Protein AF-A0AAW8CUI6-F1 (afdb_monomer_lite)

Structure (mmCIF, N/CA/C/O backbone):
data_AF-A0AAW8CUI6-F1
#
_entry.id   AF-A0AAW8CUI6-F1
#
loop_
_atom_site.group_PDB
_atom_site.id
_atom_site.type_symbol
_atom_site.label_atom_id
_atom_site.label_alt_id
_atom_site.label_comp_id
_atom_site.label_asym_id
_atom_site.label_entity_id
_atom_site.label_seq_id
_atom_site.pdbx_PDB_ins_code
_atom_site.Cartn_x
_atom_site.Cartn_y
_atom_site.Cartn_z
_atom_site.occupancy
_atom_site.B_iso_or_equiv
_atom_site.auth_seq_id
_atom_site.auth_comp_id
_atom_site.auth_asym_id
_atom_site.auth_atom_id
_atom_site.pdbx_PDB_model_num
ATOM 1 N N . MET A 1 1 ? -45.258 -8.645 13.102 1.00 80.88 1 MET A N 1
ATOM 2 C CA . MET A 1 1 ? -43.796 -8.647 12.902 1.00 80.88 1 MET A CA 1
ATOM 3 C C . MET A 1 1 ? -43.442 -9.843 12.025 1.00 80.88 1 MET A C 1
ATOM 5 O O . MET A 1 1 ? -44.150 -10.832 12.140 1.00 80.88 1 MET A O 1
ATOM 9 N N . ASP A 1 2 ? -42.443 -9.769 11.138 1.00 88.56 2 ASP A N 1
ATOM 10 C CA . ASP A 1 2 ? -41.955 -10.963 10.415 1.00 88.56 2 ASP A CA 1
ATOM 11 C C . ASP A 1 2 ? -40.969 -11.721 11.323 1.00 88.56 2 ASP A C 1
ATOM 13 O O . ASP A 1 2 ? -39.901 -11.166 11.599 1.00 88.56 2 ASP A O 1
ATOM 17 N N . PRO A 1 3 ? -41.282 -12.952 11.779 1.00 87.56 3 PRO A N 1
ATOM 18 C CA . PRO A 1 3 ? -40.412 -13.708 12.680 1.00 87.56 3 PRO A CA 1
ATOM 19 C C . PRO A 1 3 ? -39.005 -13.958 12.122 1.00 87.56 3 PRO A C 1
ATOM 21 O O . PRO A 1 3 ? -38.064 -14.131 12.889 1.00 87.56 3 PRO A O 1
ATOM 24 N N . LYS A 1 4 ? -38.823 -13.929 10.793 1.00 88.00 4 LYS A N 1
ATOM 25 C CA . LYS A 1 4 ? -37.512 -14.140 10.156 1.00 88.00 4 LYS A CA 1
ATOM 26 C C . LYS A 1 4 ? -36.544 -12.974 10.339 1.00 88.00 4 LYS A C 1
ATOM 28 O O . LYS A 1 4 ? -35.348 -13.158 10.136 1.00 88.00 4 LYS A O 1
ATOM 33 N N . LYS A 1 5 ? -37.019 -11.794 10.748 1.00 94.38 5 LYS A N 1
ATOM 34 C CA . LYS A 1 5 ? -36.144 -10.648 11.046 1.00 94.38 5 LYS A CA 1
ATOM 35 C C . LYS A 1 5 ? -35.299 -10.848 12.302 1.00 94.38 5 LYS A C 1
ATOM 37 O O . LYS A 1 5 ? -34.355 -10.094 12.514 1.00 94.38 5 LYS A O 1
ATOM 42 N N . ILE A 1 6 ? -35.609 -11.861 13.116 1.00 97.69 6 ILE A N 1
ATOM 43 C CA . ILE A 1 6 ? -34.904 -12.130 14.370 1.00 97.69 6 ILE A CA 1
ATOM 44 C C . ILE A 1 6 ? -33.397 -12.339 14.179 1.00 97.69 6 ILE A C 1
ATOM 46 O O . ILE A 1 6 ? -32.633 -11.953 15.050 1.00 97.69 6 ILE A O 1
ATOM 50 N N . PHE A 1 7 ? -32.952 -12.886 13.040 1.00 97.06 7 PHE A N 1
ATOM 51 C CA . PHE A 1 7 ? -31.530 -13.157 12.792 1.00 97.06 7 PHE A CA 1
ATOM 52 C C . PHE A 1 7 ? -30.702 -11.880 12.601 1.00 97.06 7 PHE A C 1
ATOM 54 O O . PHE A 1 7 ? -29.647 -11.732 13.214 1.00 97.06 7 PHE A O 1
ATOM 61 N N . GLU A 1 8 ? -31.177 -10.961 11.754 1.00 96.19 8 GLU A N 1
ATOM 62 C CA . GLU A 1 8 ? -30.517 -9.670 11.505 1.00 96.19 8 GLU A CA 1
ATOM 63 C C . GLU A 1 8 ? -30.574 -8.803 12.767 1.00 96.19 8 GLU A C 1
ATOM 65 O O . GLU A 1 8 ? -29.541 -8.327 13.230 1.00 96.19 8 GLU A O 1
ATOM 70 N N . ALA A 1 9 ? -31.749 -8.734 13.403 1.00 96.81 9 ALA A N 1
ATOM 71 C CA . ALA A 1 9 ? -31.950 -8.011 14.656 1.00 96.81 9 ALA A CA 1
ATOM 72 C C . ALA A 1 9 ? -31.047 -8.518 15.790 1.00 96.81 9 ALA A C 1
ATOM 74 O O . ALA A 1 9 ? -30.476 -7.722 16.531 1.00 96.81 9 ALA A O 1
ATOM 75 N N . ALA A 1 10 ? -30.885 -9.840 15.910 1.00 97.44 10 ALA A N 1
ATOM 76 C CA . ALA A 1 10 ? -30.009 -10.435 16.910 1.00 97.44 10 ALA A CA 1
ATOM 77 C C . ALA A 1 10 ? -28.541 -10.049 16.682 1.00 97.44 10 ALA A C 1
ATOM 79 O O . ALA A 1 10 ? -27.847 -9.699 17.633 1.00 97.44 10 ALA A O 1
ATOM 80 N N . ARG A 1 11 ? -28.077 -10.066 15.424 1.00 96.12 11 ARG A N 1
ATOM 81 C CA . ARG A 1 11 ? -26.697 -9.700 15.066 1.00 96.12 11 ARG A CA 1
ATOM 82 C C . ARG A 1 11 ? -26.394 -8.220 15.296 1.00 96.12 11 ARG A C 1
ATOM 84 O O . ARG A 1 11 ? -25.268 -7.882 15.636 1.00 96.12 11 ARG A O 1
ATOM 91 N N . GLU A 1 12 ? -27.385 -7.357 15.105 1.00 95.25 12 GLU A N 1
ATOM 92 C CA . GLU A 1 12 ? -27.277 -5.900 15.267 1.00 95.25 12 GLU A CA 1
ATOM 93 C C . GLU A 1 12 ? -27.563 -5.424 16.702 1.00 95.25 12 GLU A C 1
ATOM 95 O O . GLU A 1 12 ? -27.542 -4.225 16.966 1.00 95.25 12 GLU A O 1
ATOM 100 N N . ALA A 1 13 ? -27.813 -6.352 17.634 1.00 96.38 13 ALA A N 1
ATOM 101 C CA . ALA A 1 13 ? -28.208 -6.067 19.013 1.00 96.38 13 ALA A CA 1
ATOM 102 C C . ALA A 1 13 ? -29.495 -5.213 19.141 1.00 96.38 13 ALA A C 1
ATOM 104 O O . ALA A 1 13 ? -29.673 -4.468 20.109 1.00 96.38 13 ALA A O 1
ATOM 105 N N . ASP A 1 14 ? -30.432 -5.344 18.193 1.00 97.50 14 ASP A N 1
ATOM 106 C CA . ASP A 1 14 ? -31.734 -4.669 18.232 1.00 97.50 14 ASP A CA 1
ATOM 107 C C . ASP A 1 14 ? -32.709 -5.404 19.168 1.00 97.50 14 ASP A C 1
ATOM 109 O O . ASP A 1 14 ? -33.517 -6.253 18.773 1.00 97.50 14 ASP A O 1
ATOM 113 N N . VAL A 1 15 ? -32.636 -5.036 20.448 1.00 97.94 15 VAL A N 1
ATOM 114 C CA . VAL A 1 15 ? -33.439 -5.597 21.546 1.00 97.94 15 VAL A CA 1
ATOM 115 C C . VAL A 1 15 ? -34.947 -5.532 21.271 1.00 97.94 15 VAL A C 1
ATOM 117 O O . VAL A 1 15 ? -35.678 -6.469 21.603 1.00 97.94 15 VAL A O 1
ATOM 120 N N . GLN A 1 16 ? -35.440 -4.437 20.681 1.00 97.50 16 GLN A N 1
ATOM 121 C CA . GLN A 1 16 ? -36.880 -4.227 20.486 1.00 97.50 16 GLN A CA 1
ATOM 122 C C . GLN A 1 16 ? -37.416 -5.124 19.374 1.00 97.50 16 GLN A C 1
ATOM 124 O O . GLN A 1 16 ? -38.452 -5.774 19.531 1.00 97.50 16 GLN A O 1
ATOM 129 N N . THR A 1 17 ? -36.678 -5.210 18.272 1.00 97.69 17 THR A N 1
ATOM 130 C CA . THR A 1 17 ? -37.030 -6.059 17.134 1.00 97.69 17 THR A CA 1
ATOM 131 C C . THR A 1 17 ? -36.944 -7.540 17.504 1.00 97.69 17 THR A C 1
ATOM 133 O O . THR A 1 17 ? -37.838 -8.305 17.139 1.00 97.69 17 THR A O 1
ATOM 136 N N . VAL A 1 18 ? -35.943 -7.949 18.294 1.00 98.19 18 VAL A N 1
ATOM 137 C CA . VAL A 1 18 ? -35.847 -9.319 18.830 1.00 98.19 18 VAL A CA 1
ATOM 138 C C . VAL A 1 18 ? -37.056 -9.654 19.706 1.00 98.19 18 VAL A C 1
ATOM 140 O O . VAL A 1 18 ? -37.703 -10.677 19.477 1.00 98.19 18 VAL A O 1
ATOM 143 N N . ARG A 1 19 ? -37.427 -8.775 20.648 1.00 98.00 19 ARG A N 1
ATOM 144 C CA . ARG A 1 19 ? -38.606 -8.970 21.509 1.00 98.00 19 ARG A CA 1
ATOM 145 C C . ARG A 1 19 ? -39.892 -9.112 20.691 1.00 98.00 19 ARG A C 1
ATOM 147 O O . ARG A 1 19 ? -40.639 -10.066 20.892 1.00 98.00 19 ARG A O 1
ATOM 154 N N . ALA A 1 20 ? -40.106 -8.226 19.719 1.00 97.56 20 ALA A N 1
ATOM 155 C CA . ALA A 1 20 ? -41.277 -8.270 18.846 1.00 97.56 20 ALA A CA 1
ATOM 156 C C . ALA A 1 20 ? -41.339 -9.547 17.985 1.00 97.56 20 ALA A C 1
ATOM 158 O O . ALA A 1 20 ? -42.427 -10.029 17.667 1.00 97.56 20 ALA A O 1
ATOM 159 N N . CYS A 1 21 ? -40.190 -10.104 17.586 1.00 97.81 21 CYS A N 1
ATOM 160 C CA . CYS A 1 21 ? -40.127 -11.386 16.882 1.00 97.81 21 CYS A CA 1
ATOM 161 C C . CYS A 1 21 ? -40.470 -12.568 17.801 1.00 97.81 21 CYS A C 1
ATOM 163 O O . CYS A 1 21 ? -41.222 -13.447 17.381 1.00 97.81 21 CYS A O 1
ATOM 165 N N . ILE A 1 22 ? -39.968 -12.579 19.042 1.00 97.50 22 ILE A N 1
ATOM 166 C CA . ILE A 1 22 ? -40.293 -13.609 20.045 1.00 97.50 22 ILE A CA 1
ATOM 167 C C . ILE A 1 22 ? -41.800 -13.593 20.351 1.00 97.50 22 ILE A C 1
ATOM 169 O O . ILE A 1 22 ? -42.450 -14.633 20.282 1.00 97.50 22 ILE A O 1
ATOM 173 N N . GLU A 1 23 ? -42.386 -12.415 20.586 1.00 96.56 23 GLU A N 1
ATOM 174 C CA . GLU A 1 23 ? -43.833 -12.246 20.813 1.00 96.56 23 GLU A CA 1
ATOM 175 C C . GLU A 1 23 ? -44.683 -12.677 19.608 1.00 96.56 23 GLU A C 1
ATOM 177 O O . GLU A 1 23 ? -45.806 -13.155 19.767 1.00 96.56 23 GLU A O 1
ATOM 182 N N . ALA A 1 24 ? -44.143 -12.548 18.394 1.00 96.19 24 ALA A N 1
ATOM 183 C CA . ALA A 1 24 ? -44.781 -13.019 17.168 1.00 96.19 24 ALA A CA 1
ATOM 184 C C . ALA A 1 24 ? -44.629 -14.536 16.928 1.00 96.19 24 ALA A C 1
ATOM 186 O O . ALA A 1 24 ? -45.068 -15.023 15.885 1.00 96.19 24 ALA A O 1
ATOM 187 N N . GLY A 1 25 ? -44.025 -15.280 17.862 1.00 95.50 25 GLY A N 1
ATOM 188 C CA . GLY A 1 25 ? -43.866 -16.731 17.778 1.00 95.50 25 GLY A CA 1
ATOM 189 C C . GLY A 1 25 ? -42.710 -17.176 16.884 1.00 95.50 25 GLY A C 1
ATOM 190 O O . GLY A 1 25 ? -42.833 -18.185 16.189 1.00 95.50 25 GLY A O 1
ATOM 191 N N . ALA A 1 26 ? -41.604 -16.425 16.853 1.00 96.81 26 ALA A N 1
ATOM 192 C CA . ALA A 1 26 ? -40.379 -16.891 16.209 1.00 96.81 26 ALA A CA 1
ATOM 193 C C . ALA A 1 26 ? -39.927 -18.240 16.791 1.00 96.81 26 ALA A C 1
ATOM 195 O O . ALA A 1 26 ? -39.891 -18.428 18.004 1.00 96.81 26 ALA A O 1
ATOM 196 N N . ASP A 1 27 ? -39.566 -19.173 15.912 1.00 97.00 27 ASP A N 1
ATOM 197 C CA . ASP A 1 27 ? -38.997 -20.459 16.301 1.00 97.00 27 ASP A CA 1
ATOM 198 C C . ASP A 1 27 ? -37.524 -20.265 16.685 1.00 97.00 27 ASP A C 1
ATOM 200 O O . ASP A 1 27 ? -36.696 -19.925 15.838 1.00 97.00 27 ASP A O 1
ATOM 204 N N . MET A 1 28 ? -37.196 -20.465 17.964 1.00 97.12 28 MET A N 1
ATOM 205 C CA . MET A 1 28 ? -35.836 -20.284 18.480 1.00 97.12 28 MET A CA 1
ATOM 206 C C . MET A 1 28 ? -34.835 -21.315 17.938 1.00 97.12 28 MET A C 1
ATOM 208 O O . MET A 1 28 ? -33.629 -21.077 17.991 1.00 97.12 28 MET A O 1
ATOM 212 N N . ALA A 1 29 ? -35.313 -22.438 17.391 1.00 96.50 29 ALA A N 1
ATOM 213 C CA . ALA A 1 29 ? -34.478 -23.434 16.727 1.00 96.50 29 ALA A CA 1
ATOM 214 C C . ALA A 1 29 ? -34.322 -23.178 15.217 1.00 96.50 29 ALA A C 1
ATOM 216 O O . ALA A 1 29 ? -33.547 -23.872 14.555 1.00 96.50 29 ALA A O 1
ATOM 217 N N . ALA A 1 30 ? -35.034 -22.195 14.652 1.00 96.38 30 ALA A N 1
ATOM 218 C CA . ALA A 1 30 ? -34.904 -21.863 13.242 1.00 96.38 30 ALA A CA 1
ATOM 219 C C . ALA A 1 30 ? -33.511 -21.310 12.927 1.00 96.38 30 ALA A C 1
ATOM 221 O O . ALA A 1 30 ? -32.874 -20.638 13.741 1.00 96.38 30 ALA A O 1
ATOM 222 N N . VAL A 1 31 ? -33.073 -21.543 11.690 1.00 96.00 31 VAL A N 1
ATOM 223 C CA . VAL A 1 31 ? -31.791 -21.060 11.181 1.00 96.00 31 VAL A CA 1
ATOM 224 C C . VAL A 1 31 ? -31.962 -20.178 9.954 1.00 96.00 31 VAL A C 1
ATOM 226 O O . VAL A 1 31 ? -32.888 -20.353 9.155 1.00 96.00 31 VAL A O 1
ATOM 229 N N . ASN A 1 32 ? -31.062 -19.209 9.797 1.00 93.00 32 ASN A N 1
ATOM 230 C CA . ASN A 1 32 ? -31.005 -18.359 8.614 1.00 93.00 32 ASN A CA 1
ATOM 231 C C . ASN A 1 32 ? -30.440 -19.119 7.392 1.00 93.00 32 ASN A C 1
ATOM 233 O O . ASN A 1 32 ? -30.126 -20.308 7.446 1.00 93.00 32 ASN A O 1
ATOM 237 N N . LYS A 1 33 ? -30.277 -18.423 6.258 1.00 92.19 33 LYS A N 1
ATOM 238 C CA . LYS A 1 33 ? -29.742 -19.020 5.016 1.00 92.19 33 LYS A CA 1
ATOM 239 C C . LYS A 1 33 ? -28.302 -19.530 5.145 1.00 92.19 33 LYS A C 1
ATOM 241 O O . LYS A 1 33 ? -27.865 -20.301 4.298 1.00 92.19 33 LYS A O 1
ATOM 246 N N . GLN A 1 34 ? -27.574 -19.071 6.157 1.00 86.88 34 GLN A N 1
ATOM 247 C CA . GLN A 1 34 ? -26.205 -19.466 6.469 1.00 86.88 34 GLN A CA 1
ATOM 248 C C . GLN A 1 34 ? -26.152 -20.599 7.505 1.00 86.88 34 GLN A C 1
ATOM 250 O O . GLN A 1 34 ? -25.065 -21.046 7.848 1.00 86.88 34 GLN A O 1
ATOM 255 N N . GLY A 1 35 ? -27.304 -21.080 7.984 1.00 93.19 35 GLY A N 1
ATOM 256 C CA . GLY A 1 35 ? -27.380 -22.175 8.946 1.00 93.19 35 GLY A CA 1
ATOM 257 C C . GLY A 1 35 ? -27.175 -21.761 10.404 1.00 93.19 35 GLY A C 1
ATOM 258 O O . GLY A 1 35 ? -26.973 -22.647 11.228 1.00 93.19 35 GLY A O 1
ATOM 259 N N . PHE A 1 36 ? -27.252 -20.466 10.733 1.00 95.00 36 PHE A N 1
ATOM 260 C CA . PHE A 1 36 ? -27.111 -19.962 12.104 1.00 95.00 36 PHE A CA 1
ATOM 261 C C . PHE A 1 36 ? -28.458 -19.702 12.776 1.00 95.00 36 PHE A C 1
ATOM 263 O O . PHE A 1 36 ? -29.368 -19.137 12.162 1.00 95.00 36 PHE A O 1
ATOM 270 N N . THR A 1 37 ? -28.549 -20.054 14.056 1.00 97.06 37 THR A N 1
ATOM 271 C CA . THR A 1 37 ? -29.647 -19.661 14.951 1.00 97.06 37 THR A CA 1
ATOM 272 C C . THR A 1 37 ? -29.567 -18.175 15.305 1.00 97.06 37 THR A C 1
ATOM 274 O O . THR A 1 37 ? -28.524 -17.534 15.151 1.00 97.06 37 THR A O 1
ATOM 277 N N . ALA A 1 38 ? -30.656 -17.614 15.838 1.00 97.56 38 ALA A N 1
ATOM 278 C CA . ALA A 1 38 ? -30.647 -16.242 16.347 1.00 97.56 38 ALA A CA 1
ATOM 279 C C . ALA A 1 38 ? -29.593 -16.041 17.455 1.00 97.56 38 ALA A C 1
ATOM 281 O O . ALA A 1 38 ? -28.914 -15.016 17.474 1.00 97.56 38 ALA A O 1
ATOM 282 N N . LEU A 1 39 ? -29.400 -17.040 18.329 1.00 98.25 39 LEU A N 1
ATOM 283 C CA . LEU A 1 39 ? -28.409 -16.994 19.409 1.00 98.25 39 LEU A CA 1
ATOM 284 C C . LEU A 1 39 ? -26.970 -16.941 18.871 1.00 98.25 39 LEU A C 1
ATOM 286 O O . LEU A 1 39 ? -26.170 -16.128 19.330 1.00 98.25 39 LEU A O 1
ATOM 290 N N . GLN A 1 40 ? -26.654 -17.740 17.846 1.00 97.12 40 GLN A N 1
ATOM 291 C CA . GLN A 1 40 ? -25.357 -17.678 17.160 1.00 97.12 40 GLN A CA 1
ATOM 292 C C . GLN A 1 40 ? -25.157 -16.338 16.432 1.00 97.12 40 GLN A C 1
ATOM 294 O O . GLN A 1 40 ? -24.052 -15.800 16.434 1.00 97.12 40 GLN A O 1
ATOM 299 N N . CYS A 1 41 ? -26.210 -15.757 15.843 1.00 96.56 41 CYS A N 1
ATOM 300 C CA . CYS A 1 41 ? -26.140 -14.421 15.244 1.00 96.56 41 CYS A CA 1
ATOM 301 C C . CYS A 1 41 ? -25.804 -13.331 16.273 1.00 96.56 41 CYS A C 1
ATOM 303 O O . CYS A 1 41 ? -24.941 -12.501 15.991 1.00 96.56 41 CYS A O 1
ATOM 305 N N . ALA A 1 42 ? -26.424 -13.359 17.457 1.00 97.19 42 ALA A N 1
ATOM 306 C CA . ALA A 1 42 ? -26.099 -12.437 18.548 1.00 97.19 42 ALA A CA 1
ATOM 307 C C . ALA A 1 42 ? -24.657 -12.613 19.050 1.00 97.19 42 ALA A C 1
ATOM 309 O O . ALA A 1 42 ? -23.950 -11.624 19.238 1.00 97.19 42 ALA A O 1
ATOM 310 N N . ALA A 1 43 ? -24.197 -13.861 19.192 1.00 95.75 43 ALA A N 1
ATOM 311 C CA . ALA A 1 43 ? -22.827 -14.171 19.598 1.00 95.75 43 ALA A CA 1
ATOM 312 C C . ALA A 1 43 ? -21.770 -13.683 18.586 1.00 95.75 43 ALA A C 1
ATOM 314 O O . ALA A 1 43 ? -20.720 -13.206 18.990 1.00 95.75 43 ALA A O 1
ATOM 315 N N . MET A 1 44 ? -22.044 -13.739 17.275 1.00 92.75 44 MET A N 1
ATOM 316 C CA . MET A 1 44 ? -21.138 -13.201 16.242 1.00 92.75 44 MET A CA 1
ATOM 317 C C . MET A 1 44 ? -21.115 -11.670 16.172 1.00 92.75 44 MET A C 1
ATOM 319 O O . MET A 1 44 ? -20.141 -11.092 15.698 1.00 92.75 44 MET A O 1
ATOM 323 N N . GLY A 1 45 ? -22.209 -11.010 16.558 1.00 83.69 45 GLY A N 1
ATOM 324 C CA . GLY A 1 45 ? -22.342 -9.552 16.485 1.00 83.69 45 GLY A CA 1
ATOM 325 C C . GLY A 1 45 ? -21.595 -8.795 17.585 1.00 83.69 45 GLY A C 1
ATOM 326 O O . GLY A 1 45 ? -21.483 -7.576 17.508 1.00 83.69 45 GLY A O 1
ATOM 327 N N . SER A 1 46 ? -21.062 -9.490 18.594 1.00 82.25 46 SER A N 1
ATOM 328 C CA . SER A 1 46 ? -20.549 -8.890 19.832 1.00 82.25 46 SER A CA 1
ATOM 329 C C . SER A 1 46 ? -19.387 -7.905 19.652 1.00 82.25 46 SER A C 1
ATOM 331 O O . SER A 1 46 ? -19.228 -7.020 20.485 1.00 82.25 46 SER A O 1
ATOM 333 N N . ASN A 1 47 ? -18.585 -8.009 18.584 1.00 80.75 47 ASN A N 1
ATOM 334 C CA . ASN A 1 47 ? -17.522 -7.034 18.269 1.00 80.75 47 ASN A CA 1
ATOM 335 C C . ASN A 1 47 ? -17.997 -5.829 17.440 1.00 80.75 47 ASN A C 1
ATOM 337 O O . ASN A 1 47 ? -17.207 -4.922 17.177 1.00 80.75 47 ASN A O 1
ATOM 341 N N . GLN A 1 48 ? -19.246 -5.830 16.976 1.00 78.31 48 GLN A N 1
ATOM 342 C CA . GLN A 1 48 ? -19.816 -4.808 16.091 1.00 78.31 48 GLN A CA 1
ATOM 343 C C . GLN A 1 48 ? -20.874 -3.947 16.786 1.00 78.31 48 GLN A C 1
ATOM 345 O O . GLN A 1 48 ? -21.361 -2.987 16.193 1.00 78.31 48 GLN A O 1
ATOM 350 N N . THR A 1 49 ? -21.223 -4.272 18.030 1.00 85.56 49 THR A N 1
ATOM 351 C CA . THR A 1 49 ? -22.300 -3.635 18.791 1.00 85.56 49 THR A CA 1
ATOM 352 C C . THR A 1 49 ? -21.818 -3.201 20.171 1.00 85.56 49 THR A C 1
ATOM 354 O O . THR A 1 49 ? -20.792 -3.667 20.662 1.00 85.56 49 THR A O 1
ATOM 357 N N . GLU A 1 50 ? -22.584 -2.341 20.839 1.00 89.50 50 GLU A N 1
ATOM 358 C CA . GLU A 1 50 ? -22.370 -2.061 22.261 1.00 89.50 50 GLU A CA 1
ATOM 359 C C . GLU A 1 50 ? -22.608 -3.319 23.119 1.00 89.50 50 GLU A C 1
ATOM 361 O O . GLU A 1 50 ? -23.437 -4.170 22.781 1.00 89.50 50 GLU A O 1
ATOM 366 N N . VAL A 1 51 ? -21.891 -3.425 24.245 1.00 88.75 51 VAL A N 1
ATOM 367 C CA . VAL A 1 51 ? -21.902 -4.614 25.117 1.00 88.75 51 VAL A CA 1
ATOM 368 C C . VAL A 1 51 ? -23.289 -4.859 25.720 1.00 88.75 51 VAL A C 1
ATOM 370 O O . VAL A 1 51 ? -23.846 -5.941 25.564 1.00 88.75 51 VAL A O 1
ATOM 373 N N . GLU A 1 52 ? -23.895 -3.856 26.360 1.00 94.25 52 GLU A N 1
ATOM 374 C CA . GLU A 1 52 ? -25.173 -4.034 27.069 1.00 94.25 52 GLU A CA 1
ATOM 375 C C . GLU A 1 52 ? -26.351 -4.424 26.156 1.00 94.25 52 GLU A C 1
ATOM 377 O O . GLU A 1 52 ? -27.060 -5.380 26.484 1.00 94.25 52 GLU A O 1
ATOM 382 N N . PRO A 1 53 ? -26.573 -3.784 24.989 1.00 95.06 53 PRO A N 1
ATOM 383 C CA . PRO A 1 53 ? -27.599 -4.231 24.046 1.00 95.06 53 PRO A CA 1
ATOM 384 C C . PRO A 1 53 ? -27.382 -5.667 23.554 1.00 95.06 53 PRO A C 1
ATOM 386 O O . PRO A 1 53 ? -28.344 -6.431 23.450 1.00 95.06 53 PRO A O 1
ATOM 389 N N . ASN A 1 54 ? -26.130 -6.062 23.296 1.00 96.56 54 ASN A N 1
ATOM 390 C CA . ASN A 1 54 ? -25.806 -7.426 22.883 1.00 96.56 54 ASN A CA 1
ATOM 391 C C . ASN A 1 54 ? -26.150 -8.440 23.982 1.00 96.56 54 ASN A C 1
ATOM 393 O O . ASN A 1 54 ? -26.857 -9.416 23.725 1.00 96.56 54 ASN A O 1
ATOM 397 N N . LEU A 1 55 ? -25.737 -8.166 25.224 1.00 97.06 55 LEU A N 1
ATOM 398 C CA . LEU A 1 55 ? -26.074 -9.001 26.376 1.00 97.06 55 LEU A CA 1
ATOM 399 C C . LEU A 1 55 ? -27.587 -9.068 26.613 1.00 97.06 55 LEU A C 1
ATOM 401 O O . LEU A 1 55 ? -28.104 -10.127 26.965 1.00 97.06 55 LEU A O 1
ATOM 405 N N . ALA A 1 56 ? -28.318 -7.970 26.406 1.00 97.94 56 ALA A N 1
ATOM 406 C CA . ALA A 1 56 ? -29.775 -7.952 26.509 1.00 97.94 56 ALA A CA 1
ATOM 407 C C . ALA A 1 56 ? -30.441 -8.848 25.452 1.00 97.94 56 ALA A C 1
ATOM 409 O O . ALA A 1 56 ? -31.374 -9.583 25.775 1.00 97.94 56 ALA A O 1
ATOM 410 N N . VAL A 1 57 ? -29.949 -8.837 24.209 1.00 98.50 57 VAL A N 1
ATOM 411 C CA . VAL A 1 57 ? -30.412 -9.758 23.160 1.00 98.50 57 VAL A CA 1
ATOM 412 C C . VAL A 1 57 ? -30.087 -11.210 23.510 1.00 98.50 57 VAL A C 1
ATOM 414 O O . VAL A 1 57 ? -30.973 -12.058 23.414 1.00 98.50 57 VAL A O 1
ATOM 417 N N . LEU A 1 58 ? -28.860 -11.507 23.951 1.00 98.12 58 LEU A N 1
ATOM 418 C CA . LEU A 1 58 ? -28.475 -12.857 24.374 1.00 98.12 58 LEU A CA 1
ATOM 419 C C . LEU A 1 58 ? -29.395 -13.364 25.491 1.00 98.12 58 LEU A C 1
ATOM 421 O O . LEU A 1 58 ? -29.938 -14.458 25.373 1.00 98.12 58 LEU A O 1
ATOM 425 N N . ARG A 1 59 ? -29.653 -12.546 26.522 1.00 98.50 59 ARG A N 1
ATOM 426 C CA . ARG A 1 59 ? -30.600 -12.874 27.602 1.00 98.50 59 ARG A CA 1
ATOM 427 C C . ARG A 1 59 ? -31.991 -13.197 27.064 1.00 98.50 59 ARG A C 1
ATOM 429 O O . ARG A 1 59 ? -32.524 -14.246 27.399 1.00 98.50 59 ARG A O 1
ATOM 436 N N . LEU A 1 60 ? -32.546 -12.360 26.185 1.00 98.31 60 LEU A N 1
ATOM 437 C CA . LEU A 1 60 ? -33.873 -12.597 25.602 1.00 98.31 60 LEU A CA 1
ATOM 438 C C . LEU A 1 60 ? -33.952 -13.911 24.823 1.00 98.31 60 LEU A C 1
ATOM 440 O O . LEU A 1 60 ? -34.933 -14.642 24.937 1.00 98.31 60 LEU A O 1
ATOM 444 N N . LEU A 1 61 ? -32.930 -14.213 24.025 1.00 98.38 61 LEU A N 1
ATOM 445 C CA . LEU A 1 61 ? -32.888 -15.431 23.219 1.00 98.38 61 LEU A CA 1
ATOM 446 C C . LEU A 1 61 ? -32.732 -16.684 24.090 1.00 98.38 61 LEU A C 1
ATOM 448 O O . LEU A 1 61 ? -33.344 -17.712 23.793 1.00 98.38 61 LEU A O 1
ATOM 452 N N . LEU A 1 62 ? -31.954 -16.595 25.170 1.00 98.19 62 LEU A N 1
ATOM 453 C CA . LEU A 1 62 ? -31.798 -17.658 26.163 1.00 98.19 62 LEU A CA 1
ATOM 454 C C . LEU A 1 62 ? -33.095 -17.888 26.950 1.00 98.19 62 LEU A C 1
ATOM 456 O O . LEU A 1 62 ? -33.550 -19.024 27.052 1.00 98.19 62 LEU A O 1
ATOM 460 N N . GLU A 1 63 ? -33.734 -16.819 27.434 1.00 97.50 63 GLU A N 1
ATOM 461 C CA . GLU A 1 63 ? -35.031 -16.865 28.127 1.00 97.50 63 GLU A CA 1
ATOM 462 C C . GLU A 1 63 ? -36.140 -17.454 27.243 1.00 97.50 63 GLU A C 1
ATOM 464 O O . GLU A 1 63 ? -37.011 -18.172 27.733 1.00 97.50 63 GLU A O 1
ATOM 469 N N . ALA A 1 64 ? -36.089 -17.198 25.933 1.00 97.12 64 ALA A N 1
ATOM 470 C CA . ALA A 1 64 ? -37.012 -17.769 24.956 1.00 97.12 64 ALA A CA 1
ATOM 471 C C . ALA A 1 64 ? -36.724 -19.245 24.607 1.00 97.12 64 ALA A C 1
ATOM 473 O O . ALA A 1 64 ? -37.505 -19.858 23.879 1.00 97.12 64 ALA A O 1
ATOM 474 N N . GLY A 1 65 ? -35.637 -19.834 25.121 1.00 96.25 65 GLY A N 1
ATOM 475 C CA . GLY A 1 65 ? -35.298 -21.245 24.922 1.00 96.25 65 GLY A CA 1
ATOM 476 C C . GLY A 1 65 ? -34.491 -21.537 23.655 1.00 96.25 65 GLY A C 1
ATOM 477 O O . GLY A 1 65 ? -34.653 -22.604 23.062 1.00 96.25 65 GLY A O 1
ATOM 478 N N . SER A 1 66 ? -33.633 -20.610 23.216 1.00 97.12 66 SER A N 1
ATOM 479 C CA . SER A 1 66 ? -32.711 -20.873 22.101 1.00 97.12 66 SER A CA 1
ATOM 480 C C . SER A 1 66 ? -31.760 -22.039 22.393 1.00 97.12 66 SER A C 1
ATOM 482 O O . SER A 1 66 ? -31.244 -22.144 23.508 1.00 97.12 66 SER A O 1
ATOM 484 N N . PRO A 1 67 ? -31.485 -22.913 21.405 1.00 96.38 67 PRO A N 1
ATOM 485 C CA . PRO A 1 67 ? -30.630 -24.072 21.614 1.00 96.38 67 PRO A CA 1
ATOM 486 C C . PRO A 1 67 ? -29.166 -23.646 21.784 1.00 96.38 67 PRO A C 1
ATOM 488 O O . PRO A 1 67 ? -28.538 -23.147 20.851 1.00 96.38 67 PRO A O 1
ATOM 491 N N . LEU A 1 68 ? -28.614 -23.891 22.975 1.00 96.19 68 LEU A N 1
ATOM 492 C CA . LEU A 1 68 ? -27.217 -23.593 23.322 1.00 96.19 68 LEU A CA 1
ATOM 493 C C . LEU A 1 68 ? -26.215 -24.396 22.480 1.00 96.19 68 LEU A C 1
ATOM 495 O O . LEU A 1 68 ? -25.220 -23.857 21.996 1.00 96.19 68 LEU A O 1
ATOM 499 N N . GLU A 1 69 ? -26.530 -25.676 22.271 1.00 96.75 69 GLU A N 1
ATOM 500 C CA . GLU A 1 69 ? -25.625 -26.672 21.685 1.00 96.75 69 GLU A CA 1
ATOM 501 C C . GLU A 1 69 ? -25.877 -26.925 20.198 1.00 96.75 69 GLU A C 1
ATOM 503 O O . GLU A 1 69 ? -25.401 -27.913 19.638 1.00 96.75 69 GLU A O 1
ATOM 508 N N . TYR A 1 70 ? -26.651 -26.060 19.536 1.00 95.88 70 TYR A N 1
ATOM 509 C CA . TYR A 1 70 ? -26.805 -26.179 18.094 1.00 95.88 70 TYR A CA 1
ATOM 510 C C . TYR A 1 70 ? -25.454 -25.925 17.421 1.00 95.88 70 TYR A C 1
ATOM 512 O O . TYR A 1 70 ? -24.862 -24.851 17.548 1.00 95.88 70 TYR A O 1
ATOM 520 N N . THR A 1 71 ? -24.986 -26.922 16.679 1.00 88.25 71 THR A N 1
ATOM 521 C CA . THR A 1 71 ? -23.795 -26.841 15.846 1.00 88.25 71 THR A CA 1
ATOM 522 C C . THR A 1 71 ? -24.243 -26.867 14.391 1.00 88.25 71 THR A C 1
ATOM 524 O O . THR A 1 71 ? -24.895 -27.802 13.927 1.00 88.25 71 THR A O 1
ATOM 527 N N . GLY A 1 72 ? -23.961 -25.776 13.676 1.00 78.12 72 GLY A N 1
ATOM 528 C CA . GLY A 1 72 ? -24.218 -25.697 12.243 1.00 78.12 72 GLY A CA 1
ATOM 529 C C . GLY A 1 72 ? -23.219 -26.547 11.455 1.00 78.12 72 GLY A C 1
ATOM 530 O O . GLY A 1 72 ? -22.520 -27.405 11.992 1.00 78.12 72 GLY A O 1
ATOM 531 N N . THR A 1 73 ? -23.085 -26.266 10.162 1.00 77.56 73 THR A N 1
ATOM 532 C CA . THR A 1 73 ? -22.134 -26.978 9.290 1.00 77.56 73 THR A CA 1
ATOM 533 C C . THR A 1 73 ? -20.665 -26.756 9.657 1.00 77.56 73 THR A C 1
ATOM 535 O O . THR A 1 73 ? -19.816 -27.527 9.229 1.00 77.56 73 THR A O 1
ATOM 538 N N . ASP A 1 74 ? -20.353 -25.714 10.427 1.00 79.38 74 ASP A N 1
ATOM 539 C CA . ASP A 1 74 ? -18.995 -25.374 10.861 1.00 79.38 74 ASP A CA 1
ATOM 540 C C . ASP A 1 74 ? -18.623 -25.951 12.238 1.00 79.38 74 ASP A C 1
ATOM 542 O O . ASP A 1 74 ? -17.479 -25.803 12.674 1.00 79.38 74 ASP A O 1
ATOM 546 N N . GLY A 1 75 ? -19.554 -26.640 12.908 1.00 86.88 75 GLY A N 1
ATOM 547 C CA . GLY A 1 75 ? -19.347 -27.238 14.227 1.00 86.88 75 GLY A CA 1
ATOM 548 C C . GLY A 1 75 ? -19.335 -26.242 15.393 1.00 86.88 75 GLY A C 1
ATOM 549 O O . GLY A 1 75 ? -19.095 -26.657 16.521 1.00 86.88 75 GLY A O 1
ATOM 550 N N . ARG A 1 76 ? -19.585 -24.944 15.166 1.00 93.75 76 ARG A N 1
ATOM 551 C CA . ARG A 1 76 ? -19.454 -23.908 16.207 1.00 93.75 76 ARG A CA 1
ATOM 552 C C . ARG A 1 76 ? -20.770 -23.679 16.957 1.00 93.75 76 ARG A C 1
ATOM 554 O O . ARG A 1 76 ? -21.805 -23.430 16.340 1.00 93.75 76 ARG A O 1
ATOM 561 N N . THR A 1 77 ? -20.730 -23.716 18.290 1.00 96.69 77 THR A N 1
ATOM 562 C CA . THR A 1 77 ? -21.857 -23.335 19.166 1.00 96.69 77 THR A CA 1
ATOM 563 C C . THR A 1 77 ? -21.929 -21.815 19.350 1.00 96.69 77 THR A C 1
ATOM 565 O O . THR A 1 77 ? -21.030 -21.080 18.936 1.00 96.69 77 THR A O 1
ATOM 568 N N . ALA A 1 78 ? -22.981 -21.314 20.006 1.00 96.94 78 ALA A N 1
ATOM 569 C CA . ALA A 1 78 ? -23.054 -19.896 20.367 1.00 96.94 78 ALA A CA 1
ATOM 570 C C . ALA A 1 78 ? -21.897 -19.468 21.291 1.00 96.94 78 ALA A C 1
ATOM 572 O O . ALA A 1 78 ? -21.337 -18.392 21.098 1.00 96.94 78 ALA A O 1
ATOM 573 N N . LEU A 1 79 ? -21.493 -20.325 22.240 1.00 97.62 79 LEU A N 1
ATOM 574 C CA . LEU A 1 79 ? -20.347 -20.063 23.122 1.00 97.62 79 LEU A CA 1
ATOM 575 C C . LEU A 1 79 ? -19.044 -19.980 22.329 1.00 97.62 79 LEU A C 1
ATOM 577 O O . LEU A 1 79 ? -18.244 -19.081 22.579 1.00 97.62 79 LEU A O 1
ATOM 581 N N . TYR A 1 80 ? -18.860 -20.857 21.337 1.00 96.62 80 TYR A N 1
ATOM 582 C CA . TYR A 1 80 ? -17.692 -20.805 20.461 1.00 96.62 80 TYR A CA 1
ATOM 583 C C . TYR A 1 80 ? -17.588 -19.457 19.740 1.00 96.62 80 TYR A C 1
ATOM 585 O O . TYR A 1 80 ? -16.544 -18.811 19.771 1.00 96.62 80 TYR A O 1
ATOM 593 N N . LEU A 1 81 ? -18.687 -19.010 19.128 1.00 95.44 81 LEU A N 1
ATOM 594 C CA . LEU A 1 81 ? -18.728 -17.744 18.393 1.00 95.44 81 LEU A CA 1
ATOM 595 C C . LEU A 1 81 ? -18.544 -16.541 19.328 1.00 95.44 81 LEU A C 1
ATOM 597 O O . LEU A 1 81 ? -17.831 -15.606 18.980 1.00 95.44 81 LEU A O 1
ATOM 601 N N . ALA A 1 82 ? -19.119 -16.575 20.533 1.00 95.31 82 ALA A N 1
ATOM 602 C CA . ALA A 1 82 ? -18.896 -15.528 21.525 1.00 95.31 82 ALA A CA 1
ATOM 603 C C . ALA A 1 82 ? -17.421 -15.463 21.944 1.00 95.31 82 ALA A C 1
ATOM 605 O O . ALA A 1 82 ? -16.869 -14.376 22.048 1.00 95.31 82 ALA A O 1
ATOM 606 N N . ALA A 1 83 ? -16.747 -16.601 22.129 1.00 93.94 83 ALA A N 1
ATOM 607 C CA . ALA A 1 83 ? -15.321 -16.603 22.440 1.00 93.94 83 ALA A CA 1
ATOM 608 C C . ALA A 1 83 ? -14.474 -16.016 21.294 1.00 93.94 83 ALA A C 1
ATOM 610 O O . ALA A 1 83 ? -13.518 -15.283 21.546 1.00 93.94 83 ALA A O 1
ATOM 611 N N . GLU A 1 84 ? -14.849 -16.303 20.044 1.00 92.31 84 GLU A N 1
ATOM 612 C CA . GLU A 1 84 ? -14.167 -15.843 18.825 1.00 92.31 84 GLU A CA 1
ATOM 613 C C . GLU A 1 84 ? -14.351 -14.337 18.553 1.00 92.31 84 GLU A C 1
ATOM 615 O O . GLU A 1 84 ? -13.486 -13.717 17.935 1.00 92.31 84 GLU A O 1
ATOM 620 N N . PHE A 1 85 ? -15.454 -13.730 19.008 1.00 85.94 85 PHE A N 1
ATOM 621 C CA . PHE A 1 85 ? -15.817 -12.359 18.626 1.00 85.94 85 PHE A CA 1
ATOM 622 C C . PHE A 1 85 ? -16.141 -11.408 19.789 1.00 85.94 85 PHE A C 1
ATOM 624 O O . PHE A 1 85 ? -16.355 -10.224 19.537 1.00 85.94 85 PHE A O 1
ATOM 631 N N . ALA A 1 86 ? -16.233 -11.839 21.048 1.00 80.31 86 ALA A N 1
ATOM 632 C CA . ALA A 1 86 ? -16.628 -10.941 22.138 1.00 80.31 86 ALA A CA 1
ATOM 633 C C . ALA A 1 86 ? -15.463 -10.057 22.613 1.00 80.31 86 ALA A C 1
ATOM 635 O O . ALA A 1 86 ? -14.399 -10.577 22.948 1.00 80.31 86 ALA A O 1
ATOM 636 N N . PRO A 1 87 ? -15.651 -8.724 22.702 1.00 80.31 87 PRO A N 1
ATOM 637 C CA . PRO A 1 87 ? -14.617 -7.799 23.169 1.00 80.31 87 PRO A CA 1
ATOM 638 C C . PRO A 1 87 ? -14.374 -7.877 24.685 1.00 80.31 87 PRO A C 1
ATOM 640 O O . PRO A 1 87 ? -13.423 -7.276 25.178 1.00 80.31 87 PRO A O 1
ATOM 643 N N . THR A 1 88 ? -15.232 -8.587 25.423 1.00 88.94 88 THR A N 1
ATOM 644 C CA . THR A 1 88 ? -15.146 -8.821 26.870 1.00 88.94 88 THR A CA 1
ATOM 645 C C . THR A 1 88 ? -15.555 -10.262 27.193 1.00 88.94 88 THR A C 1
ATOM 647 O O . THR A 1 88 ? -16.087 -10.983 26.345 1.00 88.94 88 THR A O 1
ATOM 650 N N . THR A 1 89 ? -15.349 -10.694 28.438 1.00 93.62 89 THR A N 1
ATOM 651 C CA . THR A 1 89 ? -15.778 -12.017 28.919 1.00 93.62 89 THR A CA 1
ATOM 652 C C . THR A 1 89 ? -17.289 -12.132 29.139 1.00 93.62 89 THR A C 1
ATOM 654 O O . THR A 1 89 ? -17.777 -13.242 29.333 1.00 93.62 89 THR A O 1
ATOM 657 N N . ASP A 1 90 ? -18.048 -11.033 29.083 1.00 95.12 90 ASP A N 1
ATOM 658 C CA . ASP A 1 90 ? -19.439 -10.989 29.554 1.00 95.12 90 ASP A CA 1
ATOM 659 C C . ASP A 1 90 ? -20.379 -11.899 28.755 1.00 95.12 90 ASP A C 1
ATOM 661 O O . ASP A 1 90 ? -21.187 -12.622 29.335 1.00 95.12 90 ASP A O 1
ATOM 665 N N . ALA A 1 91 ? -20.265 -11.909 27.422 1.00 95.75 91 ALA A N 1
ATOM 666 C CA . ALA A 1 91 ? -21.106 -12.750 26.566 1.00 95.75 91 ALA A CA 1
ATOM 667 C C . ALA A 1 91 ? -20.797 -14.244 26.759 1.00 95.75 91 ALA A C 1
ATOM 669 O O . ALA A 1 91 ? -21.704 -15.076 26.793 1.00 95.75 91 ALA A O 1
ATOM 670 N N . VAL A 1 92 ? -19.515 -14.576 26.934 1.00 97.06 92 VAL A N 1
ATOM 671 C CA . VAL A 1 92 ? -19.055 -15.941 27.218 1.00 97.06 92 VAL A CA 1
ATOM 672 C C . VAL A 1 92 ? -19.559 -16.384 28.590 1.00 97.06 92 VAL A C 1
ATOM 674 O O . VAL A 1 92 ? -20.130 -17.464 28.707 1.00 97.06 92 VAL A O 1
ATOM 677 N N . GLN A 1 93 ? -19.415 -15.533 29.610 1.00 97.06 93 GLN A N 1
ATOM 678 C CA . GLN A 1 93 ? -19.897 -15.804 30.962 1.00 97.06 93 GLN A CA 1
ATOM 679 C C . GLN A 1 93 ? -21.416 -15.988 30.987 1.00 97.06 93 GLN A C 1
ATOM 681 O O . GLN A 1 93 ? -21.897 -16.938 31.589 1.00 97.06 93 GLN A O 1
ATOM 686 N N . LEU A 1 94 ? -22.169 -15.155 30.266 1.00 97.75 94 LEU A N 1
ATOM 687 C CA . LEU A 1 94 ? -23.621 -15.280 30.169 1.00 97.75 94 LEU A CA 1
ATOM 688 C C . LEU A 1 94 ? -24.058 -16.626 29.567 1.00 97.75 94 LEU A C 1
ATOM 690 O O . LEU A 1 94 ? -25.015 -17.234 30.041 1.00 97.75 94 LEU A O 1
ATOM 694 N N . LEU A 1 95 ? -23.366 -17.099 28.527 1.00 98.00 95 LEU A N 1
ATOM 695 C CA . LEU A 1 95 ? -23.656 -18.395 27.908 1.00 98.00 95 LEU A CA 1
ATOM 696 C C . LEU A 1 95 ? -23.274 -19.562 28.830 1.00 98.00 95 LEU A C 1
ATOM 698 O O . LEU A 1 95 ? -24.021 -20.535 28.918 1.00 98.00 95 LEU A O 1
ATOM 702 N N . LEU A 1 96 ? -22.158 -19.449 29.556 1.00 97.50 96 LEU A N 1
ATOM 703 C CA . LEU A 1 96 ? -21.761 -20.413 30.587 1.00 97.50 96 LEU A CA 1
ATOM 704 C C . LEU A 1 96 ? -22.783 -20.483 31.727 1.00 97.50 96 LEU A C 1
ATOM 706 O O . LEU A 1 96 ? -23.174 -21.576 32.130 1.00 97.50 96 LEU A O 1
ATOM 710 N N . ASP A 1 97 ? -23.258 -19.333 32.203 1.00 96.88 97 ASP A N 1
ATOM 711 C CA . ASP A 1 97 ? -24.270 -19.233 33.259 1.00 96.88 97 ASP A CA 1
ATOM 712 C C . ASP A 1 97 ? -25.612 -19.838 32.814 1.00 96.88 97 ASP A C 1
ATOM 714 O O . ASP A 1 97 ? -26.353 -20.388 33.630 1.00 96.88 97 ASP A O 1
ATOM 718 N N . ALA A 1 98 ? -25.907 -19.790 31.511 1.00 96.56 98 ALA A N 1
ATOM 719 C CA . ALA A 1 98 ? -27.057 -20.460 30.908 1.00 96.56 98 ALA A CA 1
ATOM 720 C C . ALA A 1 98 ? -26.864 -21.978 30.713 1.00 96.56 98 ALA A C 1
ATOM 722 O O . ALA A 1 98 ? -27.814 -22.667 30.341 1.00 96.56 98 ALA A O 1
ATOM 723 N N . GLY A 1 99 ? -25.669 -22.513 30.984 1.00 96.06 99 GLY A N 1
ATOM 724 C CA . GLY A 1 99 ? -25.358 -23.940 30.906 1.00 96.06 99 GLY A CA 1
ATOM 725 C C . GLY A 1 99 ? -24.762 -24.404 29.576 1.00 96.06 99 GLY A C 1
ATOM 726 O O . GLY A 1 99 ? -24.818 -25.599 29.292 1.00 96.06 99 GLY A O 1
ATOM 727 N N . ALA A 1 100 ? -24.209 -23.497 28.762 1.00 97.19 100 ALA A N 1
ATOM 728 C CA . ALA A 1 100 ? -23.511 -23.871 27.533 1.00 97.19 100 ALA A CA 1
ATOM 729 C C . ALA A 1 100 ? -22.297 -24.766 27.824 1.00 97.19 100 ALA A C 1
ATOM 731 O O . ALA A 1 100 ? -21.535 -24.519 28.765 1.00 97.19 100 ALA A O 1
ATOM 732 N N . ASN A 1 101 ? -22.065 -25.768 26.977 1.00 95.12 101 ASN A N 1
ATOM 733 C CA . ASN A 1 101 ? -20.865 -26.585 27.062 1.00 95.12 101 ASN A CA 1
ATOM 734 C C . ASN A 1 101 ? -19.624 -25.763 26.670 1.00 95.12 101 ASN A C 1
ATOM 736 O O . ASN A 1 101 ? -19.508 -25.260 25.552 1.00 95.12 101 ASN A O 1
ATOM 740 N N . ALA A 1 102 ? -18.677 -25.654 27.602 1.00 93.69 102 ALA A N 1
ATOM 741 C CA . ALA A 1 102 ? -17.406 -24.968 27.396 1.00 93.69 102 ALA A CA 1
ATOM 742 C C . ALA A 1 102 ? -16.357 -25.849 26.698 1.00 93.69 102 ALA A C 1
ATOM 744 O O . ALA A 1 102 ? -15.409 -25.319 26.125 1.00 93.69 102 ALA A O 1
ATOM 745 N N . ASP A 1 103 ? -16.502 -27.178 26.755 1.00 93.12 103 ASP A N 1
ATOM 746 C CA . ASP A 1 103 ? -15.601 -28.122 26.090 1.00 93.12 103 ASP A CA 1
ATOM 747 C C . ASP A 1 103 ? -16.142 -28.466 24.699 1.00 93.12 103 ASP A C 1
ATOM 749 O O . ASP A 1 103 ? -16.739 -29.522 24.464 1.00 93.12 103 ASP A O 1
ATOM 753 N N . VAL A 1 104 ? -15.987 -27.506 23.789 1.00 91.88 104 VAL A N 1
ATOM 754 C CA . VAL A 1 104 ? -16.457 -27.595 22.406 1.00 91.88 104 VAL A CA 1
ATOM 755 C C . VAL A 1 104 ? -15.317 -27.335 21.429 1.00 91.88 104 VAL A C 1
ATOM 757 O O . VAL A 1 104 ? -14.408 -26.541 21.687 1.00 91.88 104 VAL A O 1
ATOM 760 N N . SER A 1 105 ? -15.392 -28.005 20.282 1.00 89.12 105 SER A N 1
ATOM 761 C CA . SER A 1 105 ? -14.476 -27.828 19.159 1.00 89.12 105 SER A CA 1
ATOM 762 C C . SER A 1 105 ? -15.259 -27.526 17.888 1.00 89.12 105 SER A C 1
ATOM 764 O O . SER A 1 105 ? -16.377 -28.010 17.724 1.00 89.12 105 SER A O 1
ATOM 766 N N . ASP A 1 106 ? -14.655 -26.760 16.981 1.00 86.69 106 ASP A N 1
ATOM 767 C CA . ASP A 1 106 ? -15.199 -26.579 15.635 1.00 86.69 106 ASP A CA 1
ATOM 768 C C . ASP A 1 106 ? -15.098 -27.877 14.804 1.00 86.69 106 ASP A C 1
ATOM 770 O O . ASP A 1 106 ? -14.524 -28.888 15.222 1.00 86.69 106 ASP A O 1
ATOM 774 N N . SER A 1 107 ? -15.625 -27.842 13.581 1.00 86.06 107 SER A N 1
ATOM 775 C CA . SER A 1 107 ? -15.531 -28.948 12.613 1.00 86.06 107 SER A CA 1
ATOM 776 C C . SER A 1 107 ? -14.095 -29.350 12.230 1.00 86.06 107 SER A C 1
ATOM 778 O O . SER A 1 107 ? -13.896 -30.441 11.695 1.00 86.06 107 SER A O 1
ATOM 780 N N . HIS A 1 108 ? -13.089 -28.522 12.534 1.00 77.75 108 HIS A N 1
ATOM 781 C CA . HIS A 1 108 ? -11.668 -28.819 12.322 1.00 77.75 108 HIS A CA 1
ATOM 782 C C . HIS A 1 108 ? -10.995 -29.435 13.561 1.00 77.75 108 HIS A C 1
ATOM 784 O O . HIS A 1 108 ? -9.806 -29.754 13.515 1.00 77.75 108 HIS A O 1
ATOM 790 N N . GLY A 1 109 ? -11.727 -29.608 14.665 1.00 82.06 109 GLY A N 1
ATOM 791 C CA . GLY A 1 109 ? -11.205 -30.119 15.930 1.00 82.06 109 GLY A CA 1
ATOM 792 C C . GLY A 1 109 ? -10.530 -29.061 16.808 1.00 82.06 109 GLY A C 1
ATOM 793 O O . GLY A 1 109 ? -10.015 -29.408 17.873 1.00 82.06 109 GLY A O 1
ATOM 794 N N . ASN A 1 110 ? -10.554 -27.781 16.421 1.00 83.56 110 ASN A N 1
ATOM 795 C CA . ASN A 1 110 ? -9.981 -26.700 17.217 1.00 83.56 110 ASN A CA 1
ATOM 796 C C . ASN A 1 110 ? -10.869 -26.433 18.426 1.00 83.56 110 ASN A C 1
ATOM 798 O O . ASN A 1 110 ? -11.999 -25.963 18.277 1.00 83.56 110 ASN A O 1
ATOM 802 N N . HIS A 1 111 ? -10.339 -26.699 19.618 1.00 89.19 111 HIS A N 1
ATOM 803 C CA . HIS A 1 111 ? -11.011 -26.375 20.870 1.00 89.19 111 HIS A CA 1
ATOM 804 C C . HIS A 1 111 ? -11.271 -24.866 20.979 1.00 89.19 111 HIS A C 1
ATOM 806 O O . HIS A 1 111 ? -10.475 -24.063 20.495 1.00 89.19 111 HIS A O 1
ATOM 812 N N . VAL A 1 112 ? -12.351 -24.470 21.650 1.00 88.06 112 VAL A N 1
ATOM 813 C CA . VAL A 1 112 ? -12.770 -23.063 21.774 1.00 88.06 112 VAL A CA 1
ATOM 814 C C . VAL A 1 112 ? -11.696 -22.122 22.340 1.00 88.06 112 VAL A C 1
ATOM 816 O O . VAL A 1 112 ? -11.644 -20.954 21.970 1.00 88.06 112 VAL A O 1
ATOM 819 N N . THR A 1 113 ? -10.773 -22.628 23.163 1.00 87.25 113 THR A N 1
ATOM 820 C CA . THR A 1 113 ? -9.636 -21.842 23.686 1.00 87.25 113 THR A CA 1
ATOM 821 C C . THR A 1 113 ? -8.618 -21.437 22.618 1.00 87.25 113 THR A C 1
ATOM 823 O O . THR A 1 113 ? -7.834 -20.529 22.860 1.00 87.25 113 THR A O 1
ATOM 826 N N . VAL A 1 114 ? -8.599 -22.099 21.457 1.00 82.19 114 VAL A N 1
ATOM 827 C CA . VAL A 1 114 ? -7.623 -21.848 20.383 1.00 82.19 114 VAL A CA 1
ATOM 828 C C . VAL A 1 114 ? -7.956 -20.578 19.601 1.00 82.19 114 VAL A C 1
ATOM 830 O O . VAL A 1 114 ? -7.049 -19.852 19.209 1.00 82.19 114 VAL A O 1
ATOM 833 N N . ASN A 1 115 ? -9.246 -20.313 19.382 1.00 82.00 115 ASN A N 1
ATOM 834 C CA . ASN A 1 115 ? -9.725 -19.217 18.534 1.00 82.00 115 ASN A CA 1
ATOM 835 C C . ASN A 1 115 ? -10.351 -18.065 19.335 1.00 82.00 115 ASN A C 1
ATOM 837 O O . ASN A 1 115 ? -10.928 -17.156 18.744 1.00 82.00 115 ASN A O 1
ATOM 841 N N . ALA A 1 116 ? -10.257 -18.096 20.666 1.00 86.69 116 ALA A N 1
ATOM 842 C CA . ALA A 1 116 ? -10.778 -17.025 21.500 1.00 86.69 116 ALA A CA 1
ATOM 843 C C . ALA A 1 116 ? -10.004 -15.715 21.268 1.00 86.69 116 ALA A C 1
ATOM 845 O O . ALA A 1 116 ? -8.774 -15.708 21.222 1.00 86.69 116 ALA A O 1
ATOM 846 N N . MET A 1 117 ? -10.729 -14.604 21.123 1.00 81.12 117 MET A N 1
ATOM 847 C CA . MET A 1 117 ? -10.149 -13.316 20.725 1.00 81.12 117 MET A CA 1
ATOM 848 C C . MET A 1 117 ? -9.301 -12.663 21.825 1.00 81.12 117 MET A C 1
ATOM 850 O O . MET A 1 117 ? -8.310 -12.001 21.519 1.00 81.12 117 MET A O 1
ATOM 854 N N . MET A 1 118 ? -9.708 -12.826 23.086 1.00 82.94 118 MET A N 1
ATOM 855 C CA . MET A 1 118 ? -9.137 -12.138 24.248 1.00 82.94 118 MET A CA 1
ATOM 856 C C . MET A 1 118 ? -8.468 -13.129 25.202 1.00 82.94 118 MET A C 1
ATOM 858 O O . MET A 1 118 ? -9.002 -14.212 25.449 1.00 82.94 118 MET A O 1
ATOM 862 N N . GLU A 1 119 ? -7.331 -12.744 25.783 1.00 80.94 119 GLU A N 1
ATOM 863 C CA . GLU A 1 119 ? -6.581 -13.579 26.733 1.00 80.94 119 GLU A CA 1
ATOM 864 C C . GLU A 1 119 ? -7.435 -13.931 27.959 1.00 80.94 119 GLU A C 1
ATOM 866 O O . GLU A 1 119 ? -7.493 -15.086 28.371 1.00 80.94 119 GLU A O 1
ATOM 871 N N . GLU A 1 120 ? -8.229 -12.985 28.455 1.00 87.12 120 GLU A N 1
ATOM 872 C CA . GLU A 1 120 ? -9.137 -13.178 29.586 1.00 87.12 120 GLU A CA 1
ATOM 873 C C . GLU A 1 120 ? -10.238 -14.213 29.288 1.00 87.12 120 GLU A C 1
ATOM 875 O O . GLU A 1 120 ? -10.706 -14.917 30.187 1.00 87.12 120 GLU A O 1
ATOM 880 N N . VAL A 1 121 ? -10.649 -14.340 28.020 1.00 89.69 121 VAL A N 1
ATOM 881 C CA . VAL A 1 121 ? -11.598 -15.370 27.572 1.00 89.69 121 VAL A CA 1
ATOM 882 C C . VAL A 1 121 ? -10.914 -16.736 27.508 1.00 89.69 121 VAL A C 1
ATOM 884 O O . VAL A 1 121 ? -11.501 -17.729 27.942 1.00 89.69 121 VAL A O 1
ATOM 887 N N . VAL A 1 122 ? -9.667 -16.798 27.026 1.00 87.81 122 VAL A N 1
ATOM 888 C CA . VAL A 1 122 ? -8.858 -18.029 27.038 1.00 87.81 122 VAL A CA 1
ATOM 889 C C . VAL A 1 122 ? -8.676 -18.525 28.473 1.00 87.81 122 VAL A C 1
ATOM 891 O O . VAL A 1 122 ? -8.913 -19.700 28.746 1.00 87.81 122 VAL A O 1
ATOM 894 N N . GLU A 1 123 ? -8.321 -17.635 29.401 1.00 89.44 123 GLU A N 1
ATOM 895 C CA . GLU A 1 123 ? -8.167 -17.949 30.823 1.00 89.44 123 GLU A CA 1
ATOM 896 C C . GLU A 1 123 ? -9.477 -18.419 31.464 1.00 89.44 123 GLU A C 1
ATOM 898 O O . GLU A 1 123 ? -9.485 -19.401 32.213 1.00 89.44 123 GLU A O 1
ATOM 903 N N . LEU A 1 124 ? -10.598 -17.749 31.166 1.00 92.19 124 LEU A N 1
ATOM 904 C CA . LEU A 1 124 ? -11.924 -18.152 31.632 1.00 92.19 124 LEU A CA 1
ATOM 905 C C . LEU A 1 124 ? -12.259 -19.575 31.167 1.00 92.19 124 LEU A C 1
ATOM 907 O O . LEU A 1 124 ? -12.616 -20.422 31.986 1.00 92.19 124 LEU A O 1
ATOM 911 N N . LEU A 1 125 ? -12.110 -19.858 29.874 1.00 91.19 125 LEU A N 1
ATOM 912 C CA . LEU A 1 125 ? -12.441 -21.157 29.290 1.00 91.19 125 LEU A CA 1
ATOM 913 C C . LEU A 1 125 ? -11.480 -22.260 29.744 1.00 91.19 125 LEU A C 1
ATOM 915 O O . LEU A 1 125 ? -11.925 -23.368 30.035 1.00 91.19 125 LEU A O 1
ATOM 919 N N . ALA A 1 126 ? -10.185 -21.971 29.876 1.00 87.38 126 ALA A N 1
ATOM 920 C CA . ALA A 1 126 ? -9.205 -22.905 30.430 1.00 87.38 126 ALA A CA 1
ATOM 921 C C . ALA A 1 126 ? -9.539 -23.261 31.886 1.00 87.38 126 ALA A C 1
ATOM 923 O O . ALA A 1 126 ? -9.531 -24.433 32.265 1.00 87.38 126 ALA A O 1
ATOM 924 N N . ARG A 1 127 ? -9.923 -22.263 32.695 1.00 90.94 127 ARG A N 1
ATOM 925 C CA . ARG A 1 127 ? -10.353 -22.469 34.085 1.00 90.94 127 ARG A CA 1
ATOM 926 C C . ARG A 1 127 ? -11.622 -23.316 34.174 1.00 90.94 127 ARG A C 1
ATOM 928 O O . ARG A 1 127 ? -11.709 -24.167 35.052 1.00 90.94 127 ARG A O 1
ATOM 935 N N . VAL A 1 128 ? -12.596 -23.081 33.294 1.00 90.62 128 VAL A N 1
ATOM 936 C CA . VAL A 1 128 ? -13.881 -23.803 33.295 1.00 90.62 128 VAL A CA 1
ATOM 937 C C . VAL A 1 128 ? -13.736 -25.234 32.769 1.00 90.62 128 VAL A C 1
ATOM 939 O O . VAL A 1 128 ? -14.335 -26.150 33.323 1.00 90.62 128 VAL A O 1
ATOM 942 N N . THR A 1 129 ? -12.930 -25.448 31.729 1.00 88.12 129 THR A N 1
ATOM 943 C CA . THR A 1 129 ? -12.764 -26.769 31.094 1.00 88.12 129 THR A CA 1
ATOM 944 C C . THR A 1 129 ? -11.687 -27.630 31.755 1.00 88.12 129 THR A C 1
ATOM 946 O O . THR A 1 129 ? -11.650 -28.840 31.545 1.00 88.12 129 THR A O 1
ATOM 949 N N . GLY A 1 130 ? -10.770 -27.026 32.520 1.00 82.38 130 GLY A N 1
ATOM 950 C CA . GLY A 1 130 ? -9.562 -27.692 33.007 1.00 82.38 130 GLY A CA 1
ATOM 951 C C . GLY A 1 130 ? -8.556 -28.019 31.898 1.00 82.38 130 GLY A C 1
ATOM 952 O O . GLY A 1 130 ? -7.542 -28.666 32.172 1.00 82.38 130 GLY A O 1
ATOM 953 N N . LYS A 1 131 ? -8.806 -27.590 30.650 1.00 75.94 131 LYS A N 1
ATOM 954 C CA . LYS A 1 131 ? -7.839 -27.728 29.561 1.00 75.94 131 LYS A CA 1
ATOM 955 C C . LYS A 1 131 ? -6.767 -26.649 29.698 1.00 75.94 131 LYS A C 1
ATOM 957 O O . LYS A 1 131 ? -7.104 -25.493 29.955 1.00 75.94 131 LYS A O 1
ATOM 962 N N . PRO A 1 132 ? -5.481 -27.005 29.540 1.00 68.19 132 PRO A N 1
ATOM 963 C CA . PRO A 1 132 ? -4.404 -26.034 29.649 1.00 68.19 132 PRO A CA 1
ATOM 964 C C . PRO A 1 132 ? -4.582 -24.933 28.601 1.00 68.19 132 PRO A C 1
ATOM 966 O O . PRO A 1 132 ? -5.021 -25.201 27.477 1.00 68.19 132 PRO A O 1
ATOM 969 N N . ILE A 1 133 ? -4.231 -23.701 28.983 1.00 65.69 133 ILE A N 1
ATOM 970 C CA . ILE A 1 133 ? -4.085 -22.587 28.041 1.00 65.69 133 ILE A CA 1
ATOM 971 C C . ILE A 1 133 ? -3.173 -23.090 26.915 1.00 65.69 133 ILE A C 1
ATOM 973 O O . ILE A 1 133 ? -2.118 -23.650 27.233 1.00 65.69 133 ILE A O 1
ATOM 977 N N . PRO A 1 134 ? -3.570 -22.967 25.633 1.00 58.69 134 PRO A N 1
ATOM 978 C CA . PRO A 1 134 ? -2.706 -23.355 24.530 1.00 58.69 134 PRO A CA 1
ATOM 979 C C . PRO A 1 134 ? -1.354 -22.673 24.723 1.00 58.69 134 PRO A C 1
ATOM 981 O O . PRO A 1 134 ? -1.295 -21.445 24.778 1.00 58.69 134 PRO A O 1
ATOM 984 N N . GLU A 1 135 ? -0.284 -23.455 24.896 1.00 50.31 135 GLU A N 1
ATOM 985 C CA . GLU A 1 135 ? 1.047 -22.868 25.004 1.00 50.31 135 GLU A CA 1
ATOM 986 C C . GLU A 1 135 ? 1.269 -22.025 23.745 1.00 50.31 135 GLU A C 1
ATOM 988 O O . GLU A 1 135 ? 1.031 -22.529 22.635 1.00 50.31 135 GLU A O 1
ATOM 993 N N . PRO A 1 136 ? 1.678 -20.746 23.876 1.00 47.22 136 PRO A N 1
ATOM 994 C CA . PRO A 1 136 ? 2.061 -19.984 22.706 1.00 47.22 136 PRO A CA 1
ATOM 995 C C . PRO A 1 136 ? 3.119 -20.815 21.980 1.00 47.22 136 PRO A C 1
ATOM 997 O O . PRO A 1 136 ? 4.011 -21.362 22.644 1.00 47.22 136 PRO A O 1
ATOM 1000 N N . PRO A 1 137 ? 3.015 -20.975 20.647 1.00 46.19 137 PRO A N 1
ATOM 1001 C CA . PRO A 1 137 ? 4.006 -21.740 19.915 1.00 46.19 137 PRO A CA 1
ATOM 1002 C C . PRO A 1 137 ? 5.384 -21.206 20.317 1.00 46.19 137 PRO A C 1
ATOM 1004 O O . PRO A 1 137 ? 5.531 -19.981 20.440 1.00 46.19 137 PRO A O 1
ATOM 1007 N N . PRO A 1 138 ? 6.365 -22.091 20.588 1.00 42.25 138 PRO A N 1
ATOM 1008 C CA . PRO A 1 138 ? 7.692 -21.653 20.990 1.00 42.25 138 PRO A CA 1
ATOM 1009 C C . PRO A 1 138 ? 8.138 -20.562 20.018 1.00 42.25 138 PRO A C 1
ATOM 1011 O O . PRO A 1 138 ? 7.876 -20.720 18.818 1.00 42.25 138 PRO A O 1
ATOM 1014 N N . PRO A 1 139 ? 8.738 -19.454 20.507 1.00 42.31 139 PRO A N 1
ATOM 1015 C CA . PRO A 1 139 ? 9.164 -18.375 19.632 1.00 42.31 139 PRO A CA 1
ATOM 1016 C C . PRO A 1 139 ? 9.954 -19.016 18.503 1.00 42.31 139 PRO A C 1
ATOM 1018 O O . PRO A 1 139 ? 10.919 -19.741 18.769 1.00 42.31 139 PRO A O 1
ATOM 1021 N N . GLU A 1 140 ? 9.459 -18.853 17.270 1.00 46.69 140 GLU A N 1
ATOM 1022 C CA . GLU A 1 140 ? 10.101 -19.467 16.116 1.00 46.69 140 GLU A CA 1
ATOM 1023 C C . GLU A 1 140 ? 11.585 -19.103 16.202 1.00 46.69 140 GLU A C 1
ATOM 1025 O O . GLU A 1 140 ? 11.894 -17.925 16.428 1.00 46.69 140 GLU A O 1
ATOM 1030 N N . PRO A 1 141 ? 12.502 -20.087 16.116 1.00 46.94 141 PRO A N 1
ATOM 1031 C CA . PRO A 1 141 ? 13.922 -19.790 16.181 1.00 46.94 141 PRO A CA 1
ATOM 1032 C C . PRO A 1 141 ? 14.208 -18.674 15.187 1.00 46.94 141 PRO A C 1
ATOM 1034 O O . PRO A 1 141 ? 13.680 -18.721 14.069 1.00 46.94 141 PRO A O 1
ATOM 1037 N N . ASP A 1 142 ? 14.996 -17.681 15.621 1.00 46.25 142 ASP A N 1
ATOM 1038 C CA . ASP A 1 142 ? 15.274 -16.481 14.835 1.00 46.25 142 ASP A CA 1
ATOM 1039 C C . ASP A 1 142 ? 15.465 -16.873 13.376 1.00 46.25 142 ASP A C 1
ATOM 1041 O O . ASP A 1 142 ? 16.309 -17.735 13.082 1.00 46.25 142 ASP A O 1
ATOM 1045 N N . PRO A 1 143 ? 14.671 -16.300 12.461 1.00 53.03 143 PRO A N 1
ATOM 1046 C CA . PRO A 1 143 ? 14.703 -16.717 11.090 1.00 53.03 143 PRO A CA 1
ATOM 1047 C C . PRO A 1 143 ? 16.119 -16.784 10.541 1.00 53.03 143 PRO A C 1
ATOM 1049 O O . PRO A 1 143 ? 16.814 -15.769 10.425 1.00 53.03 143 PRO A O 1
ATOM 1052 N N . VAL A 1 144 ? 16.557 -17.992 10.184 1.00 60.06 144 VAL A N 1
ATOM 1053 C CA . VAL A 1 144 ? 17.867 -18.165 9.567 1.00 60.06 144 VAL A CA 1
ATOM 1054 C C . VAL A 1 144 ? 17.760 -17.603 8.162 1.00 60.06 144 VAL A C 1
ATOM 1056 O O . VAL A 1 144 ? 17.293 -18.257 7.224 1.00 60.06 144 VAL A O 1
ATOM 1059 N N . LYS A 1 145 ? 18.153 -16.339 8.038 1.00 67.19 145 LYS A N 1
ATOM 1060 C CA . LYS A 1 145 ? 18.134 -15.613 6.782 1.00 67.19 145 LYS A CA 1
ATOM 1061 C C . LYS A 1 145 ? 19.059 -16.312 5.794 1.00 67.19 145 LYS A C 1
ATOM 1063 O O . LYS A 1 145 ? 20.269 -16.391 6.004 1.00 67.19 145 LYS A O 1
ATOM 1068 N N . MET A 1 146 ? 18.490 -16.772 4.686 1.00 81.62 146 MET A N 1
ATOM 1069 C CA . MET A 1 146 ? 19.266 -17.324 3.582 1.00 81.62 146 MET A CA 1
ATOM 1070 C C . MET A 1 146 ? 20.228 -16.275 3.019 1.00 81.62 146 MET A C 1
ATOM 1072 O O . MET A 1 146 ? 19.895 -15.096 2.856 1.00 81.62 146 MET A O 1
ATOM 1076 N N . THR A 1 147 ? 21.432 -16.715 2.667 1.00 83.88 147 THR A N 1
ATOM 1077 C CA . THR A 1 147 ? 22.359 -15.904 1.877 1.00 83.88 147 THR A CA 1
ATOM 1078 C C . THR A 1 147 ? 21.755 -15.586 0.505 1.00 83.88 147 THR A C 1
ATOM 1080 O O . THR A 1 147 ? 20.886 -16.297 -0.003 1.00 83.88 147 THR A O 1
ATOM 1083 N N . THR A 1 148 ? 22.253 -14.542 -0.160 1.00 82.69 148 THR A N 1
ATOM 1084 C CA . THR A 1 148 ? 21.812 -14.180 -1.520 1.00 82.69 148 THR A CA 1
ATOM 1085 C C . THR A 1 148 ? 21.958 -15.338 -2.518 1.00 82.69 148 THR A C 1
ATOM 1087 O O . THR A 1 148 ? 21.145 -15.464 -3.433 1.00 82.69 148 THR A O 1
ATOM 1090 N N . ALA A 1 149 ? 22.980 -16.185 -2.346 1.00 80.38 149 ALA A N 1
ATOM 1091 C CA . ALA A 1 149 ? 23.212 -17.356 -3.189 1.00 80.38 149 ALA A CA 1
ATOM 1092 C C . ALA A 1 149 ? 22.142 -18.434 -2.964 1.00 80.38 149 ALA A C 1
ATOM 1094 O O . ALA A 1 149 ? 21.507 -18.864 -3.925 1.00 80.38 149 ALA A O 1
ATOM 1095 N N . GLN A 1 150 ? 21.875 -18.785 -1.701 1.00 86.75 150 GLN A N 1
ATOM 1096 C CA . GLN A 1 150 ? 20.809 -19.722 -1.334 1.00 86.75 150 GLN A CA 1
ATOM 1097 C C . GLN A 1 150 ? 19.442 -19.226 -1.824 1.00 86.75 150 GLN A C 1
ATOM 1099 O O . GLN A 1 150 ? 18.660 -19.996 -2.376 1.00 86.75 150 GLN A O 1
ATOM 1104 N N . TRP A 1 151 ? 19.169 -17.922 -1.702 1.00 88.69 151 TRP A N 1
ATOM 1105 C CA . TRP A 1 151 ? 17.923 -17.331 -2.189 1.00 88.69 151 TRP A CA 1
ATOM 1106 C C . TRP A 1 151 ? 17.766 -17.446 -3.711 1.00 88.69 151 TRP A C 1
ATOM 1108 O O . TRP A 1 151 ? 16.682 -17.760 -4.197 1.00 88.69 151 TRP A O 1
ATOM 1118 N N . ARG A 1 152 ? 18.840 -17.222 -4.485 1.00 87.06 152 ARG A N 1
ATOM 1119 C CA . ARG A 1 152 ? 18.813 -17.436 -5.944 1.00 87.06 152 ARG A CA 1
ATOM 1120 C C . ARG A 1 152 ? 18.542 -18.894 -6.300 1.00 87.06 152 ARG A C 1
ATOM 1122 O O . ARG A 1 152 ? 17.732 -19.137 -7.188 1.00 87.06 152 ARG A O 1
ATOM 1129 N N . ALA A 1 153 ? 19.195 -19.833 -5.617 1.00 86.88 153 ALA A N 1
ATOM 1130 C CA . ALA A 1 153 ? 19.012 -21.261 -5.860 1.00 86.88 153 ALA A CA 1
ATOM 1131 C C . ALA A 1 153 ? 17.573 -21.710 -5.551 1.00 86.88 153 ALA A C 1
ATOM 1133 O O . ALA A 1 153 ? 16.946 -22.394 -6.358 1.00 86.88 153 ALA A O 1
ATOM 1134 N N . ALA A 1 154 ? 17.004 -21.267 -4.425 1.00 89.88 154 ALA A N 1
ATOM 1135 C CA . ALA A 1 154 ? 15.603 -21.525 -4.106 1.00 89.88 154 ALA A CA 1
ATOM 1136 C C . ALA A 1 154 ? 14.650 -20.874 -5.115 1.00 89.88 154 ALA A C 1
ATOM 1138 O O . ALA A 1 154 ? 13.725 -21.531 -5.583 1.00 89.88 154 ALA A O 1
ATOM 1139 N N . LYS A 1 155 ? 14.899 -19.623 -5.525 1.00 92.19 155 LYS A N 1
ATOM 1140 C CA . LYS A 1 155 ? 14.058 -18.941 -6.517 1.00 92.19 155 LYS A CA 1
ATOM 1141 C C . LYS A 1 155 ? 14.028 -19.667 -7.865 1.00 92.19 155 LYS A C 1
ATOM 1143 O O . LYS A 1 155 ? 12.949 -19.798 -8.429 1.00 92.19 155 LYS A O 1
ATOM 1148 N N . ALA A 1 156 ? 15.166 -20.181 -8.335 1.00 89.81 156 ALA A N 1
ATOM 1149 C CA . ALA A 1 156 ? 15.229 -20.967 -9.569 1.00 89.81 156 ALA A CA 1
ATOM 1150 C C . ALA A 1 156 ? 14.378 -22.249 -9.485 1.00 89.81 156 ALA A C 1
ATOM 1152 O O . ALA A 1 156 ? 13.604 -22.536 -10.394 1.00 89.81 156 ALA A O 1
ATOM 1153 N N . ARG A 1 157 ? 14.438 -22.972 -8.359 1.00 93.88 157 ARG A N 1
ATOM 1154 C CA . ARG A 1 157 ? 13.593 -24.157 -8.122 1.00 93.88 157 ARG A CA 1
ATOM 1155 C C . ARG A 1 157 ? 12.103 -23.805 -8.030 1.00 93.88 157 ARG A C 1
ATOM 1157 O O . ARG A 1 157 ? 11.273 -24.520 -8.581 1.00 93.88 157 ARG A O 1
ATOM 1164 N N . ILE A 1 158 ? 11.749 -22.685 -7.389 1.00 95.25 158 ILE A N 1
ATOM 1165 C CA . ILE A 1 158 ? 10.365 -22.173 -7.374 1.00 95.25 158 ILE A CA 1
ATOM 1166 C C . ILE A 1 158 ? 9.881 -21.904 -8.807 1.00 95.25 158 ILE A C 1
ATOM 1168 O O . ILE A 1 158 ? 8.765 -22.288 -9.151 1.00 95.25 158 ILE A O 1
ATOM 1172 N N . ASP A 1 159 ? 10.713 -21.289 -9.655 1.00 93.38 159 ASP A N 1
ATOM 1173 C CA . ASP A 1 159 ? 10.374 -21.024 -11.059 1.00 93.38 159 ASP A CA 1
ATOM 1174 C C . ASP A 1 159 ? 10.052 -22.314 -11.830 1.00 93.38 159 ASP A C 1
ATOM 1176 O O . ASP A 1 159 ? 9.059 -22.376 -12.561 1.00 93.38 159 ASP A O 1
ATOM 1180 N N . GLU A 1 160 ? 10.835 -23.374 -11.627 1.00 93.94 160 GLU A N 1
ATOM 1181 C CA . GLU A 1 160 ? 10.575 -24.692 -12.214 1.00 93.94 160 GLU A CA 1
ATOM 1182 C C . GLU A 1 160 ? 9.250 -25.296 -11.730 1.00 93.94 160 GLU A C 1
ATOM 1184 O O . GLU A 1 160 ? 8.465 -25.798 -12.542 1.00 93.94 160 GLU A O 1
ATOM 1189 N N . VAL A 1 161 ? 8.958 -25.193 -10.429 1.00 97.00 161 VAL A N 1
ATOM 1190 C CA . VAL A 1 161 ? 7.708 -25.697 -9.842 1.00 97.00 161 VAL A CA 1
ATOM 1191 C C . VAL A 1 161 ? 6.491 -24.966 -10.403 1.00 97.00 161 VAL A C 1
ATOM 1193 O O . VAL A 1 161 ? 5.538 -25.615 -10.831 1.00 97.00 161 VAL A O 1
ATOM 1196 N N . PHE A 1 162 ? 6.514 -23.634 -10.467 1.00 97.50 162 PHE A N 1
ATOM 1197 C CA . PHE A 1 162 ? 5.401 -22.842 -11.004 1.00 97.50 162 PHE A CA 1
ATOM 1198 C C . PHE A 1 162 ? 5.152 -23.124 -12.495 1.00 97.50 162 PHE A C 1
ATOM 1200 O O . PHE A 1 162 ? 4.001 -23.225 -12.935 1.00 97.50 162 PHE A O 1
ATOM 1207 N N . ASN A 1 163 ? 6.215 -23.347 -13.270 1.00 94.06 163 ASN A N 1
ATOM 1208 C CA . ASN A 1 163 ? 6.099 -23.798 -14.656 1.00 94.06 163 ASN A CA 1
ATOM 1209 C C . ASN A 1 163 ? 5.481 -25.202 -14.753 1.00 94.06 163 ASN A C 1
ATOM 1211 O O . ASN A 1 163 ? 4.632 -25.449 -15.613 1.00 94.06 163 ASN A O 1
ATOM 1215 N N . ALA A 1 164 ? 5.872 -26.124 -13.868 1.00 94.69 164 ALA A N 1
ATOM 1216 C CA . ALA A 1 164 ? 5.310 -27.471 -13.815 1.00 94.69 164 ALA A CA 1
ATOM 1217 C C . ALA A 1 164 ? 3.831 -27.471 -13.396 1.00 94.69 164 ALA A C 1
ATOM 1219 O O . ALA A 1 164 ? 3.040 -28.192 -13.998 1.00 94.69 164 ALA A O 1
ATOM 1220 N N . LEU A 1 165 ? 3.440 -26.637 -12.428 1.00 96.81 165 LEU A N 1
ATOM 1221 C CA . LEU A 1 165 ? 2.043 -26.439 -12.021 1.00 96.81 165 LEU A CA 1
ATOM 1222 C C . LEU A 1 165 ? 1.205 -25.841 -13.155 1.00 96.81 165 LEU A C 1
ATOM 1224 O O . LEU A 1 165 ? 0.074 -26.265 -13.370 1.00 96.81 165 LEU A O 1
ATOM 1228 N N . THR A 1 166 ? 1.782 -24.925 -13.936 1.00 95.12 166 THR A N 1
ATOM 1229 C CA . THR A 1 166 ? 1.112 -24.371 -15.120 1.00 95.12 166 THR A CA 1
ATOM 1230 C C . THR A 1 166 ? 0.835 -25.440 -16.175 1.00 95.12 166 THR A C 1
ATOM 1232 O O . THR A 1 166 ? -0.290 -25.556 -16.656 1.00 95.12 166 THR A O 1
ATOM 1235 N N . LYS A 1 167 ? 1.829 -26.281 -16.491 1.00 94.06 167 LYS A N 1
ATOM 1236 C CA . LYS A 1 167 ? 1.641 -27.462 -17.361 1.00 94.06 167 LYS A CA 1
ATOM 1237 C C . LYS A 1 167 ? 0.673 -28.487 -16.753 1.00 94.06 167 LYS A C 1
ATOM 1239 O O . LYS A 1 167 ? 0.015 -29.213 -17.485 1.00 94.06 167 LYS A O 1
ATOM 1244 N N . ALA A 1 168 ? 0.603 -28.500 -15.422 1.00 94.12 168 ALA A N 1
ATOM 1245 C CA . ALA A 1 168 ? -0.360 -29.156 -14.540 1.00 94.12 168 ALA A CA 1
ATOM 1246 C C . ALA A 1 168 ? -1.849 -28.873 -14.817 1.00 94.12 168 ALA A C 1
ATOM 1248 O O . ALA A 1 168 ? -2.709 -29.565 -14.278 1.00 94.12 168 ALA A O 1
ATOM 1249 N N . GLY A 1 169 ? -2.152 -27.807 -15.565 1.00 93.31 169 GLY A N 1
ATOM 1250 C CA . GLY A 1 169 ? -3.508 -27.270 -15.669 1.00 93.31 169 GLY A CA 1
ATOM 1251 C C . GLY A 1 169 ? -3.869 -26.308 -14.531 1.00 93.31 169 GLY A C 1
ATOM 1252 O O . GLY A 1 169 ? -5.048 -26.115 -14.257 1.00 93.31 169 GLY A O 1
ATOM 1253 N N . LEU A 1 170 ? -2.896 -25.693 -13.847 1.00 96.81 170 LEU A N 1
ATOM 1254 C CA . LEU A 1 170 ? -3.157 -24.584 -12.918 1.00 96.81 170 LEU A CA 1
ATOM 1255 C C . LEU A 1 170 ? -2.784 -23.233 -13.536 1.00 96.81 170 LEU A C 1
ATOM 1257 O O . LEU A 1 170 ? -1.878 -23.116 -14.361 1.00 96.81 170 LEU A O 1
ATOM 1261 N N . VAL A 1 171 ? -3.431 -22.167 -13.080 1.00 96.44 171 VAL A N 1
ATOM 1262 C CA . VAL A 1 171 ? -2.850 -20.823 -13.186 1.00 96.44 171 VAL A CA 1
ATOM 1263 C C . VAL A 1 171 ? -1.873 -20.651 -12.028 1.00 96.44 171 VAL A C 1
ATOM 1265 O O . VAL A 1 171 ? -2.284 -20.574 -10.875 1.00 96.44 171 VAL A O 1
ATOM 1268 N N . ALA A 1 172 ? -0.572 -20.642 -12.317 1.00 96.88 172 ALA A N 1
ATOM 1269 C CA . ALA A 1 172 ? 0.464 -20.494 -11.301 1.00 96.88 172 ALA A CA 1
ATOM 1270 C C . ALA A 1 172 ? 1.152 -19.128 -11.446 1.00 96.88 172 ALA A C 1
ATOM 1272 O O . ALA A 1 172 ? 1.951 -18.938 -12.364 1.00 96.88 172 ALA A O 1
ATOM 1273 N N . LEU A 1 173 ? 0.850 -18.175 -10.557 1.00 94.12 173 LEU A N 1
ATOM 1274 C CA . LEU A 1 173 ? 1.396 -16.814 -10.617 1.00 94.12 173 LEU A CA 1
ATOM 1275 C C . LEU A 1 173 ? 2.378 -16.534 -9.479 1.00 94.12 173 LEU A C 1
ATOM 1277 O O . LEU A 1 173 ? 2.096 -16.743 -8.303 1.00 94.12 173 LEU A O 1
ATOM 1281 N N . GLN A 1 174 ? 3.538 -16.003 -9.835 1.00 94.69 174 GLN A N 1
ATOM 1282 C CA . GLN A 1 174 ? 4.542 -15.545 -8.882 1.00 94.69 174 GLN A CA 1
ATOM 1283 C C . GLN A 1 174 ? 4.436 -14.032 -8.710 1.00 94.69 174 GLN A C 1
ATOM 1285 O O . GLN A 1 174 ? 4.208 -13.326 -9.690 1.00 94.69 174 GLN A O 1
ATOM 1290 N N . ASP A 1 175 ? 4.633 -13.531 -7.488 1.00 90.19 175 ASP A N 1
ATOM 1291 C CA . ASP A 1 175 ? 4.531 -12.096 -7.180 1.00 90.19 175 ASP A CA 1
ATOM 1292 C C . ASP A 1 175 ? 3.174 -11.476 -7.585 1.00 90.19 175 ASP A C 1
ATOM 1294 O O . ASP A 1 175 ? 3.117 -10.315 -8.007 1.00 90.19 175 ASP A O 1
ATOM 1298 N N . ALA A 1 176 ? 2.095 -12.257 -7.447 1.00 87.25 176 ALA A N 1
ATOM 1299 C CA . ALA A 1 176 ? 0.732 -11.866 -7.802 1.00 87.25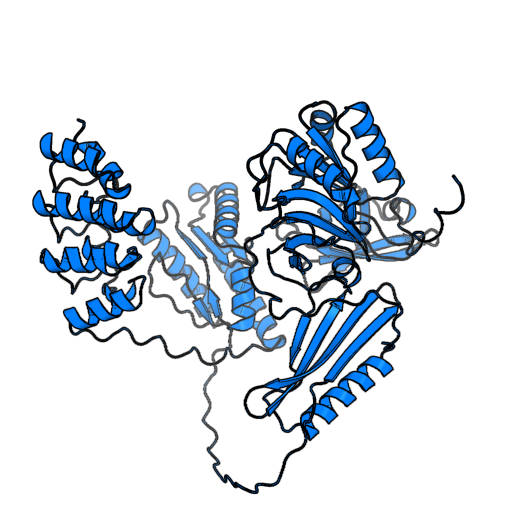 176 ALA A CA 1
ATOM 1300 C C . ALA A 1 176 ? 0.210 -10.836 -6.795 1.00 87.25 176 ALA A C 1
ATOM 1302 O O . ALA A 1 176 ? 0.029 -11.142 -5.613 1.00 87.25 176 ALA A O 1
ATOM 1303 N N . GLY A 1 177 ? 0.030 -9.597 -7.248 1.00 79.44 177 GLY A N 1
ATOM 1304 C CA . GLY A 1 177 ? -0.384 -8.495 -6.392 1.00 79.44 177 GLY A CA 1
ATOM 1305 C C . GLY A 1 177 ? 0.520 -8.190 -5.182 1.00 79.44 177 GLY A C 1
ATOM 1306 O O . GLY A 1 177 ? 1.645 -8.681 -5.026 1.00 79.44 177 GLY A O 1
ATOM 1307 N N . GLN A 1 178 ? 0.039 -7.301 -4.307 1.00 72.94 178 GLN A N 1
ATOM 1308 C CA . GLN A 1 178 ? 0.698 -7.000 -3.029 1.00 72.94 178 GLN A CA 1
ATOM 1309 C C . GLN A 1 178 ? 0.104 -7.825 -1.892 1.00 72.94 178 GLN A C 1
ATOM 1311 O O . GLN A 1 178 ? 0.850 -8.310 -1.043 1.00 72.94 178 GLN A O 1
ATOM 1316 N N . THR A 1 179 ? -1.218 -7.966 -1.886 1.00 74.12 179 THR A N 1
ATOM 1317 C CA . THR A 1 179 ? -2.007 -8.678 -0.877 1.00 74.12 179 THR A CA 1
ATOM 1318 C C . THR A 1 179 ? -2.624 -9.949 -1.457 1.00 74.12 179 THR A C 1
ATOM 1320 O O . THR A 1 179 ? -2.637 -10.142 -2.671 1.00 74.12 179 THR A O 1
ATOM 1323 N N . GLN A 1 180 ? -3.158 -10.825 -0.599 1.00 69.38 180 GLN A N 1
ATOM 1324 C CA . GLN A 1 180 ? -3.836 -12.041 -1.067 1.00 69.38 180 GLN A CA 1
ATOM 1325 C C . GLN A 1 180 ? -5.038 -11.709 -1.955 1.00 69.38 180 GLN A C 1
ATOM 1327 O O . GLN A 1 180 ? -5.210 -12.352 -2.981 1.00 69.38 180 GLN A O 1
ATOM 1332 N N . SER A 1 181 ? -5.817 -10.683 -1.596 1.00 73.00 181 SER A N 1
ATOM 1333 C CA . SER A 1 181 ? -6.972 -10.231 -2.383 1.00 73.00 181 SER A CA 1
ATOM 1334 C C . SER A 1 181 ? -6.574 -9.857 -3.815 1.00 73.00 181 SER A C 1
ATOM 1336 O O . SER A 1 181 ? -7.192 -10.323 -4.771 1.00 73.00 181 SER A O 1
ATOM 1338 N N . ASP A 1 182 ? -5.474 -9.108 -3.966 1.00 72.00 182 ASP A N 1
ATOM 1339 C CA . ASP A 1 182 ? -4.929 -8.758 -5.282 1.00 72.00 182 ASP A CA 1
ATOM 1340 C C . ASP A 1 182 ? -4.543 -10.021 -6.067 1.00 72.00 182 ASP A C 1
ATOM 1342 O O . ASP A 1 182 ? -4.944 -10.191 -7.213 1.00 72.00 182 ASP A O 1
ATOM 1346 N N . GLY A 1 183 ? -3.809 -10.943 -5.435 1.00 79.19 183 GLY A N 1
ATOM 1347 C CA . GLY A 1 183 ? -3.367 -12.171 -6.093 1.00 79.19 183 GLY A CA 1
ATOM 1348 C C . GLY A 1 183 ? -4.514 -13.119 -6.469 1.00 79.19 183 GLY A C 1
ATOM 1349 O O . GLY A 1 183 ? -4.443 -13.767 -7.512 1.00 79.19 183 GLY A O 1
ATOM 1350 N N . PHE A 1 184 ? -5.594 -13.160 -5.678 1.00 83.62 184 PHE A N 1
ATOM 1351 C CA . PHE A 1 184 ? -6.826 -13.876 -6.024 1.00 83.62 184 PHE A CA 1
ATOM 1352 C C . PHE A 1 184 ? -7.502 -13.247 -7.246 1.00 83.62 184 PHE A C 1
ATOM 1354 O O . PHE A 1 184 ? -7.911 -13.980 -8.144 1.00 83.62 184 PHE A O 1
ATOM 1361 N N . SER A 1 185 ? -7.583 -11.913 -7.309 1.00 80.62 185 SER A N 1
ATOM 1362 C CA . SER A 1 185 ? -8.120 -11.200 -8.475 1.00 80.62 185 SER A CA 1
ATOM 1363 C C . SER A 1 185 ? -7.296 -11.487 -9.732 1.00 80.62 185 SER A C 1
ATOM 1365 O O . SER A 1 185 ? -7.865 -11.898 -10.743 1.00 80.62 185 SER A O 1
ATOM 1367 N N . ASP A 1 186 ? -5.969 -11.350 -9.644 1.00 79.00 186 ASP A N 1
ATOM 1368 C CA . ASP A 1 186 ? -5.036 -11.604 -10.749 1.00 79.00 186 ASP A CA 1
ATOM 1369 C C . ASP A 1 186 ? -5.169 -13.053 -11.259 1.00 79.00 186 ASP A C 1
ATOM 1371 O O . ASP A 1 186 ? -5.287 -13.306 -12.459 1.00 79.00 186 ASP A O 1
ATOM 1375 N N . CYS A 1 187 ? -5.201 -14.035 -10.351 1.00 88.00 187 CYS A N 1
ATOM 1376 C CA . CYS A 1 187 ? -5.348 -15.440 -10.731 1.00 88.00 187 CYS A CA 1
ATOM 1377 C C . CYS A 1 187 ? -6.730 -15.756 -11.313 1.00 88.00 187 CYS A C 1
ATOM 1379 O O . CYS A 1 187 ? -6.819 -16.535 -12.261 1.00 88.00 187 CYS A O 1
ATOM 1381 N N . ALA A 1 188 ? -7.801 -15.171 -10.770 1.00 84.00 188 ALA A N 1
ATOM 1382 C CA . ALA A 1 188 ? -9.165 -15.379 -11.254 1.00 84.00 188 ALA A CA 1
ATOM 1383 C C . ALA A 1 188 ? -9.399 -14.746 -12.635 1.00 84.00 188 ALA A C 1
ATOM 1385 O O . ALA A 1 188 ? -10.188 -15.259 -13.432 1.00 84.00 188 ALA A O 1
ATOM 1386 N N . GLU A 1 189 ? -8.729 -13.635 -12.939 1.00 86.12 189 GLU A N 1
ATOM 1387 C CA . GLU A 1 189 ? -8.692 -13.052 -14.281 1.00 86.12 189 GLU A CA 1
ATOM 1388 C C . GLU A 1 189 ? -8.014 -14.007 -15.265 1.00 86.12 189 GLU A C 1
ATOM 1390 O O . GLU A 1 189 ? -8.674 -14.477 -16.192 1.00 86.12 189 GLU A O 1
ATOM 1395 N N . VAL A 1 190 ? -6.774 -14.424 -14.991 1.00 87.62 190 VAL A N 1
ATOM 1396 C CA . VAL A 1 190 ? -6.031 -15.347 -15.869 1.00 87.62 190 VAL A CA 1
ATOM 1397 C C . VAL A 1 190 ? -6.738 -16.703 -16.006 1.00 87.62 190 VAL A C 1
ATOM 1399 O O . VAL A 1 190 ? -6.721 -17.315 -17.074 1.00 87.62 190 VAL A O 1
ATOM 1402 N N . PHE A 1 191 ? -7.395 -17.188 -14.949 1.00 89.44 191 PHE A N 1
ATOM 1403 C CA . PHE A 1 191 ? -8.210 -18.403 -14.998 1.00 89.44 191 PHE A CA 1
ATOM 1404 C C . PHE A 1 191 ? -9.356 -18.272 -16.010 1.00 89.44 191 PHE A C 1
ATOM 1406 O O . PHE A 1 191 ? -9.562 -19.176 -16.821 1.00 89.44 191 PHE A O 1
ATOM 1413 N N . ARG A 1 192 ? -10.072 -17.139 -16.005 1.00 88.12 192 ARG A N 1
ATOM 1414 C CA . ARG A 1 192 ? -11.159 -16.864 -16.958 1.00 88.12 192 ARG A CA 1
ATOM 1415 C C . ARG A 1 192 ? -10.640 -16.661 -18.377 1.00 88.12 192 ARG A C 1
ATOM 1417 O O . ARG A 1 192 ? -11.214 -17.222 -19.305 1.00 88.12 192 ARG A O 1
ATOM 1424 N N . GLU A 1 193 ? -9.545 -15.924 -18.544 1.00 88.38 193 GLU A N 1
ATOM 1425 C CA . GLU A 1 193 ? -8.913 -15.692 -19.851 1.00 88.38 193 GLU A CA 1
ATOM 1426 C C . GLU A 1 193 ? -8.469 -16.990 -20.525 1.00 88.38 193 GLU A C 1
ATOM 1428 O O . GLU A 1 193 ? -8.584 -17.138 -21.740 1.00 88.38 193 GLU A O 1
ATOM 1433 N N . ARG A 1 194 ? -8.006 -17.968 -19.739 1.00 87.88 194 ARG A N 1
ATOM 1434 C CA . ARG A 1 194 ? -7.627 -19.289 -20.250 1.00 87.88 194 ARG A CA 1
ATOM 1435 C C . ARG A 1 194 ? -8.813 -20.199 -20.562 1.00 87.88 194 ARG A C 1
ATOM 1437 O O . ARG A 1 194 ? -8.580 -21.332 -20.953 1.00 87.88 194 ARG A O 1
ATOM 1444 N N . GLY A 1 195 ? -10.054 -19.738 -20.401 1.00 82.62 195 GLY A N 1
ATOM 1445 C CA . GLY A 1 195 ? -11.262 -20.529 -20.652 1.00 82.62 195 GLY A CA 1
ATOM 1446 C C . GLY A 1 195 ? -11.702 -21.407 -19.476 1.00 82.62 195 GLY A C 1
ATOM 1447 O O . GLY A 1 195 ? -12.614 -22.219 -19.631 1.00 82.62 195 GLY A O 1
ATOM 1448 N N . GLY A 1 196 ? -11.084 -21.240 -18.300 1.00 86.56 196 GLY A N 1
ATOM 1449 C CA . GLY A 1 196 ? -11.432 -21.954 -17.074 1.00 86.56 196 GLY A CA 1
ATOM 1450 C C . GLY A 1 196 ? -11.412 -23.478 -17.221 1.00 86.56 196 GLY A C 1
ATOM 1451 O O . GLY A 1 196 ? -10.580 -24.053 -17.924 1.00 86.56 196 GLY A O 1
ATOM 1452 N N . GLU A 1 197 ? -12.354 -24.142 -16.555 1.00 85.62 197 GLU A N 1
ATOM 1453 C CA . GLU A 1 197 ? -12.448 -25.606 -16.523 1.00 85.62 197 GLU A CA 1
ATOM 1454 C C . GLU A 1 197 ? -12.619 -26.228 -17.915 1.00 85.62 197 GLU A C 1
ATOM 1456 O O . GLU A 1 197 ? -12.003 -27.250 -18.213 1.00 85.62 197 GLU A O 1
ATOM 1461 N N . ALA A 1 198 ? -13.390 -25.582 -18.795 1.00 82.94 198 ALA A N 1
ATOM 1462 C CA . ALA A 1 198 ? -13.644 -26.070 -20.150 1.00 82.94 198 ALA A CA 1
ATOM 1463 C C . ALA A 1 198 ? -12.362 -26.182 -20.998 1.00 82.94 198 ALA A C 1
ATOM 1465 O O . ALA A 1 198 ? -12.321 -26.949 -21.957 1.00 82.94 198 ALA A O 1
ATOM 1466 N N . ALA A 1 199 ? -11.311 -25.449 -20.627 1.00 85.81 199 ALA A N 1
ATOM 1467 C CA . ALA A 1 199 ? -9.999 -25.486 -21.261 1.00 85.81 199 ALA A CA 1
ATOM 1468 C C . ALA A 1 199 ? -8.972 -26.352 -20.503 1.00 85.81 199 ALA A C 1
ATOM 1470 O O . ALA A 1 199 ? -7.781 -26.307 -20.810 1.00 85.81 199 ALA A O 1
ATOM 1471 N N . GLY A 1 200 ? -9.410 -27.127 -19.505 1.00 87.12 200 GLY A N 1
ATOM 1472 C CA . GLY A 1 200 ? -8.535 -27.962 -18.679 1.00 87.12 200 GLY A CA 1
ATOM 1473 C C . GLY A 1 200 ? -7.780 -27.193 -17.590 1.00 87.12 200 GLY A C 1
ATOM 1474 O O . GLY A 1 200 ? -6.757 -27.671 -17.105 1.00 87.12 200 GLY A O 1
ATOM 1475 N N . VAL A 1 201 ? -8.247 -25.996 -17.205 1.00 91.94 201 VAL A N 1
ATOM 1476 C CA . VAL A 1 201 ? -7.693 -25.265 -16.057 1.00 91.94 201 VAL A CA 1
ATOM 1477 C C . VAL A 1 201 ? -8.472 -25.632 -14.798 1.00 91.94 201 VAL A C 1
ATOM 1479 O O . VAL A 1 201 ? -9.664 -25.366 -14.684 1.00 91.94 201 VAL A O 1
ATOM 1482 N N . HIS A 1 202 ? -7.794 -26.231 -13.825 1.00 91.56 202 HIS A N 1
ATOM 1483 C CA . HIS A 1 202 ? -8.427 -26.887 -12.680 1.00 91.56 202 HIS A CA 1
ATOM 1484 C C . HIS A 1 202 ? -8.296 -26.128 -11.353 1.00 91.56 202 HIS A C 1
ATOM 1486 O O . HIS A 1 202 ? -8.701 -26.647 -10.310 1.00 91.56 202 HIS A O 1
ATOM 1492 N N . GLY A 1 203 ? -7.722 -24.925 -11.384 1.00 94.44 203 GLY A N 1
ATOM 1493 C CA . GLY A 1 203 ? -7.514 -24.072 -10.220 1.00 94.44 203 GLY A CA 1
ATOM 1494 C C . GLY A 1 203 ? -6.338 -23.119 -10.405 1.00 94.44 203 GLY A C 1
ATOM 1495 O O . GLY A 1 203 ? -5.815 -22.954 -11.514 1.00 94.44 203 GLY A O 1
ATOM 1496 N N . PHE A 1 204 ? -5.895 -22.507 -9.313 1.00 96.06 204 PHE A N 1
ATOM 1497 C CA . PHE A 1 204 ? -4.743 -21.613 -9.320 1.00 96.06 204 PHE A CA 1
ATOM 1498 C C . PHE A 1 204 ? -3.925 -21.664 -8.031 1.00 96.06 204 PHE A C 1
ATOM 1500 O O . PHE A 1 204 ? -4.419 -22.082 -6.990 1.00 96.06 204 PHE A O 1
ATOM 1507 N N . CYS A 1 205 ? -2.663 -21.247 -8.124 1.00 96.81 205 CYS A N 1
ATOM 1508 C CA . CYS A 1 205 ? -1.687 -21.182 -7.039 1.00 96.81 205 CYS A CA 1
ATOM 1509 C C . CYS A 1 205 ? -0.848 -19.910 -7.185 1.00 96.81 205 CYS A C 1
ATOM 1511 O O . CYS A 1 205 ? -0.360 -19.613 -8.276 1.00 96.81 205 CYS A O 1
ATOM 1513 N N . PHE A 1 206 ? -0.616 -19.178 -6.101 1.00 97.56 206 PHE A N 1
ATOM 1514 C CA . PHE A 1 206 ? 0.212 -17.979 -6.140 1.00 97.56 206 PHE A CA 1
ATOM 1515 C C . PHE A 1 206 ? 0.863 -17.635 -4.804 1.00 97.56 206 PHE A C 1
ATOM 1517 O O . PHE A 1 206 ? 0.461 -18.099 -3.739 1.00 97.56 206 PHE A O 1
ATOM 1524 N N . TYR A 1 207 ? 1.863 -16.760 -4.858 1.00 96.38 207 TYR A N 1
ATOM 1525 C CA . TYR A 1 207 ? 2.330 -16.012 -3.694 1.00 96.38 207 TYR A CA 1
ATOM 1526 C C . TYR A 1 207 ? 2.387 -14.519 -4.021 1.00 96.38 207 TYR A C 1
ATOM 1528 O O . TYR A 1 207 ? 2.602 -14.125 -5.169 1.00 96.38 207 TYR A O 1
ATOM 1536 N N . THR A 1 208 ? 2.217 -13.687 -2.998 1.00 90.50 208 THR A N 1
ATOM 1537 C CA . THR A 1 208 ? 2.180 -12.224 -3.128 1.00 90.50 208 THR A CA 1
ATOM 1538 C C . THR A 1 208 ? 3.540 -11.602 -2.818 1.00 90.50 208 THR A C 1
ATOM 1540 O O . THR A 1 208 ? 4.426 -12.243 -2.243 1.00 90.50 208 THR A O 1
ATOM 1543 N N . ARG A 1 209 ? 3.715 -10.305 -3.101 1.00 81.00 209 ARG A N 1
ATOM 1544 C CA . ARG A 1 209 ? 4.940 -9.595 -2.682 1.00 81.00 209 ARG A CA 1
ATOM 1545 C C . ARG A 1 209 ? 5.082 -9.484 -1.161 1.00 81.00 209 ARG A C 1
ATOM 1547 O O . ARG A 1 209 ? 6.212 -9.399 -0.668 1.00 81.00 209 ARG A O 1
ATOM 1554 N N . GLN A 1 210 ? 3.980 -9.507 -0.407 1.00 80.44 210 GLN A N 1
ATOM 1555 C CA . GLN A 1 210 ? 4.020 -9.609 1.055 1.00 80.44 210 GLN A CA 1
ATOM 1556 C C . GLN A 1 210 ? 4.539 -10.975 1.506 1.00 80.44 210 GLN A C 1
ATOM 1558 O O . GLN A 1 210 ? 5.411 -11.023 2.374 1.00 80.44 210 GLN A O 1
ATOM 1563 N N . ASP A 1 211 ? 4.076 -12.061 0.883 1.00 87.38 211 ASP A N 1
ATOM 1564 C CA . ASP A 1 211 ? 4.566 -13.412 1.176 1.00 87.38 211 ASP A CA 1
ATOM 1565 C C . ASP A 1 211 ? 6.050 -13.543 0.827 1.00 87.38 211 ASP A C 1
ATOM 1567 O O . ASP A 1 211 ? 6.829 -14.009 1.652 1.00 87.38 211 ASP A O 1
ATOM 1571 N N . LEU A 1 212 ? 6.481 -13.015 -0.323 1.00 88.69 212 LEU A N 1
ATOM 1572 C CA . LEU A 1 212 ? 7.896 -12.998 -0.698 1.00 88.69 212 LEU A CA 1
ATOM 1573 C C . LEU A 1 212 ? 8.743 -12.163 0.276 1.00 88.69 212 LEU A C 1
ATOM 1575 O O . LEU A 1 212 ? 9.869 -12.527 0.615 1.00 88.69 212 LEU A O 1
ATOM 1579 N N . SER A 1 213 ? 8.223 -11.024 0.736 1.00 82.62 213 SER A N 1
ATOM 1580 C CA . SER A 1 213 ? 8.909 -10.178 1.720 1.00 82.62 213 SER A CA 1
ATOM 1581 C C . SER A 1 213 ? 9.029 -10.868 3.076 1.00 82.62 213 SER A C 1
ATOM 1583 O O . SER A 1 213 ? 10.053 -10.707 3.742 1.00 82.62 213 SER A O 1
ATOM 1585 N N . ARG A 1 214 ? 8.004 -11.629 3.478 1.00 80.62 214 ARG A N 1
ATOM 1586 C CA . ARG A 1 214 ? 8.019 -12.486 4.667 1.00 80.62 214 ARG A CA 1
ATOM 1587 C C . ARG A 1 214 ? 9.059 -13.587 4.502 1.00 80.62 214 ARG A C 1
ATOM 1589 O O . ARG A 1 214 ? 9.962 -13.642 5.322 1.00 80.62 214 ARG A O 1
ATOM 1596 N N . ALA A 1 215 ? 9.032 -14.314 3.387 1.00 87.38 215 ALA A N 1
ATOM 1597 C CA . ALA A 1 215 ? 9.976 -15.378 3.059 1.00 87.38 215 ALA A CA 1
ATOM 1598 C C . ALA A 1 215 ? 11.439 -14.902 3.030 1.00 87.38 215 ALA A C 1
ATOM 1600 O O . ALA A 1 215 ? 12.331 -15.621 3.455 1.00 87.38 215 ALA A O 1
ATOM 1601 N N . LYS A 1 216 ? 11.724 -13.658 2.623 1.00 84.00 216 LYS A N 1
ATOM 1602 C CA . LYS A 1 216 ? 13.086 -13.080 2.713 1.00 84.00 216 LYS A CA 1
ATOM 1603 C C . LYS A 1 216 ? 13.584 -12.867 4.145 1.00 84.00 216 LYS A C 1
ATOM 1605 O O . LYS A 1 216 ? 14.783 -12.660 4.343 1.00 84.00 216 LYS A O 1
ATOM 1610 N N . ARG A 1 217 ? 12.668 -12.820 5.113 1.00 79.44 217 ARG A N 1
ATOM 1611 C CA . ARG A 1 217 ? 12.978 -12.755 6.542 1.00 79.44 217 ARG A CA 1
ATOM 1612 C C . ARG A 1 217 ? 12.952 -14.149 7.149 1.00 79.44 217 ARG A C 1
ATOM 1614 O O . ARG A 1 217 ? 13.943 -14.492 7.761 1.00 79.44 217 ARG A O 1
ATOM 1621 N N . SER A 1 218 ? 11.883 -14.920 6.923 1.00 81.94 218 SER A N 1
ATOM 1622 C CA . SER A 1 218 ? 11.587 -16.224 7.542 1.00 81.94 218 SER A CA 1
ATOM 1623 C C . SER A 1 218 ? 12.235 -17.436 6.868 1.00 81.94 218 SER A C 1
ATOM 1625 O O . SER A 1 218 ? 12.323 -18.494 7.475 1.00 81.94 218 SER A O 1
ATOM 1627 N N . SER A 1 219 ? 12.637 -17.315 5.601 1.00 88.81 219 SER A N 1
ATOM 1628 C CA . SER A 1 219 ? 12.935 -18.440 4.699 1.00 88.81 219 SER A CA 1
ATOM 1629 C C . SER A 1 219 ? 11.737 -19.373 4.434 1.00 88.81 219 SER A C 1
ATOM 1631 O O . SER A 1 219 ? 11.910 -20.417 3.818 1.00 88.81 219 SER A O 1
ATOM 1633 N N . GLN A 1 220 ? 10.523 -18.965 4.827 1.00 89.62 220 GLN A N 1
ATOM 1634 C CA . GLN A 1 220 ? 9.266 -19.702 4.643 1.00 89.62 220 GLN A CA 1
ATOM 1635 C C . GLN A 1 220 ? 8.353 -18.980 3.647 1.00 89.62 220 GLN A C 1
ATOM 1637 O O . GLN A 1 220 ? 8.048 -17.797 3.831 1.00 89.62 220 GLN A O 1
ATOM 1642 N N . LEU A 1 221 ? 7.896 -19.677 2.606 1.00 94.06 221 LEU A N 1
ATOM 1643 C CA . LEU A 1 221 ? 7.011 -19.141 1.571 1.00 94.06 221 LEU A CA 1
ATOM 1644 C C . LEU A 1 221 ? 5.622 -19.775 1.647 1.00 94.06 221 LEU A C 1
ATOM 1646 O O . LEU A 1 221 ? 5.447 -20.942 1.311 1.00 94.06 221 LEU A O 1
ATOM 1650 N N . SER A 1 222 ? 4.616 -18.984 2.010 1.00 93.12 222 SER A N 1
ATOM 1651 C CA . SER A 1 222 ? 3.216 -19.421 1.979 1.00 93.12 222 SER A CA 1
ATOM 1652 C C . SER A 1 222 ? 2.617 -19.278 0.575 1.00 93.12 222 SER A C 1
ATOM 1654 O O . SER A 1 222 ? 2.813 -18.262 -0.098 1.00 93.12 222 SER A O 1
ATOM 1656 N N . LEU A 1 223 ? 1.815 -20.256 0.153 1.00 94.94 223 LEU A N 1
ATOM 1657 C CA . LEU A 1 223 ? 1.159 -20.309 -1.157 1.00 94.94 223 LEU A CA 1
ATOM 1658 C C . LEU A 1 223 ? -0.357 -20.218 -0.996 1.00 94.94 223 LEU A C 1
ATOM 1660 O O . LEU A 1 223 ? -0.964 -20.980 -0.255 1.00 94.94 223 LEU A O 1
ATOM 1664 N N . ALA A 1 224 ? -0.981 -19.234 -1.632 1.00 94.06 224 ALA A N 1
ATOM 1665 C CA . ALA A 1 224 ? -2.433 -19.170 -1.744 1.00 94.06 224 ALA A CA 1
ATOM 1666 C C . ALA A 1 224 ? -2.868 -20.007 -2.948 1.00 94.06 224 ALA A C 1
ATOM 1668 O O . ALA A 1 224 ? -2.141 -20.090 -3.939 1.00 94.06 224 ALA A O 1
ATOM 1669 N N . PHE A 1 225 ? -4.033 -20.639 -2.869 1.00 96.12 225 PHE A N 1
ATOM 1670 C CA . PHE A 1 225 ? -4.531 -21.486 -3.943 1.00 96.12 225 PHE A CA 1
ATOM 1671 C C . PHE A 1 225 ? -6.054 -21.564 -3.926 1.00 96.12 225 PHE A C 1
ATOM 1673 O O . PHE A 1 225 ? -6.695 -21.186 -2.947 1.00 96.12 225 PHE A O 1
ATOM 1680 N N . TRP A 1 226 ? -6.617 -22.037 -5.033 1.00 95.25 226 TRP A N 1
ATOM 1681 C CA . TRP A 1 226 ? -8.042 -22.303 -5.180 1.00 95.25 226 TRP A CA 1
ATOM 1682 C C . TRP A 1 226 ? -8.281 -23.431 -6.181 1.00 95.25 226 TRP A C 1
ATOM 1684 O O . TRP A 1 226 ? -7.573 -23.521 -7.187 1.00 95.25 226 TRP A O 1
ATOM 1694 N N . GLY A 1 227 ? -9.286 -24.267 -5.924 1.00 92.19 227 GLY A N 1
ATOM 1695 C CA . GLY A 1 227 ? -9.697 -25.360 -6.802 1.00 92.19 227 GLY A CA 1
ATOM 1696 C C . GLY A 1 227 ? -10.981 -25.065 -7.572 1.00 92.19 227 GLY A C 1
ATOM 1697 O O . GLY A 1 227 ? -11.980 -24.661 -6.991 1.00 92.19 227 GLY A O 1
ATOM 1698 N N . ALA A 1 228 ? -10.976 -25.310 -8.881 1.00 85.50 228 ALA A N 1
ATOM 1699 C CA . ALA A 1 228 ? -12.180 -25.263 -9.712 1.00 85.50 228 ALA A CA 1
ATOM 1700 C C . ALA A 1 228 ? -13.001 -26.566 -9.574 1.00 85.50 228 ALA A C 1
ATOM 1702 O O . ALA A 1 228 ? -12.381 -27.616 -9.365 1.00 85.50 228 ALA A O 1
ATOM 1703 N N . PRO A 1 229 ? -14.339 -26.526 -9.763 1.00 72.38 229 PRO A N 1
ATOM 1704 C CA . PRO A 1 229 ? -15.124 -25.391 -10.273 1.00 72.38 229 PRO A CA 1
ATOM 1705 C C . PRO A 1 229 ? -15.619 -24.381 -9.232 1.00 72.38 229 PRO A C 1
ATOM 1707 O O . PRO A 1 229 ? -15.951 -23.258 -9.612 1.00 72.38 229 PRO A O 1
ATOM 1710 N N . LYS A 1 230 ? -15.718 -24.744 -7.946 1.00 77.56 230 LYS A N 1
ATOM 1711 C CA . LYS A 1 230 ? -16.383 -23.890 -6.937 1.00 77.56 230 LYS A CA 1
ATOM 1712 C C . LYS A 1 230 ? -15.559 -23.628 -5.680 1.00 77.56 230 LYS A C 1
ATOM 1714 O O . LYS A 1 230 ? -16.044 -22.939 -4.789 1.00 77.56 230 LYS A O 1
ATOM 1719 N N . GLY A 1 231 ? -14.339 -24.148 -5.594 1.00 77.75 231 GLY A N 1
ATOM 1720 C CA . GLY A 1 231 ? -13.557 -24.119 -4.360 1.00 77.75 231 GLY A CA 1
ATOM 1721 C C . GLY A 1 231 ? -14.167 -24.990 -3.273 1.00 77.75 231 GLY A C 1
ATOM 1722 O O . GLY A 1 231 ? -14.010 -24.670 -2.101 1.00 77.75 231 GLY A O 1
ATOM 1723 N N . ALA A 1 232 ? -14.894 -26.049 -3.649 1.00 78.12 232 ALA A N 1
ATOM 1724 C CA . ALA A 1 232 ? -15.357 -27.030 -2.678 1.00 78.12 232 ALA A CA 1
ATOM 1725 C C . ALA A 1 232 ? -14.150 -27.750 -2.060 1.00 78.12 232 ALA A C 1
ATOM 1727 O O . ALA A 1 232 ? -13.092 -27.833 -2.688 1.00 78.12 232 ALA A O 1
ATOM 1728 N N . ASP A 1 233 ? -14.305 -28.321 -0.867 1.00 73.00 233 ASP A N 1
ATOM 1729 C CA . ASP A 1 233 ? -13.184 -28.932 -0.139 1.00 73.00 233 ASP A CA 1
ATOM 1730 C C . ASP A 1 233 ? -12.440 -29.993 -0.958 1.00 73.00 233 ASP A C 1
ATOM 1732 O O . ASP A 1 233 ? -11.215 -30.032 -0.940 1.00 73.00 233 ASP A O 1
ATOM 1736 N N . ALA A 1 234 ? -13.153 -30.793 -1.757 1.00 78.44 234 ALA A N 1
ATOM 1737 C CA . ALA A 1 234 ? -12.537 -31.772 -2.654 1.00 78.44 234 ALA A CA 1
ATOM 1738 C C . ALA A 1 234 ? -11.709 -31.124 -3.785 1.00 78.44 234 ALA A C 1
ATOM 1740 O O . ALA A 1 234 ? -10.649 -31.638 -4.149 1.00 78.44 234 ALA A O 1
ATOM 1741 N N . ASP A 1 235 ? -12.156 -29.983 -4.324 1.00 88.12 235 ASP A N 1
ATOM 1742 C CA . ASP A 1 235 ? -11.437 -29.235 -5.364 1.00 88.12 235 ASP A CA 1
ATOM 1743 C C . ASP A 1 235 ? -10.168 -28.602 -4.790 1.00 88.12 235 ASP A C 1
ATOM 1745 O O . ASP A 1 235 ? -9.094 -28.659 -5.397 1.00 88.12 235 ASP A O 1
ATOM 1749 N N . MET A 1 236 ? -10.305 -28.008 -3.601 1.00 86.69 236 MET A N 1
ATOM 1750 C CA . MET A 1 236 ? -9.214 -27.409 -2.843 1.00 86.69 236 MET A CA 1
ATOM 1751 C C . MET A 1 236 ? -8.181 -28.475 -2.480 1.00 86.69 236 MET A C 1
ATOM 1753 O O . MET A 1 236 ? -7.003 -28.305 -2.791 1.00 86.69 236 MET A O 1
ATOM 1757 N N . LEU A 1 237 ? -8.614 -29.605 -1.918 1.00 83.75 237 LEU A N 1
ATOM 1758 C CA . LEU A 1 237 ? -7.737 -30.710 -1.543 1.00 83.75 237 LEU A CA 1
ATOM 1759 C C . LEU A 1 237 ? -6.923 -31.201 -2.746 1.00 83.75 237 LEU A C 1
ATOM 1761 O O . LEU A 1 237 ? -5.697 -31.225 -2.686 1.00 83.75 237 LEU A O 1
ATOM 1765 N N . ARG A 1 238 ? -7.581 -31.476 -3.878 1.00 93.88 238 ARG A N 1
ATOM 1766 C CA . ARG A 1 238 ? -6.924 -31.931 -5.113 1.00 93.88 238 ARG A CA 1
ATOM 1767 C C . ARG A 1 238 ? -5.858 -30.950 -5.616 1.00 93.88 238 ARG A C 1
ATOM 1769 O O . ARG A 1 238 ? -4.777 -31.366 -6.033 1.00 93.88 238 ARG A O 1
ATOM 1776 N N . VAL A 1 239 ? -6.152 -29.646 -5.620 1.00 95.25 239 VAL A N 1
ATOM 1777 C CA . VAL A 1 239 ? -5.189 -28.622 -6.063 1.00 95.25 239 VAL A CA 1
ATOM 1778 C C . VAL A 1 239 ? -4.045 -28.461 -5.063 1.00 95.25 239 VAL A C 1
ATOM 1780 O O . VAL A 1 239 ? -2.888 -28.378 -5.477 1.00 95.25 239 VAL A O 1
ATOM 1783 N N . GLY A 1 240 ? -4.340 -28.457 -3.765 1.00 91.31 240 GLY A N 1
ATOM 1784 C CA . GLY A 1 240 ? -3.326 -28.369 -2.720 1.00 91.31 240 GLY A CA 1
ATOM 1785 C C . GLY A 1 240 ? -2.383 -29.577 -2.707 1.00 91.31 240 GLY A C 1
ATOM 1786 O O . GLY A 1 240 ? -1.169 -29.391 -2.632 1.00 91.31 240 GLY A O 1
ATOM 1787 N N . GLU A 1 241 ? -2.894 -30.797 -2.899 1.00 94.69 241 GLU A N 1
ATOM 1788 C CA . GLU A 1 241 ? -2.080 -32.015 -3.020 1.00 94.69 241 GLU A CA 1
ATOM 1789 C C . GLU A 1 241 ? -1.116 -31.929 -4.206 1.00 94.69 241 GLU A C 1
ATOM 1791 O O . GLU A 1 241 ? 0.075 -32.212 -4.053 1.00 94.69 241 GLU A O 1
ATOM 1796 N N . LEU A 1 242 ? -1.595 -31.455 -5.362 1.00 96.81 242 LEU A N 1
ATOM 1797 C CA . LEU A 1 242 ? -0.754 -31.232 -6.538 1.00 96.81 242 LEU A CA 1
ATOM 1798 C C . LEU A 1 242 ? 0.348 -30.199 -6.256 1.00 96.81 242 LEU A C 1
ATOM 1800 O O . LEU A 1 242 ? 1.497 -30.409 -6.644 1.00 96.81 242 LEU A O 1
ATOM 1804 N N . ILE A 1 243 ? 0.038 -29.094 -5.571 1.00 97.06 243 ILE A N 1
ATOM 1805 C CA . ILE A 1 243 ? 1.037 -28.085 -5.180 1.00 97.06 243 ILE A CA 1
ATOM 1806 C C . ILE A 1 243 ? 2.108 -28.724 -4.293 1.00 97.06 243 ILE A C 1
ATOM 1808 O O . ILE A 1 243 ? 3.299 -28.649 -4.607 1.00 97.06 243 ILE A O 1
ATOM 1812 N N . VAL A 1 244 ? 1.691 -29.403 -3.224 1.00 96.00 244 VAL A N 1
ATOM 1813 C CA . VAL A 1 244 ? 2.597 -30.059 -2.274 1.00 96.00 244 VAL A CA 1
ATOM 1814 C C . VAL A 1 244 ? 3.479 -31.097 -2.967 1.00 96.00 244 VAL A C 1
ATOM 1816 O O . VAL A 1 244 ? 4.691 -31.117 -2.747 1.00 96.00 244 VAL A O 1
ATOM 1819 N N . GLU A 1 245 ? 2.909 -31.924 -3.844 1.00 96.38 245 GLU A N 1
ATOM 1820 C CA . GLU A 1 245 ? 3.643 -32.922 -4.622 1.00 96.38 245 GLU A CA 1
ATOM 1821 C C . GLU A 1 245 ? 4.759 -32.279 -5.462 1.00 96.38 245 GLU A C 1
ATOM 1823 O O . GLU A 1 245 ? 5.897 -32.760 -5.463 1.00 96.38 245 GLU A O 1
ATOM 1828 N N . ARG A 1 246 ? 4.468 -31.176 -6.169 1.00 97.00 246 ARG A N 1
ATOM 1829 C CA . ARG A 1 246 ? 5.449 -30.515 -7.049 1.00 97.00 246 ARG A CA 1
ATOM 1830 C C . ARG A 1 246 ? 6.569 -29.840 -6.272 1.00 97.00 246 ARG A C 1
ATOM 1832 O O . ARG A 1 246 ? 7.724 -29.963 -6.673 1.00 97.00 246 ARG A O 1
ATOM 1839 N N . PHE A 1 247 ? 6.254 -29.186 -5.157 1.00 96.12 247 PHE A N 1
ATOM 1840 C CA . PHE A 1 247 ? 7.272 -28.581 -4.299 1.00 96.12 247 PHE A CA 1
ATOM 1841 C C . PHE A 1 247 ? 8.174 -29.635 -3.642 1.00 96.12 247 PHE A C 1
ATOM 1843 O O . PHE A 1 247 ? 9.396 -29.481 -3.663 1.00 96.12 247 PHE A O 1
ATOM 1850 N N . ARG A 1 248 ? 7.612 -30.756 -3.168 1.00 94.38 248 ARG A N 1
ATOM 1851 C CA . ARG A 1 248 ? 8.405 -31.879 -2.637 1.00 94.38 248 ARG A CA 1
ATOM 1852 C C . ARG A 1 248 ? 9.303 -32.508 -3.702 1.00 94.38 248 ARG A C 1
ATOM 1854 O O . ARG A 1 248 ? 10.473 -32.766 -3.435 1.00 94.38 248 ARG A O 1
ATOM 1861 N N . LYS A 1 249 ? 8.809 -32.683 -4.935 1.00 93.06 249 LYS A N 1
ATOM 1862 C CA . LYS A 1 249 ? 9.625 -33.157 -6.073 1.00 93.06 249 LYS A CA 1
ATOM 1863 C C . LYS A 1 249 ? 10.790 -32.221 -6.418 1.00 93.06 249 LYS A C 1
ATOM 1865 O O . LYS A 1 249 ? 11.807 -32.700 -6.905 1.00 93.06 249 LYS A O 1
ATOM 1870 N N . ALA A 1 250 ? 10.665 -30.923 -6.144 1.00 91.44 250 ALA A N 1
ATOM 1871 C CA . ALA A 1 250 ? 11.743 -29.942 -6.298 1.00 91.44 250 ALA A CA 1
ATOM 1872 C C . ALA A 1 250 ? 12.686 -29.852 -5.076 1.00 91.44 250 ALA A C 1
ATOM 1874 O O . ALA A 1 250 ? 13.556 -28.977 -5.017 1.00 91.44 250 ALA A O 1
ATOM 1875 N N . GLY A 1 251 ? 12.537 -30.758 -4.102 1.00 89.81 251 GLY A N 1
ATOM 1876 C CA . GLY A 1 251 ? 13.409 -30.855 -2.933 1.00 89.81 251 GLY A CA 1
ATOM 1877 C C . GLY A 1 251 ? 13.135 -29.803 -1.859 1.00 89.81 251 GLY A C 1
ATOM 1878 O O . GLY A 1 251 ? 14.067 -29.412 -1.158 1.00 89.81 251 GLY A O 1
ATOM 1879 N N . PHE A 1 252 ? 11.897 -29.311 -1.759 1.00 93.06 252 PHE A N 1
ATOM 1880 C CA . PHE A 1 252 ? 11.460 -28.462 -0.652 1.00 93.06 252 PHE A CA 1
ATOM 1881 C C . PHE A 1 252 ? 10.693 -29.265 0.400 1.00 93.06 252 PHE A C 1
ATOM 1883 O O . PHE A 1 252 ? 9.917 -30.166 0.065 1.00 93.06 252 PHE A O 1
ATOM 1890 N N . GLU A 1 253 ? 10.851 -28.887 1.667 1.00 91.19 253 GLU A N 1
ATOM 1891 C CA . GLU A 1 253 ? 9.904 -29.292 2.702 1.00 91.19 253 GLU A CA 1
ATOM 1892 C C . GLU A 1 253 ? 8.643 -28.435 2.607 1.00 91.19 253 GLU A C 1
ATOM 1894 O O . GLU A 1 253 ? 8.703 -27.229 2.363 1.00 91.19 253 GLU A O 1
ATOM 1899 N N . VAL A 1 254 ? 7.483 -29.075 2.767 1.00 90.62 254 VAL A N 1
ATOM 1900 C CA . VAL A 1 254 ? 6.186 -28.402 2.667 1.00 90.62 254 VAL A CA 1
ATOM 1901 C C . VAL A 1 254 ? 5.298 -28.829 3.821 1.00 90.62 254 VAL A C 1
ATOM 1903 O O . VAL A 1 254 ? 4.971 -30.019 3.949 1.00 90.62 254 VAL A O 1
ATOM 1906 N N . ARG A 1 255 ? 4.884 -27.845 4.621 1.00 85.38 255 ARG A N 1
ATOM 1907 C CA . ARG A 1 255 ? 3.906 -27.981 5.696 1.00 85.38 255 ARG A CA 1
ATOM 1908 C C . ARG A 1 255 ? 2.522 -27.632 5.160 1.00 85.38 255 ARG A C 1
ATOM 1910 O O . ARG A 1 255 ? 2.256 -26.492 4.787 1.00 85.38 255 ARG A O 1
ATOM 1917 N N . TRP A 1 256 ? 1.647 -28.630 5.119 1.00 84.75 256 TRP A N 1
ATOM 1918 C CA . TRP A 1 256 ? 0.234 -28.475 4.790 1.00 84.75 256 TRP A CA 1
ATOM 1919 C C . TRP A 1 256 ? -0.544 -29.674 5.334 1.00 84.75 256 TRP A C 1
ATOM 1921 O O . TRP A 1 256 ? -0.087 -30.807 5.183 1.00 84.75 256 TRP A O 1
ATOM 1931 N N . ASN A 1 257 ? -1.688 -29.434 5.975 1.00 71.75 257 ASN A N 1
ATOM 1932 C CA . ASN A 1 257 ? -2.501 -30.475 6.617 1.00 71.75 257 ASN A CA 1
ATOM 1933 C C . ASN A 1 257 ? -3.694 -30.947 5.764 1.00 71.75 257 ASN A C 1
ATOM 1935 O O . ASN A 1 257 ? -4.512 -31.718 6.252 1.00 71.75 257 ASN A O 1
ATOM 1939 N N . GLY A 1 258 ? -3.812 -30.474 4.519 1.00 69.25 258 GLY A N 1
ATOM 1940 C CA . GLY A 1 258 ? -4.929 -30.802 3.628 1.00 69.25 258 GLY A CA 1
ATOM 1941 C C . GLY A 1 258 ? -6.146 -29.880 3.755 1.00 69.25 258 GLY A C 1
ATOM 1942 O O . GLY A 1 258 ? -7.065 -29.990 2.949 1.00 69.25 258 GLY A O 1
ATOM 1943 N N . ALA A 1 259 ? -6.168 -28.953 4.720 1.00 61.00 259 ALA A N 1
ATOM 1944 C CA . ALA A 1 259 ? -7.298 -28.045 4.903 1.00 61.00 259 ALA A CA 1
ATOM 1945 C C . ALA A 1 259 ? -7.344 -26.967 3.808 1.00 61.00 259 ALA A C 1
ATOM 1947 O O . ALA A 1 259 ? -6.340 -26.306 3.530 1.00 61.00 259 ALA A O 1
ATOM 1948 N N . ALA A 1 260 ? -8.535 -26.723 3.252 1.00 63.41 260 ALA A N 1
ATOM 1949 C CA . ALA A 1 260 ? -8.774 -25.681 2.249 1.00 63.41 260 ALA A CA 1
ATOM 1950 C C . ALA A 1 260 ? -8.442 -24.265 2.761 1.00 63.41 260 ALA A C 1
ATOM 1952 O O . ALA A 1 260 ? -7.983 -23.419 1.995 1.00 63.41 260 ALA A O 1
ATOM 1953 N N . ALA A 1 261 ? -8.635 -24.022 4.062 1.00 56.56 261 ALA A N 1
ATOM 1954 C CA . ALA A 1 261 ? -8.326 -22.752 4.717 1.00 56.56 261 ALA A CA 1
ATOM 1955 C C . ALA A 1 261 ? -6.825 -22.562 5.018 1.00 56.56 261 ALA A C 1
ATOM 1957 O O . ALA A 1 261 ? -6.377 -21.432 5.224 1.00 56.56 261 ALA A O 1
ATOM 1958 N N . MET A 1 262 ? -6.028 -23.641 5.038 1.00 65.38 262 MET A N 1
ATOM 1959 C CA . MET A 1 262 ? -4.589 -23.560 5.295 1.00 65.38 262 MET A CA 1
ATOM 1960 C C . MET A 1 262 ? -3.820 -23.422 3.982 1.00 65.38 262 MET A C 1
ATOM 1962 O O . MET A 1 262 ? -3.932 -24.245 3.078 1.00 65.38 262 MET A O 1
ATOM 1966 N N . ARG A 1 263 ? -2.952 -22.416 3.912 1.00 87.56 263 ARG A N 1
ATOM 1967 C CA . ARG A 1 263 ? -1.995 -22.230 2.817 1.00 87.56 263 ARG A CA 1
ATOM 1968 C C . ARG A 1 263 ? -0.805 -23.185 2.973 1.00 87.56 263 ARG A C 1
ATOM 1970 O O . ARG A 1 263 ? -0.205 -23.175 4.047 1.00 87.56 263 ARG A O 1
ATOM 1977 N N . PRO A 1 264 ? -0.405 -23.951 1.938 1.00 90.75 264 PRO A N 1
ATOM 1978 C CA . PRO A 1 264 ? 0.854 -24.680 1.965 1.00 90.75 264 PRO A CA 1
ATOM 1979 C C . PRO A 1 264 ? 2.020 -23.733 2.243 1.00 90.75 264 PRO A C 1
ATOM 1981 O O . PRO A 1 264 ? 2.159 -22.699 1.582 1.00 90.75 264 PRO A O 1
ATOM 1984 N N . GLU A 1 265 ? 2.853 -24.085 3.215 1.00 91.31 265 GLU A N 1
ATOM 1985 C CA . GLU A 1 265 ? 4.049 -23.331 3.569 1.00 91.31 265 GLU A CA 1
ATOM 1986 C C . GLU A 1 265 ? 5.296 -24.114 3.174 1.00 91.31 265 GLU A C 1
ATOM 1988 O O . GLU A 1 265 ? 5.464 -25.272 3.557 1.00 91.31 265 GLU A O 1
ATOM 1993 N N . VAL A 1 266 ? 6.137 -23.484 2.361 1.00 93.44 266 VAL A N 1
ATOM 1994 C CA . VAL A 1 266 ? 7.324 -24.082 1.760 1.00 93.44 266 VAL A CA 1
ATOM 1995 C C . VAL A 1 266 ? 8.568 -23.546 2.451 1.00 93.44 266 VAL A C 1
ATOM 1997 O O . VAL A 1 266 ? 8.829 -22.341 2.401 1.00 93.44 266 VAL A O 1
ATOM 2000 N N . ASP A 1 267 ? 9.376 -24.443 3.004 1.00 91.88 267 ASP A N 1
ATOM 2001 C CA . ASP A 1 267 ? 10.696 -24.091 3.511 1.00 91.88 267 ASP A CA 1
ATOM 2002 C C . ASP A 1 267 ? 11.672 -23.962 2.347 1.00 91.88 267 ASP A C 1
ATOM 2004 O O . ASP A 1 267 ? 11.909 -24.915 1.605 1.00 91.88 267 ASP A O 1
ATOM 2008 N N . LEU A 1 268 ? 12.232 -22.769 2.160 1.00 91.50 268 LEU A N 1
ATOM 2009 C CA . LEU A 1 268 ? 13.097 -22.467 1.023 1.00 91.50 268 LEU A CA 1
ATOM 2010 C C . LEU A 1 268 ? 14.544 -22.936 1.212 1.00 91.50 268 LEU A C 1
ATOM 2012 O O . LEU A 1 268 ? 15.342 -22.854 0.268 1.00 91.50 268 LEU A O 1
ATOM 2016 N N . ARG A 1 269 ? 14.903 -23.410 2.408 1.00 86.25 269 ARG A N 1
ATOM 2017 C CA . ARG A 1 269 ? 16.245 -23.910 2.712 1.00 86.25 269 ARG A CA 1
ATOM 2018 C C . ARG A 1 269 ? 16.502 -25.228 1.976 1.00 86.25 269 ARG A C 1
ATOM 2020 O O . ARG A 1 269 ? 15.597 -25.906 1.497 1.00 86.25 269 ARG A O 1
ATOM 2027 N N . GLU A 1 270 ? 17.774 -25.561 1.798 1.00 71.06 270 GLU A N 1
ATOM 2028 C CA . GLU A 1 270 ? 18.143 -26.883 1.288 1.00 71.06 270 GLU A CA 1
ATOM 2029 C C . GLU A 1 270 ? 17.871 -27.930 2.372 1.00 71.06 270 GLU A C 1
ATOM 2031 O O . GLU A 1 270 ? 18.136 -27.671 3.548 1.00 71.06 270 GLU A O 1
ATOM 2036 N N . LEU A 1 271 ? 17.365 -29.104 1.978 1.00 57.59 271 LEU A N 1
ATOM 2037 C CA . LEU A 1 271 ? 17.317 -30.277 2.850 1.00 57.59 271 LEU A CA 1
ATOM 2038 C C . LEU A 1 271 ? 18.744 -30.553 3.328 1.00 57.59 271 LEU A C 1
ATOM 2040 O O . LEU A 1 271 ? 19.590 -30.987 2.542 1.00 57.59 271 LEU A O 1
ATOM 2044 N N . SER A 1 272 ? 19.035 -30.276 4.599 1.00 45.47 272 SER A N 1
ATOM 2045 C CA . SER A 1 272 ? 20.306 -30.698 5.162 1.00 45.47 272 SER A CA 1
ATOM 2046 C C . SER A 1 272 ? 20.271 -32.220 5.269 1.00 45.47 272 SER A C 1
ATOM 2048 O O . SER A 1 272 ? 19.505 -32.811 6.028 1.00 45.47 272 SER A O 1
ATOM 2050 N N . SER A 1 273 ? 21.133 -32.897 4.515 1.00 38.56 273 SER A N 1
ATOM 2051 C CA . SER A 1 273 ? 21.690 -34.144 5.024 1.00 38.56 273 SER A CA 1
ATOM 2052 C C . SER A 1 273 ? 22.403 -33.764 6.322 1.00 38.56 273 SER A C 1
ATOM 2054 O O . SER A 1 273 ? 23.415 -33.065 6.258 1.00 38.56 273 SER A O 1
ATOM 2056 N N . GLN A 1 274 ? 21.818 -34.102 7.476 1.00 35.00 274 GLN A N 1
ATOM 2057 C CA . GLN A 1 274 ? 22.344 -33.736 8.795 1.00 35.00 274 GLN A CA 1
ATOM 2058 C C . GLN A 1 274 ? 23.861 -33.958 8.889 1.00 35.00 274 GLN A C 1
ATOM 2060 O O . GLN A 1 274 ? 24.364 -34.994 8.445 1.00 35.00 274 GLN A O 1
ATOM 2065 N N . PRO A 1 275 ? 24.577 -33.044 9.562 1.00 33.12 275 PRO A N 1
ATOM 2066 C CA . PRO A 1 275 ? 25.577 -33.528 10.508 1.00 33.12 275 PRO A CA 1
ATOM 2067 C C . PRO A 1 275 ? 25.617 -32.743 11.833 1.00 33.12 275 PRO A C 1
ATOM 2069 O O . PRO A 1 275 ? 25.627 -31.517 11.847 1.00 33.12 275 PRO A O 1
ATOM 2072 N N . ALA A 1 276 ? 25.680 -33.530 12.914 1.00 26.73 276 ALA A N 1
ATOM 2073 C CA . ALA A 1 276 ? 26.341 -33.364 14.218 1.00 26.73 276 ALA A CA 1
ATOM 2074 C C . ALA A 1 276 ? 26.497 -31.968 14.872 1.00 26.73 276 ALA A C 1
ATOM 2076 O O . ALA A 1 276 ? 27.120 -31.054 14.335 1.00 26.73 276 ALA A O 1
ATOM 2077 N N . GLU A 1 277 ? 26.062 -31.897 16.137 1.00 34.78 277 GLU A N 1
ATOM 2078 C CA . GLU A 1 277 ? 26.419 -30.865 17.123 1.00 34.78 277 GLU A CA 1
ATOM 2079 C C . GLU A 1 277 ? 27.939 -30.623 17.231 1.00 34.78 277 GLU A C 1
ATOM 2081 O O . GLU A 1 277 ? 28.727 -31.575 17.222 1.00 34.78 277 GLU A O 1
ATOM 2086 N N . PRO A 1 278 ? 28.357 -29.370 17.488 1.00 28.36 278 PRO A N 1
ATOM 2087 C CA . PRO A 1 278 ? 29.616 -29.093 18.165 1.00 28.36 278 PRO A CA 1
ATOM 2088 C C . PRO A 1 278 ? 29.426 -28.313 19.488 1.00 28.36 278 PRO A C 1
ATOM 2090 O O . PRO A 1 278 ? 28.372 -27.736 19.748 1.00 28.36 278 PRO A O 1
ATOM 2093 N N . PRO A 1 279 ? 30.447 -28.322 20.366 1.00 27.97 279 PRO A N 1
ATOM 2094 C CA . PRO A 1 279 ? 30.253 -28.493 21.801 1.00 27.97 279 PRO A CA 1
ATOM 2095 C C . PRO A 1 279 ? 30.126 -27.191 22.598 1.00 27.97 279 PRO A C 1
ATOM 2097 O O . PRO A 1 279 ? 30.730 -26.163 22.293 1.00 27.97 279 PRO A O 1
ATOM 2100 N N . THR A 1 280 ? 29.438 -27.313 23.732 1.00 32.88 280 THR A N 1
ATOM 2101 C CA . THR A 1 280 ? 29.481 -26.404 24.881 1.00 32.88 280 THR A CA 1
ATOM 2102 C C . THR A 1 280 ? 30.908 -26.108 25.344 1.00 32.88 280 THR A C 1
ATOM 2104 O O . THR A 1 280 ? 31.658 -27.019 25.703 1.00 32.88 280 THR A O 1
ATOM 2107 N N . LYS A 1 281 ? 31.235 -24.819 25.485 1.00 25.03 281 LYS A N 1
ATOM 2108 C CA . LYS A 1 281 ? 32.213 -24.346 26.471 1.00 25.03 281 LYS A CA 1
ATOM 2109 C C . LYS A 1 281 ? 31.636 -23.175 27.255 1.00 25.03 281 LYS A C 1
ATOM 2111 O O . LYS A 1 281 ? 31.282 -22.141 26.704 1.00 25.03 281 LYS A O 1
ATOM 2116 N N . VAL A 1 282 ? 31.563 -23.391 28.560 1.00 24.39 282 VAL A N 1
ATOM 2117 C CA . VAL A 1 282 ? 31.144 -22.446 29.590 1.00 24.39 282 VAL A CA 1
ATOM 2118 C C . VAL A 1 282 ? 32.380 -21.936 30.344 1.00 24.39 282 VAL A C 1
ATOM 2120 O O . VAL A 1 282 ? 33.331 -22.696 30.535 1.00 24.39 282 VAL A O 1
ATOM 2123 N N . LYS A 1 283 ? 32.239 -20.700 30.859 1.00 24.00 283 LYS A N 1
ATOM 2124 C CA . LYS A 1 283 ? 32.891 -20.018 32.008 1.00 24.00 283 LYS A CA 1
ATOM 2125 C C . LYS A 1 283 ? 34.096 -19.088 31.745 1.00 24.00 283 LYS A C 1
ATOM 2127 O O . LYS A 1 283 ? 34.872 -19.363 30.836 1.00 24.00 283 LYS A O 1
ATOM 2132 N N . PRO A 1 284 ? 34.341 -18.080 32.627 1.00 25.69 284 PRO A N 1
ATOM 2133 C CA . PRO A 1 284 ? 33.531 -17.630 33.774 1.00 25.69 284 PRO A CA 1
ATOM 2134 C C . PRO A 1 284 ? 33.216 -16.120 33.831 1.00 25.69 284 PRO A C 1
ATOM 2136 O O . PRO A 1 284 ? 33.959 -15.265 33.363 1.00 25.69 284 PRO A O 1
ATOM 2139 N N . SER A 1 285 ? 32.106 -15.845 34.519 1.00 27.39 285 SER A N 1
ATOM 2140 C CA . SER A 1 285 ? 31.719 -14.576 35.141 1.00 27.39 285 SER A CA 1
ATOM 2141 C C . SER A 1 285 ? 32.794 -14.054 36.100 1.00 27.39 285 SER A C 1
ATOM 2143 O O . SER A 1 285 ? 33.283 -14.813 36.939 1.00 27.39 285 SER A O 1
ATOM 2145 N N . ALA A 1 286 ? 33.057 -12.749 36.053 1.00 23.41 286 ALA A N 1
ATOM 2146 C CA . ALA A 1 286 ? 33.659 -12.005 37.152 1.00 23.41 286 ALA A CA 1
ATOM 2147 C C . ALA A 1 286 ? 32.963 -10.641 37.295 1.00 23.41 286 ALA A C 1
ATOM 2149 O O . ALA A 1 286 ? 32.888 -9.867 36.345 1.00 23.41 286 ALA A O 1
ATOM 2150 N N . ALA A 1 287 ? 32.483 -10.364 38.501 1.00 24.03 287 ALA A N 1
ATOM 2151 C CA . ALA A 1 287 ? 32.091 -9.055 39.019 1.00 24.03 287 ALA A CA 1
ATOM 2152 C C . ALA A 1 287 ? 32.595 -8.985 40.479 1.00 24.03 287 ALA A C 1
ATOM 2154 O O . ALA A 1 287 ? 32.911 -10.047 41.028 1.00 24.03 287 ALA A O 1
ATOM 2155 N N . PRO A 1 288 ? 32.616 -7.829 41.170 1.00 36.53 288 PRO A N 1
ATOM 2156 C CA . PRO A 1 288 ? 32.413 -6.447 40.723 1.00 36.53 288 PRO A CA 1
ATOM 2157 C C . PRO A 1 288 ? 33.561 -5.505 41.167 1.00 36.53 288 PRO A C 1
ATOM 2159 O O . PRO A 1 288 ? 34.394 -5.854 42.002 1.00 36.53 288 PRO A O 1
ATOM 2162 N N . ALA A 1 289 ? 33.573 -4.267 40.668 1.00 23.66 289 ALA A N 1
ATOM 2163 C CA . ALA A 1 289 ? 34.249 -3.160 41.345 1.00 23.66 289 ALA A CA 1
ATOM 2164 C C . ALA A 1 289 ? 33.441 -1.869 41.159 1.00 23.66 289 ALA A C 1
ATOM 2166 O O . ALA A 1 289 ? 33.326 -1.350 40.051 1.00 23.66 289 ALA A O 1
ATOM 2167 N N . GLU A 1 290 ? 32.872 -1.370 42.254 1.00 28.11 290 GLU A N 1
ATOM 2168 C CA . GLU A 1 290 ? 32.302 -0.027 42.353 1.00 28.11 290 GLU A CA 1
ATOM 2169 C C . GLU A 1 290 ? 33.411 1.033 42.304 1.00 28.11 290 GLU A C 1
ATOM 2171 O O . GLU A 1 290 ? 34.442 0.871 42.963 1.00 28.11 290 GLU A O 1
ATOM 2176 N N . LYS A 1 291 ? 33.162 2.147 41.596 1.00 24.48 291 LYS A N 1
ATOM 2177 C CA . LYS A 1 291 ? 33.535 3.512 42.022 1.00 24.48 291 LYS A CA 1
ATOM 2178 C C . LYS A 1 291 ? 32.896 4.607 41.143 1.00 24.48 291 LYS A C 1
ATOM 2180 O O . LYS A 1 291 ? 33.166 4.697 39.953 1.00 24.48 291 LYS A O 1
ATOM 2185 N N . SER A 1 292 ? 32.081 5.429 41.811 1.00 24.50 292 SER A N 1
ATOM 2186 C CA . SER A 1 292 ? 31.826 6.880 41.670 1.00 24.50 292 SER A CA 1
ATOM 2187 C C . SER A 1 292 ? 31.580 7.538 40.295 1.00 24.50 292 SER A C 1
ATOM 2189 O O . SER A 1 292 ? 32.511 7.840 39.556 1.00 24.50 292 SER A O 1
ATOM 2191 N N . SER A 1 293 ? 30.311 7.909 40.083 1.00 31.53 293 SER A N 1
ATOM 2192 C CA . SER A 1 293 ? 29.798 9.251 39.722 1.00 31.53 293 SER A CA 1
ATOM 2193 C C . SER A 1 293 ? 30.596 10.163 38.770 1.00 31.53 293 SER A C 1
ATOM 2195 O O . SER A 1 293 ? 31.545 10.835 39.176 1.00 31.53 293 SER A O 1
ATOM 2197 N N . GLY A 1 294 ? 30.047 10.329 37.564 1.00 28.66 294 GLY A N 1
ATOM 2198 C CA . GLY A 1 294 ? 30.168 11.507 36.702 1.00 28.66 294 GLY A CA 1
ATOM 2199 C C . GLY A 1 294 ? 29.168 11.372 35.549 1.00 28.66 294 GLY A C 1
ATOM 2200 O O . GLY A 1 294 ? 29.184 10.351 34.868 1.00 28.66 294 GLY A O 1
ATOM 2201 N N . GLU A 1 295 ? 28.261 12.334 35.364 1.00 41.34 295 GLU A N 1
ATOM 2202 C CA . GLU A 1 295 ? 27.282 12.350 34.264 1.00 41.34 295 GLU A CA 1
ATOM 2203 C C . GLU A 1 295 ? 27.995 12.243 32.903 1.00 41.34 295 GLU A C 1
ATOM 2205 O O . GLU A 1 295 ? 28.596 13.200 32.418 1.00 41.34 295 GLU A O 1
ATOM 2210 N N . GLN A 1 296 ? 27.950 11.068 32.276 1.00 45.91 296 GLN A N 1
ATOM 2211 C CA . GLN A 1 296 ? 28.377 10.875 30.891 1.00 45.91 296 GLN A CA 1
ATOM 2212 C C . GLN A 1 296 ? 27.145 11.094 30.008 1.00 45.91 296 GLN A C 1
ATOM 2214 O O . GLN A 1 296 ? 26.198 10.315 30.063 1.00 45.91 296 GLN A O 1
ATOM 2219 N N . GLY A 1 297 ? 27.104 12.210 29.275 1.00 54.62 297 GLY A N 1
ATOM 2220 C CA . GLY A 1 297 ? 25.931 12.646 28.511 1.00 54.62 297 GLY A CA 1
ATOM 2221 C C . GLY A 1 297 ? 25.793 11.960 27.149 1.00 54.62 297 GLY A C 1
ATOM 2222 O O . GLY A 1 297 ? 26.784 11.704 26.463 1.00 54.62 297 GLY A O 1
ATOM 2223 N N . ALA A 1 298 ? 24.550 11.698 26.738 1.00 63.19 298 ALA A N 1
ATOM 2224 C CA . ALA A 1 298 ? 24.212 11.277 25.379 1.00 63.19 298 ALA A CA 1
ATOM 2225 C C . ALA A 1 298 ? 24.747 12.271 24.330 1.00 63.19 298 ALA A C 1
ATOM 2227 O O . ALA A 1 298 ? 24.762 13.480 24.558 1.00 63.19 298 ALA A O 1
ATOM 2228 N N . GLN A 1 299 ? 25.179 11.766 23.172 1.00 68.62 299 GLN A N 1
ATOM 2229 C CA . GLN A 1 299 ? 25.751 12.576 22.089 1.00 68.62 299 GLN A CA 1
ATOM 2230 C C . GLN A 1 299 ? 25.021 12.304 20.778 1.00 68.62 299 GLN A C 1
ATOM 2232 O O . GLN A 1 299 ? 24.566 11.192 20.526 1.00 68.62 299 GLN A O 1
ATOM 2237 N N . SER A 1 300 ? 24.894 13.311 19.920 1.00 65.81 300 SER A N 1
ATOM 2238 C CA . SER A 1 300 ? 24.293 13.161 18.592 1.00 65.81 300 SER A CA 1
ATOM 2239 C C . SER A 1 300 ? 25.046 14.000 17.570 1.00 65.81 300 SER A C 1
ATOM 2241 O O . SER A 1 300 ? 25.447 15.122 17.866 1.00 65.81 300 SER A O 1
ATOM 2243 N N . SER A 1 301 ? 25.218 13.460 16.366 1.00 69.38 301 SER A N 1
ATOM 2244 C CA . SER A 1 301 ? 25.780 14.168 15.215 1.00 69.38 301 SER A CA 1
ATOM 2245 C C . SER A 1 301 ? 24.882 13.995 14.002 1.00 69.38 301 SER A C 1
ATOM 2247 O O . SER A 1 301 ? 24.423 12.890 13.707 1.00 69.38 301 SER A O 1
ATOM 2249 N N . PHE A 1 302 ? 24.706 15.084 13.262 1.00 70.75 302 PHE A N 1
ATOM 2250 C CA . PHE A 1 302 ? 24.032 15.110 11.972 1.00 70.75 302 PHE A CA 1
ATOM 2251 C C . PHE A 1 302 ? 25.058 15.480 10.912 1.00 70.75 302 PHE A C 1
ATOM 2253 O O . PHE A 1 302 ? 25.762 16.479 11.038 1.00 70.75 302 PHE A O 1
ATOM 2260 N N . LEU A 1 303 ? 25.176 14.634 9.896 1.00 77.19 303 LEU A N 1
ATOM 2261 C CA . LEU A 1 303 ? 26.148 14.781 8.828 1.00 77.19 303 LEU A CA 1
ATOM 2262 C C . LEU A 1 303 ? 25.405 14.854 7.501 1.00 77.19 303 LEU A C 1
ATOM 2264 O O . LEU A 1 303 ? 24.541 14.021 7.215 1.00 77.19 303 LEU A O 1
ATOM 2268 N N . TYR A 1 304 ? 25.771 15.820 6.672 1.00 73.44 304 TYR A N 1
ATOM 2269 C CA . TYR A 1 304 ? 25.068 16.129 5.436 1.00 73.44 304 TYR A CA 1
ATOM 2270 C C . TYR A 1 304 ? 25.939 15.834 4.231 1.00 73.44 304 TYR A C 1
ATOM 2272 O O . TYR A 1 304 ? 27.140 16.071 4.256 1.00 73.44 304 TYR A O 1
ATOM 2280 N N . PHE A 1 305 ? 25.339 15.326 3.161 1.00 74.94 305 PHE A N 1
ATOM 2281 C CA . PHE A 1 305 ? 26.026 15.130 1.890 1.00 74.94 305 PHE A CA 1
ATOM 2282 C C . PHE A 1 305 ? 25.225 15.774 0.769 1.00 74.94 305 PHE A C 1
ATOM 2284 O O . PHE A 1 305 ? 24.116 15.327 0.463 1.00 74.94 305 PHE A O 1
ATOM 2291 N N . THR A 1 306 ? 25.816 16.787 0.143 1.00 67.00 306 THR A N 1
ATOM 2292 C CA . THR A 1 306 ? 25.315 17.447 -1.062 1.00 67.00 306 THR A CA 1
ATOM 2293 C C . THR A 1 306 ? 26.327 17.240 -2.188 1.00 67.00 306 THR A C 1
ATOM 2295 O O . THR A 1 306 ? 27.460 17.709 -2.142 1.00 67.00 306 THR A O 1
ATOM 2298 N N . GLY A 1 307 ? 25.948 16.463 -3.205 1.00 61.44 307 GLY A N 1
ATOM 2299 C CA . GLY A 1 307 ? 26.840 16.154 -4.325 1.00 61.44 307 GLY A CA 1
ATOM 2300 C C . GLY A 1 307 ? 26.310 15.046 -5.231 1.00 61.44 307 GLY A C 1
ATOM 2301 O O . GLY A 1 307 ? 25.520 14.205 -4.810 1.00 61.44 307 GLY A O 1
ATOM 2302 N N . GLN A 1 308 ? 26.723 15.039 -6.505 1.00 51.91 308 GLN A N 1
ATOM 2303 C CA . GLN A 1 308 ? 26.334 14.019 -7.502 1.00 51.91 308 GLN A CA 1
ATOM 2304 C C . GLN A 1 308 ? 24.807 13.819 -7.653 1.00 51.91 308 GLN A C 1
ATOM 2306 O O . GLN A 1 308 ? 24.333 12.715 -7.920 1.00 51.91 308 GLN A O 1
ATOM 2311 N N . GLY A 1 309 ? 24.012 14.878 -7.461 1.00 47.28 309 GLY A N 1
ATOM 2312 C CA . GLY A 1 309 ? 22.544 14.803 -7.504 1.00 47.28 309 GLY A CA 1
ATOM 2313 C C . GLY A 1 309 ? 21.911 14.075 -6.310 1.00 47.28 309 GLY A C 1
ATOM 2314 O O . GLY A 1 309 ? 20.746 13.696 -6.374 1.00 47.28 309 GLY A O 1
ATOM 2315 N N . SER A 1 310 ? 22.670 13.844 -5.237 1.00 55.12 310 SER A N 1
ATOM 2316 C CA . SER A 1 310 ? 22.174 13.326 -3.964 1.00 55.12 310 SER A CA 1
ATOM 2317 C C . SER A 1 310 ? 22.159 14.432 -2.915 1.00 55.12 310 SER A C 1
ATOM 2319 O O . SER A 1 310 ? 23.165 15.114 -2.730 1.00 55.12 310 SER A O 1
ATOM 2321 N N . ASP A 1 311 ? 21.043 14.529 -2.197 1.00 69.56 311 ASP A N 1
ATOM 2322 C CA . ASP A 1 311 ? 20.939 15.273 -0.947 1.00 69.56 311 ASP A CA 1
ATOM 2323 C C . ASP A 1 311 ? 20.553 14.308 0.182 1.00 69.56 311 ASP A C 1
ATOM 2325 O O . ASP A 1 311 ? 19.448 13.753 0.202 1.00 69.56 311 ASP A O 1
ATOM 2329 N N . LYS A 1 312 ? 21.507 14.022 1.068 1.00 77.31 312 LYS A N 1
ATOM 2330 C CA . LYS A 1 312 ? 21.392 12.972 2.082 1.00 77.31 312 LYS A CA 1
ATOM 2331 C C . LYS A 1 312 ? 21.730 13.502 3.463 1.00 77.31 312 LYS A C 1
ATOM 2333 O O . LYS A 1 312 ? 22.621 14.333 3.619 1.00 77.31 312 LYS A O 1
ATOM 2338 N N . VAL A 1 313 ? 21.059 12.933 4.455 1.00 73.69 313 VAL A N 1
ATOM 2339 C CA . VAL A 1 313 ? 21.375 13.111 5.869 1.00 73.69 313 VAL A CA 1
ATOM 2340 C C . VAL A 1 313 ? 21.781 11.770 6.463 1.00 73.69 313 VAL A C 1
ATOM 2342 O O . VAL A 1 313 ? 21.180 10.728 6.182 1.00 73.69 313 VAL A O 1
ATOM 2345 N N . TYR A 1 314 ? 22.832 11.807 7.270 1.00 78.56 314 TYR A N 1
ATOM 2346 C CA . TYR A 1 314 ? 23.286 10.704 8.094 1.00 78.56 314 TYR A CA 1
ATOM 2347 C C . TYR A 1 314 ? 23.326 11.178 9.544 1.00 78.56 314 TYR A C 1
ATOM 2349 O O . TYR A 1 314 ? 24.204 11.949 9.926 1.00 78.56 314 TYR A O 1
ATOM 2357 N N . GLN A 1 315 ? 22.378 10.713 10.348 1.00 71.38 315 GLN A N 1
ATOM 2358 C CA . GLN A 1 315 ? 22.344 10.964 11.784 1.00 71.38 315 GLN A CA 1
ATOM 2359 C C . GLN A 1 315 ? 22.968 9.794 12.537 1.00 71.38 315 GLN A C 1
ATOM 2361 O O . GLN A 1 315 ? 22.823 8.634 12.136 1.00 71.38 315 GLN A O 1
ATOM 2366 N N . VAL A 1 316 ? 23.687 10.091 13.612 1.00 78.44 316 VAL A N 1
ATOM 2367 C CA . VAL A 1 316 ? 24.271 9.099 14.513 1.00 78.44 316 VAL A CA 1
ATOM 2368 C C . VAL A 1 316 ? 24.101 9.567 15.954 1.00 78.44 316 VAL A C 1
ATOM 2370 O O . VAL A 1 316 ? 24.376 10.723 16.267 1.00 78.44 316 VAL A O 1
ATOM 2373 N N . HIS A 1 317 ? 23.644 8.669 16.823 1.00 64.56 317 HIS A N 1
ATOM 2374 C CA . HIS A 1 317 ? 23.293 8.963 18.209 1.00 64.56 317 HIS A CA 1
ATOM 2375 C C . HIS A 1 317 ? 23.971 7.965 19.144 1.00 64.56 317 HIS A C 1
ATOM 2377 O O . HIS A 1 317 ? 23.798 6.760 18.990 1.00 64.56 317 HIS A O 1
ATOM 2383 N N . LEU A 1 318 ? 24.708 8.463 20.130 1.00 79.00 318 LEU A N 1
ATOM 2384 C CA . LEU A 1 318 ? 25.217 7.721 21.276 1.00 79.00 318 LEU A CA 1
ATOM 2385 C C . LEU A 1 318 ? 24.239 7.906 22.438 1.00 79.00 318 LEU A C 1
ATOM 2387 O O . LEU A 1 318 ? 24.090 9.021 22.943 1.00 79.00 318 LEU A O 1
ATOM 2391 N N . ARG A 1 319 ? 23.555 6.834 22.845 1.00 71.56 319 ARG A N 1
ATOM 2392 C CA . ARG A 1 319 ? 22.449 6.903 23.814 1.00 71.56 319 ARG A CA 1
ATOM 2393 C C . ARG A 1 319 ? 22.550 5.786 24.856 1.00 71.56 319 ARG A C 1
ATOM 2395 O O . ARG A 1 319 ? 22.982 4.688 24.493 1.00 71.56 319 ARG A O 1
ATOM 2402 N N . PRO A 1 320 ? 22.127 6.019 26.108 1.00 69.69 320 PRO A N 1
ATOM 2403 C CA . PRO A 1 320 ? 21.960 4.941 27.074 1.00 69.69 320 PRO A CA 1
ATOM 2404 C C . PRO A 1 320 ? 20.803 4.023 26.647 1.00 69.69 320 PRO A C 1
ATOM 2406 O O . PRO A 1 320 ? 19.792 4.489 26.114 1.00 69.69 320 PRO A O 1
ATOM 2409 N N . LYS A 1 321 ? 20.962 2.715 26.854 1.00 75.75 321 LYS A N 1
ATOM 2410 C CA . LYS A 1 321 ? 19.931 1.693 26.640 1.00 75.75 321 LYS A CA 1
ATOM 2411 C C . LYS A 1 321 ? 20.208 0.497 27.551 1.00 75.75 321 LYS A C 1
ATOM 2413 O O . LYS A 1 321 ? 21.300 -0.069 27.487 1.00 75.75 321 LYS A O 1
ATOM 2418 N N . ASP A 1 322 ? 19.208 0.108 28.338 1.00 80.50 322 ASP A N 1
ATOM 2419 C CA . ASP A 1 322 ? 19.324 -0.910 29.390 1.00 80.50 322 ASP A CA 1
ATOM 2420 C C . ASP A 1 322 ? 20.499 -0.572 30.337 1.00 80.50 322 ASP A C 1
ATOM 2422 O O . ASP A 1 322 ? 20.704 0.599 30.660 1.00 80.50 322 ASP A O 1
ATOM 2426 N N . ASP A 1 323 ? 21.315 -1.557 30.725 1.00 80.50 323 ASP A N 1
ATOM 2427 C CA . ASP A 1 323 ? 22.507 -1.364 31.569 1.00 80.50 323 ASP A CA 1
ATOM 2428 C C . ASP A 1 323 ? 23.753 -0.885 30.786 1.00 80.50 323 ASP A C 1
ATOM 2430 O O . ASP A 1 323 ? 24.893 -1.039 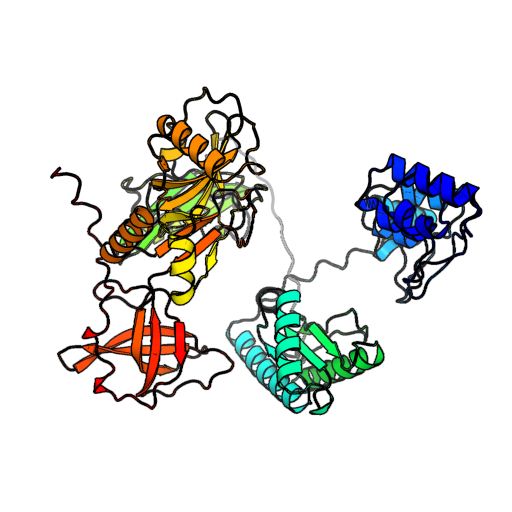31.234 1.00 80.50 323 ASP A O 1
ATOM 2434 N N . GLY A 1 324 ? 23.579 -0.334 29.580 1.00 84.62 324 GLY A N 1
ATOM 2435 C CA . GLY A 1 324 ? 24.691 0.047 28.712 1.00 84.62 324 GLY A CA 1
ATOM 2436 C C . GLY A 1 324 ? 24.376 1.178 27.738 1.00 84.62 324 GLY A C 1
ATOM 2437 O O . GLY A 1 324 ? 23.477 1.991 27.932 1.00 84.62 324 GLY A O 1
ATOM 2438 N N . TRP A 1 325 ? 25.172 1.252 26.677 1.00 88.69 325 TRP A N 1
ATOM 2439 C CA . TRP A 1 325 ? 25.133 2.302 25.666 1.00 88.69 325 TRP A CA 1
ATOM 2440 C C . TRP A 1 325 ? 25.030 1.706 24.270 1.00 88.69 325 TRP A C 1
ATOM 2442 O O . TRP A 1 325 ? 25.657 0.690 23.961 1.00 88.69 325 TRP A O 1
ATOM 2452 N N . VAL A 1 326 ? 24.268 2.366 23.406 1.00 75.06 326 VAL A N 1
ATOM 2453 C CA . VAL A 1 326 ? 24.117 1.998 21.998 1.00 75.06 326 VAL A CA 1
ATOM 2454 C C . VAL A 1 326 ? 24.466 3.163 21.087 1.00 75.06 326 VAL A C 1
ATOM 2456 O O . VAL A 1 326 ? 24.344 4.331 21.459 1.00 75.06 326 VAL A O 1
ATOM 2459 N N . VAL A 1 327 ? 24.903 2.825 19.874 1.00 80.38 327 VAL A N 1
ATOM 2460 C CA . VAL A 1 327 ? 25.137 3.799 18.804 1.00 80.38 327 VAL A CA 1
ATOM 2461 C C . VAL A 1 327 ? 24.120 3.566 17.703 1.00 80.38 327 VAL A C 1
ATOM 2463 O O . VAL A 1 327 ? 24.285 2.663 16.882 1.00 80.38 327 VAL A O 1
ATOM 2466 N N . ASP A 1 328 ? 23.074 4.374 17.677 1.00 66.75 328 ASP A N 1
ATOM 2467 C CA . ASP A 1 328 ? 22.055 4.333 16.637 1.00 66.75 328 ASP A CA 1
ATOM 2468 C C . ASP A 1 328 ? 22.454 5.214 15.459 1.00 66.75 328 ASP A C 1
ATOM 2470 O O . ASP A 1 328 ? 23.213 6.172 15.593 1.00 66.75 328 ASP A O 1
ATOM 2474 N N . TYR A 1 329 ? 21.951 4.891 14.276 1.00 79.06 329 TYR A N 1
ATOM 2475 C CA . TYR A 1 329 ? 22.108 5.718 13.094 1.00 79.06 329 TYR A CA 1
ATOM 2476 C C . TYR A 1 329 ? 20.818 5.765 12.284 1.00 79.06 329 TYR A C 1
ATOM 2478 O O . TYR A 1 329 ? 20.008 4.840 12.321 1.00 79.06 329 TYR A O 1
ATOM 2486 N N . GLY A 1 330 ? 20.668 6.829 11.505 1.00 65.12 330 GLY A N 1
ATOM 2487 C CA . GLY A 1 330 ? 19.659 6.974 10.464 1.00 65.12 330 GLY A CA 1
ATOM 2488 C C . GLY A 1 330 ? 20.314 7.517 9.204 1.00 65.12 330 GLY A C 1
ATOM 2489 O O . GLY A 1 330 ? 21.151 8.410 9.272 1.00 65.12 330 GLY A O 1
ATOM 2490 N N . ASN A 1 331 ? 19.984 6.955 8.046 1.00 78.38 331 ASN A N 1
ATOM 2491 C CA . ASN A 1 331 ? 20.530 7.399 6.770 1.00 78.38 331 ASN A CA 1
ATOM 2492 C C . ASN A 1 331 ? 19.450 7.433 5.702 1.00 78.38 331 ASN A C 1
ATOM 2494 O O . ASN A 1 331 ? 18.733 6.453 5.504 1.00 78.38 331 ASN A O 1
ATOM 2498 N N . GLY A 1 332 ? 19.385 8.515 4.947 1.00 68.06 332 GLY A N 1
ATOM 2499 C CA . GLY A 1 332 ? 18.409 8.631 3.882 1.00 68.06 332 GLY A CA 1
ATOM 2500 C C . GLY A 1 332 ? 18.535 9.934 3.128 1.00 68.06 332 GLY A C 1
ATOM 2501 O O . GLY A 1 332 ? 19.449 10.729 3.353 1.00 68.06 332 GLY A O 1
ATOM 2502 N N . ARG A 1 333 ? 17.603 10.133 2.199 1.00 65.38 333 ARG A N 1
ATOM 2503 C CA . ARG A 1 333 ? 17.414 11.440 1.582 1.00 65.38 333 ARG A CA 1
ATOM 2504 C C . ARG A 1 333 ? 16.977 12.421 2.670 1.00 65.38 333 ARG A C 1
ATOM 2506 O O . ARG A 1 333 ? 16.163 12.055 3.519 1.00 65.38 333 ARG A O 1
ATOM 2513 N N . ARG A 1 334 ? 17.518 13.637 2.649 1.00 65.88 334 ARG A N 1
ATOM 2514 C CA . ARG A 1 334 ? 17.088 14.701 3.565 1.00 65.88 334 ARG A CA 1
ATOM 2515 C C . ARG A 1 334 ? 15.573 14.917 3.405 1.00 65.88 334 ARG A C 1
ATOM 2517 O O . ARG A 1 334 ? 15.090 14.950 2.277 1.00 65.88 334 ARG A O 1
ATOM 2524 N N . GLY A 1 335 ? 14.826 14.942 4.511 1.00 48.22 335 GLY A N 1
ATOM 2525 C CA . GLY A 1 335 ? 13.361 15.084 4.501 1.00 48.22 335 GLY A CA 1
ATOM 2526 C C . GLY A 1 335 ? 12.520 13.837 4.242 1.00 48.22 335 GLY A C 1
ATOM 2527 O O . GLY A 1 335 ? 11.289 13.915 4.348 1.00 48.22 335 GLY A O 1
ATOM 2528 N N . GLY A 1 336 ? 13.171 12.709 3.945 1.00 45.59 336 GLY A N 1
ATOM 2529 C CA . GLY A 1 336 ? 12.535 11.412 3.737 1.00 45.59 336 GLY A CA 1
ATOM 2530 C C . GLY A 1 336 ? 12.620 10.482 4.948 1.00 45.59 336 GLY A C 1
ATOM 2531 O O . GLY A 1 336 ? 13.275 10.766 5.947 1.00 45.59 336 GLY A O 1
ATOM 2532 N N . THR A 1 337 ? 11.969 9.317 4.856 1.00 44.19 337 THR A N 1
ATOM 2533 C CA . THR A 1 337 ? 12.097 8.270 5.887 1.00 44.19 337 THR A CA 1
ATOM 2534 C C . THR A 1 337 ? 13.526 7.727 5.903 1.00 44.19 337 THR A C 1
ATOM 2536 O O . THR A 1 337 ? 13.993 7.161 4.911 1.00 44.19 337 THR A O 1
ATOM 2539 N N . LEU A 1 338 ? 14.217 7.886 7.031 1.00 52.94 338 LEU A N 1
ATOM 2540 C CA . LEU A 1 338 ? 15.583 7.405 7.194 1.00 52.94 338 LEU A CA 1
ATOM 2541 C C . LEU A 1 338 ? 15.597 5.889 7.398 1.00 52.94 338 LEU A C 1
ATOM 2543 O O . LEU A 1 338 ? 14.814 5.336 8.168 1.00 52.94 338 LEU A O 1
ATOM 2547 N N . ALA A 1 339 ? 16.519 5.207 6.723 1.00 51.53 339 ALA A N 1
ATOM 2548 C CA . ALA A 1 339 ? 16.870 3.840 7.065 1.00 51.53 339 ALA A CA 1
ATOM 2549 C C . ALA A 1 339 ? 17.660 3.874 8.374 1.00 51.53 339 ALA A C 1
ATOM 2551 O O . ALA A 1 339 ? 18.797 4.358 8.404 1.00 51.53 339 ALA A O 1
ATOM 2552 N N . THR A 1 340 ? 17.039 3.400 9.447 1.00 60.72 340 THR A N 1
ATOM 2553 C CA . THR A 1 340 ? 17.626 3.390 10.783 1.00 60.72 340 THR A CA 1
ATOM 2554 C C . THR A 1 340 ? 18.232 2.037 11.128 1.00 60.72 340 THR A C 1
ATOM 2556 O O . THR A 1 340 ? 17.918 1.004 10.532 1.00 60.72 340 THR A O 1
ATOM 2559 N N . GLY A 1 341 ? 19.140 2.041 12.093 1.00 64.06 341 GLY A N 1
ATOM 2560 C CA . GLY A 1 341 ? 19.676 0.830 12.688 1.00 64.06 341 GLY A CA 1
ATOM 2561 C C . GLY A 1 341 ? 20.622 1.149 13.832 1.00 64.06 341 GLY A C 1
ATOM 2562 O O . GLY A 1 341 ? 20.931 2.308 14.095 1.00 64.06 341 GLY A O 1
ATOM 2563 N N . THR A 1 342 ? 21.133 0.108 14.471 1.00 79.19 342 THR A N 1
ATOM 2564 C CA . THR A 1 342 ? 22.089 0.227 15.573 1.00 79.19 342 THR A CA 1
ATOM 2565 C C . THR A 1 342 ? 23.435 -0.345 15.127 1.00 79.19 342 THR A C 1
ATOM 2567 O O . THR A 1 342 ? 23.500 -1.373 14.453 1.00 79.19 342 THR A O 1
ATOM 2570 N N . LYS A 1 343 ? 24.530 0.359 15.418 1.00 83.44 343 LYS A N 1
ATOM 2571 C CA . LYS A 1 343 ? 25.907 -0.064 15.109 1.00 83.44 343 LYS A CA 1
ATOM 2572 C C . LYS A 1 343 ? 26.479 -1.013 16.155 1.00 83.44 343 LYS A C 1
ATOM 2574 O O . LYS A 1 343 ? 27.413 -1.748 15.849 1.00 83.44 343 LYS A O 1
ATOM 2579 N N . THR A 1 344 ? 25.931 -0.992 17.362 1.00 79.44 344 THR A N 1
ATOM 2580 C CA . THR A 1 344 ? 26.228 -1.944 18.431 1.00 79.44 344 THR A CA 1
ATOM 2581 C C . THR A 1 344 ? 25.274 -3.138 18.332 1.00 79.44 344 THR A C 1
ATOM 2583 O O . THR A 1 344 ? 24.070 -2.955 18.170 1.00 79.44 344 THR A O 1
ATOM 2586 N N . SER A 1 345 ? 25.792 -4.366 18.412 1.00 73.06 345 SER A N 1
ATOM 2587 C CA . SER A 1 345 ? 24.973 -5.592 18.381 1.00 73.06 345 SER A CA 1
ATOM 2588 C C . SER A 1 345 ? 24.190 -5.832 19.679 1.00 73.06 345 SER A C 1
ATOM 2590 O O . SER A 1 345 ? 23.193 -6.543 19.669 1.00 73.06 345 SER A O 1
ATOM 2592 N N . SER A 1 346 ? 24.636 -5.231 20.782 1.00 82.44 346 SER A N 1
ATOM 2593 C CA . SER A 1 346 ? 24.001 -5.196 22.105 1.00 82.44 346 SER A CA 1
ATOM 2594 C C . SER A 1 346 ? 24.433 -3.907 22.825 1.00 82.44 346 SER A C 1
ATOM 2596 O O . SER A 1 346 ? 25.382 -3.268 22.356 1.00 82.44 346 SER A O 1
ATOM 2598 N N . PRO A 1 347 ? 23.798 -3.495 23.937 1.00 88.25 347 PRO A N 1
ATOM 2599 C CA . PRO A 1 347 ? 24.340 -2.433 24.784 1.00 88.25 347 PRO A CA 1
ATOM 2600 C C . PRO A 1 347 ? 25.784 -2.739 25.222 1.00 88.25 347 PRO A C 1
ATOM 2602 O O . PRO A 1 347 ? 26.112 -3.883 25.544 1.00 88.25 347 PRO A O 1
ATOM 2605 N N . VAL A 1 348 ? 26.661 -1.732 25.187 1.00 89.56 348 VAL A N 1
ATOM 2606 C CA . VAL A 1 348 ? 28.086 -1.835 25.564 1.00 89.56 348 VAL A CA 1
ATOM 2607 C C . VAL A 1 348 ? 28.479 -0.742 26.561 1.00 89.56 348 VAL A C 1
ATOM 2609 O O . VAL A 1 348 ? 27.734 0.209 26.772 1.00 89.56 348 VAL A O 1
ATOM 2612 N N . ALA A 1 349 ? 29.662 -0.839 27.172 1.00 90.94 349 ALA A N 1
ATOM 2613 C CA . ALA A 1 349 ? 30.186 0.231 28.024 1.00 90.94 349 ALA A CA 1
ATOM 2614 C C . ALA A 1 349 ? 30.345 1.553 27.244 1.00 90.94 349 ALA A C 1
ATOM 2616 O O . ALA A 1 349 ? 30.692 1.532 26.059 1.00 90.94 349 ALA A O 1
ATOM 2617 N N . PHE A 1 350 ? 30.159 2.693 27.920 1.00 82.44 350 PHE A N 1
ATOM 2618 C CA . PHE A 1 350 ? 30.211 4.033 27.315 1.00 82.44 350 PHE A CA 1
ATOM 2619 C C . PHE A 1 350 ? 31.451 4.247 26.440 1.00 82.44 350 PHE A C 1
ATOM 2621 O O . PHE A 1 350 ? 31.324 4.610 25.278 1.00 82.44 350 PHE A O 1
ATOM 2628 N N . GLU A 1 351 ? 32.641 3.915 26.945 1.00 87.69 351 GLU A N 1
ATOM 2629 C CA . GLU A 1 351 ? 33.912 4.053 26.216 1.00 87.69 351 GLU A CA 1
ATOM 2630 C C . GLU A 1 351 ? 33.953 3.263 24.898 1.00 87.69 351 GLU A C 1
ATOM 2632 O O . GLU A 1 351 ? 34.545 3.691 23.904 1.00 87.69 351 GLU A O 1
ATOM 2637 N N . ALA A 1 352 ? 33.317 2.089 24.863 1.00 86.44 352 ALA A N 1
ATOM 2638 C CA . ALA A 1 352 ? 33.225 1.285 23.651 1.00 86.44 352 ALA A CA 1
ATOM 2639 C C . ALA A 1 352 ? 32.217 1.889 22.662 1.00 86.44 352 ALA A C 1
ATOM 2641 O O . ALA A 1 352 ? 32.498 1.953 21.463 1.00 86.44 352 ALA A O 1
ATOM 2642 N N . ALA A 1 353 ? 31.075 2.373 23.156 1.00 83.25 353 ALA A N 1
ATOM 2643 C CA . ALA A 1 353 ? 30.068 3.038 22.337 1.00 83.25 353 ALA A CA 1
ATOM 2644 C C . ALA A 1 353 ? 30.584 4.375 21.772 1.00 83.25 353 ALA A C 1
ATOM 2646 O O . ALA A 1 353 ? 30.411 4.638 20.583 1.00 83.25 353 ALA A O 1
ATOM 2647 N N . LEU A 1 354 ? 31.305 5.171 22.565 1.00 85.31 354 LEU A N 1
ATOM 2648 C CA . LEU A 1 354 ? 31.918 6.431 22.143 1.00 85.31 354 LEU A CA 1
ATOM 2649 C C . LEU A 1 354 ? 32.917 6.214 20.999 1.00 85.31 354 LEU A C 1
ATOM 2651 O O . LEU A 1 354 ? 32.820 6.867 19.963 1.00 85.31 354 LEU A O 1
ATOM 2655 N N . LYS A 1 355 ? 33.795 5.207 21.104 1.00 90.06 355 LYS A N 1
ATOM 2656 C CA . LYS A 1 355 ? 34.719 4.843 20.011 1.00 90.06 355 LYS A CA 1
ATOM 2657 C C . LYS A 1 355 ? 33.993 4.448 18.725 1.00 90.06 355 LYS A C 1
ATOM 2659 O O . LYS A 1 355 ? 34.467 4.745 17.628 1.00 90.06 355 LYS A O 1
ATOM 2664 N N . ILE A 1 356 ? 32.856 3.756 18.831 1.00 87.06 356 ILE A N 1
ATOM 2665 C CA . ILE A 1 356 ? 32.035 3.384 17.669 1.00 87.06 356 ILE A CA 1
ATOM 2666 C C . ILE A 1 356 ? 31.389 4.631 17.057 1.00 87.06 356 ILE A C 1
ATOM 2668 O O . ILE A 1 356 ? 31.438 4.798 15.838 1.00 87.06 356 ILE A O 1
ATOM 2672 N N . TYR A 1 357 ? 30.834 5.512 17.886 1.00 84.44 357 TYR A N 1
ATOM 2673 C CA . TYR A 1 357 ? 30.250 6.785 17.476 1.00 84.44 357 TYR A CA 1
ATOM 2674 C C . TYR A 1 357 ? 31.268 7.662 16.729 1.00 84.44 357 TYR A C 1
ATOM 2676 O O . TYR A 1 357 ? 31.040 8.019 15.571 1.00 84.44 357 TYR A O 1
ATOM 2684 N N . GLU A 1 358 ? 32.438 7.913 17.319 1.00 85.94 358 GLU A N 1
ATOM 2685 C CA . GLU A 1 358 ? 33.511 8.711 16.711 1.00 85.94 358 GLU A CA 1
ATOM 2686 C C . GLU A 1 358 ? 34.016 8.096 15.400 1.00 85.94 358 GLU A C 1
ATOM 2688 O O . GLU A 1 358 ? 34.262 8.802 14.417 1.00 85.94 358 GLU A O 1
ATOM 2693 N N . LYS A 1 359 ? 34.127 6.762 15.347 1.00 91.38 359 LYS A N 1
ATOM 2694 C CA . LYS A 1 359 ? 34.506 6.040 14.128 1.00 91.38 359 LYS A CA 1
ATOM 2695 C C . LYS A 1 359 ? 33.484 6.246 13.012 1.00 91.38 359 LYS A C 1
ATOM 2697 O O . LYS A 1 359 ? 33.889 6.461 11.871 1.00 91.38 359 LYS A O 1
ATOM 2702 N N . VAL A 1 360 ? 32.187 6.192 13.321 1.00 84.19 360 VAL A N 1
ATOM 2703 C CA . VAL A 1 360 ? 31.113 6.424 12.342 1.00 84.19 360 VAL A CA 1
ATOM 2704 C C . VAL A 1 360 ? 31.157 7.857 11.828 1.00 84.19 360 VAL A C 1
ATOM 2706 O O . VAL A 1 360 ? 31.091 8.054 10.615 1.00 84.19 360 VAL A O 1
ATOM 2709 N N . VAL A 1 361 ? 31.325 8.840 12.718 1.00 78.12 361 VAL A N 1
ATOM 2710 C CA . VAL A 1 361 ? 31.458 10.250 12.328 1.00 78.12 361 VAL A CA 1
ATOM 2711 C C . VAL A 1 361 ? 32.650 10.422 11.388 1.00 78.12 361 VAL A C 1
ATOM 2713 O O . VAL A 1 361 ? 32.481 10.874 10.258 1.00 78.12 361 VAL A O 1
ATOM 2716 N N . LYS A 1 362 ? 33.836 9.944 11.781 1.00 82.62 362 LYS A N 1
ATOM 2717 C CA . LYS A 1 362 ? 35.058 10.029 10.968 1.00 82.62 362 LYS A CA 1
ATOM 2718 C C . LYS A 1 362 ? 34.923 9.339 9.605 1.00 82.62 362 LYS A C 1
ATOM 2720 O O . LYS A 1 362 ? 35.391 9.872 8.601 1.00 82.62 362 LYS A O 1
ATOM 2725 N N . GLU A 1 363 ? 34.292 8.164 9.555 1.00 88.56 363 GLU A N 1
ATOM 2726 C CA . GLU A 1 363 ? 34.051 7.418 8.311 1.00 88.56 363 GLU A CA 1
ATOM 2727 C C . GLU A 1 363 ? 33.113 8.170 7.359 1.00 88.56 363 GLU A C 1
ATOM 2729 O O . GLU A 1 363 ? 33.264 8.099 6.140 1.00 88.56 363 GLU A O 1
ATOM 2734 N N . LYS A 1 364 ? 32.111 8.869 7.890 1.00 87.69 364 LYS A N 1
ATOM 2735 C CA . LYS A 1 364 ? 31.168 9.630 7.068 1.00 87.69 364 LYS A CA 1
ATOM 2736 C C . LYS A 1 364 ? 31.785 10.928 6.584 1.00 87.69 364 LYS A C 1
ATOM 2738 O O . LYS A 1 364 ? 31.666 11.227 5.396 1.00 87.69 364 LYS A O 1
ATOM 2743 N N . THR A 1 365 ? 32.535 11.615 7.440 1.00 79.00 365 THR A N 1
ATOM 2744 C CA . THR A 1 365 ? 33.274 12.816 7.052 1.00 79.00 365 THR A CA 1
ATOM 2745 C C . THR A 1 365 ? 34.290 12.526 5.947 1.00 79.00 365 THR A C 1
ATOM 2747 O O . THR A 1 365 ? 34.371 13.267 4.971 1.00 79.00 365 THR A O 1
ATOM 2750 N N . SER A 1 366 ? 34.996 11.388 6.001 1.00 72.69 366 SER A N 1
ATOM 2751 C CA . SER A 1 366 ? 35.918 10.993 4.923 1.00 72.69 366 SER A CA 1
ATOM 2752 C C . SER A 1 366 ? 35.223 10.642 3.601 1.00 72.69 366 SER A C 1
ATOM 2754 O O . SER A 1 366 ? 35.858 10.665 2.549 1.00 72.69 366 SER A O 1
ATOM 2756 N N . LYS A 1 367 ? 33.914 10.356 3.629 1.00 79.25 367 LYS A N 1
ATOM 2757 C CA . LYS A 1 367 ? 33.064 10.112 2.450 1.00 79.25 367 LYS A CA 1
ATOM 2758 C C . LYS A 1 367 ? 32.411 11.388 1.907 1.00 79.25 367 LYS A C 1
ATOM 2760 O O . LYS A 1 367 ? 31.483 11.295 1.106 1.00 79.25 367 LYS A O 1
ATOM 2765 N N . GLY A 1 368 ? 32.883 12.558 2.338 1.00 72.44 368 GLY A N 1
ATOM 2766 C CA . GLY A 1 368 ? 32.408 13.858 1.872 1.00 72.44 368 GLY A CA 1
ATOM 2767 C C . GLY A 1 368 ? 31.144 14.349 2.571 1.00 72.44 368 GLY A C 1
ATOM 2768 O O . GLY A 1 368 ? 30.533 15.294 2.086 1.00 72.44 368 GLY A O 1
ATOM 2769 N N . TYR A 1 369 ? 30.731 13.718 3.678 1.00 79.56 369 TYR A N 1
ATOM 2770 C CA . TYR A 1 369 ? 29.694 14.306 4.520 1.00 79.56 369 TYR A CA 1
ATOM 2771 C C . TYR A 1 369 ? 30.300 15.440 5.350 1.00 79.56 369 TYR A C 1
ATOM 2773 O O . TYR A 1 369 ? 31.407 15.304 5.868 1.00 79.56 369 TYR A O 1
ATOM 2781 N N . THR A 1 370 ? 29.582 16.540 5.525 1.00 71.88 370 THR A N 1
ATOM 2782 C CA . THR A 1 370 ? 30.027 17.670 6.338 1.00 71.88 370 THR A CA 1
ATOM 2783 C C . THR A 1 370 ? 29.110 17.850 7.550 1.00 71.88 370 THR A C 1
ATOM 2785 O O . THR A 1 370 ? 27.911 17.574 7.468 1.00 71.88 370 THR A O 1
ATOM 2788 N N . PRO A 1 371 ? 29.649 18.306 8.695 1.00 64.31 371 PRO A N 1
ATOM 2789 C CA . PRO A 1 371 ? 28.841 18.786 9.818 1.00 64.31 371 PRO A CA 1
ATOM 2790 C C . PRO A 1 371 ? 28.284 20.201 9.565 1.00 64.31 371 PRO A C 1
ATOM 2792 O O . PRO A 1 371 ? 27.728 20.809 10.475 1.00 64.31 371 PRO A O 1
ATOM 2795 N N . ASP A 1 372 ? 28.493 20.745 8.361 1.00 54.59 372 ASP A N 1
ATOM 2796 C CA . ASP A 1 372 ? 28.144 22.113 7.999 1.00 54.59 372 ASP A CA 1
ATOM 2797 C C . ASP A 1 372 ? 26.624 22.333 8.067 1.00 54.59 372 ASP A C 1
ATOM 2799 O O . ASP A 1 372 ? 25.837 21.529 7.566 1.00 54.59 372 ASP A O 1
ATOM 2803 N N . GLN A 1 373 ? 26.235 23.439 8.703 1.00 48.66 373 GLN A N 1
ATOM 2804 C CA . GLN A 1 373 ? 24.861 23.845 9.025 1.00 48.66 373 GLN A CA 1
ATOM 2805 C C . GLN A 1 373 ? 24.110 24.433 7.818 1.00 48.66 373 GLN A C 1
ATOM 2807 O O . GLN A 1 373 ? 23.090 25.096 7.979 1.00 48.66 373 GLN A O 1
ATOM 2812 N N . SER A 1 374 ? 24.579 24.195 6.593 1.00 43.16 374 SER A N 1
ATOM 2813 C CA . SER A 1 374 ? 23.981 24.697 5.347 1.00 43.16 374 SER A CA 1
ATOM 2814 C C . SER A 1 374 ? 22.706 23.940 4.930 1.00 43.16 374 SER A C 1
ATOM 2816 O O . SER A 1 374 ? 22.345 23.886 3.756 1.00 43.16 374 SER A O 1
ATOM 2818 N N . GLY A 1 375 ? 22.009 23.325 5.888 1.00 44.53 375 GLY A N 1
ATOM 2819 C CA . GLY A 1 375 ? 20.821 22.513 5.672 1.00 44.53 375 GLY A CA 1
ATOM 2820 C C . GLY A 1 375 ? 19.764 22.718 6.741 1.00 44.53 375 GLY A C 1
ATOM 2821 O O . GLY A 1 375 ? 20.105 22.845 7.915 1.00 44.53 375 GLY A O 1
ATOM 2822 N N . ALA A 1 376 ? 18.486 22.688 6.344 1.00 44.38 376 ALA A N 1
ATOM 2823 C CA . ALA A 1 376 ? 17.374 22.695 7.286 1.00 44.38 376 ALA A CA 1
ATOM 2824 C C . ALA A 1 376 ? 17.558 21.585 8.333 1.00 44.38 376 ALA A C 1
ATOM 2826 O O . ALA A 1 376 ? 17.667 20.403 7.992 1.00 44.38 376 ALA A O 1
ATOM 2827 N N . LEU A 1 377 ? 17.629 21.978 9.606 1.00 51.09 377 LEU A N 1
ATOM 2828 C CA . LEU A 1 377 ? 17.646 21.052 10.734 1.00 51.09 377 LEU A CA 1
ATOM 2829 C C . LEU A 1 377 ? 16.317 20.291 10.769 1.00 51.09 377 LEU A C 1
ATOM 2831 O O . LEU A 1 377 ? 15.288 20.849 10.403 1.00 51.09 377 LEU A O 1
ATOM 2835 N N . TYR A 1 378 ? 16.322 19.038 11.218 1.00 51.97 378 TYR A N 1
ATOM 2836 C CA . TYR A 1 378 ? 15.113 18.217 11.348 1.00 51.97 378 TYR A CA 1
ATOM 2837 C C . TYR A 1 378 ? 14.786 17.956 12.818 1.00 51.97 378 TYR A C 1
ATOM 2839 O O . TYR A 1 378 ? 15.663 17.972 13.685 1.00 51.97 378 TYR A O 1
ATOM 2847 N N . THR A 1 379 ? 13.505 17.765 13.116 1.00 58.53 379 THR A N 1
ATOM 2848 C CA . THR A 1 379 ? 13.056 17.314 14.436 1.00 58.53 379 THR A CA 1
ATOM 2849 C C . THR A 1 379 ? 13.592 15.911 14.728 1.00 58.53 379 THR A C 1
ATOM 2851 O O . THR A 1 379 ? 13.910 15.169 13.807 1.00 58.53 379 THR A O 1
ATOM 2854 N N . SER A 1 380 ? 13.643 15.524 16.002 1.00 50.59 380 SER A N 1
ATOM 2855 C CA . SER A 1 380 ? 13.864 14.136 16.422 1.00 50.59 380 SER A CA 1
ATOM 2856 C C . SER A 1 380 ? 12.686 13.737 17.299 1.00 50.59 380 SER A C 1
ATOM 2858 O O . SER A 1 380 ? 12.593 14.211 18.430 1.00 50.59 380 SER A O 1
ATOM 2860 N N . THR A 1 381 ? 11.761 12.924 16.781 1.00 53.31 381 THR A N 1
ATOM 2861 C CA . THR A 1 381 ? 10.583 12.484 17.548 1.00 53.31 381 THR A CA 1
ATOM 2862 C C . THR A 1 381 ? 10.669 11.020 17.981 1.00 53.31 381 THR A C 1
ATOM 2864 O O . THR A 1 381 ? 10.878 10.123 17.166 1.00 53.31 381 THR A O 1
ATOM 2867 N N . ASP A 1 382 ? 10.387 10.748 19.259 1.00 56.03 382 ASP A N 1
ATOM 2868 C CA . ASP A 1 382 ? 10.247 9.384 19.806 1.00 56.03 382 ASP A CA 1
ATOM 2869 C C . ASP A 1 382 ? 9.031 8.621 19.235 1.00 56.03 382 ASP A C 1
ATOM 2871 O O . ASP A 1 382 ? 8.817 7.430 19.510 1.00 56.03 382 ASP A O 1
ATOM 2875 N N . LEU A 1 383 ? 8.202 9.316 18.449 1.00 52.75 383 LEU A N 1
ATOM 2876 C CA . LEU A 1 383 ? 7.041 8.777 17.751 1.00 52.75 383 LEU A CA 1
ATOM 2877 C C . LEU A 1 383 ? 7.380 8.238 16.358 1.00 52.75 383 LEU A C 1
ATOM 2879 O O . LEU A 1 383 ? 6.501 7.658 15.725 1.00 52.75 383 LEU A O 1
ATOM 2883 N N . ALA A 1 384 ? 8.613 8.404 15.868 1.00 48.62 384 ALA A N 1
ATOM 2884 C CA . ALA A 1 384 ? 8.988 8.010 14.514 1.00 48.62 384 ALA A CA 1
ATOM 2885 C C . ALA A 1 384 ? 8.627 6.540 14.228 1.00 48.62 384 ALA A C 1
ATOM 2887 O O . ALA A 1 384 ? 8.948 5.630 14.993 1.00 48.62 384 ALA A O 1
ATOM 2888 N N . GLY A 1 385 ? 7.920 6.306 13.120 1.00 41.69 385 GLY A N 1
ATOM 2889 C CA . GLY A 1 385 ? 7.444 4.977 12.733 1.00 41.69 385 GLY A CA 1
ATOM 2890 C C . GLY A 1 385 ? 6.179 4.488 13.450 1.00 41.69 385 GLY A C 1
ATOM 2891 O O . GLY A 1 385 ? 5.654 3.448 13.054 1.00 41.69 385 GLY A O 1
ATOM 2892 N N . ARG A 1 386 ? 5.649 5.219 14.442 1.00 58.50 386 ARG A N 1
ATOM 2893 C CA . ARG A 1 386 ? 4.339 4.932 15.051 1.00 58.50 386 ARG A CA 1
ATOM 2894 C C . ARG A 1 386 ? 3.202 5.407 14.144 1.00 58.50 386 ARG A C 1
ATOM 2896 O O . ARG A 1 386 ? 3.366 6.347 13.366 1.00 58.50 386 ARG A O 1
ATOM 2903 N N . ILE A 1 387 ? 2.051 4.750 14.254 1.00 62.50 387 ILE A N 1
ATOM 2904 C CA . ILE A 1 387 ? 0.836 5.076 13.498 1.00 62.50 387 ILE A CA 1
ATOM 2905 C C . ILE A 1 387 ? 0.220 6.356 14.071 1.00 62.50 387 ILE A C 1
ATOM 2907 O O . ILE A 1 387 ? 0.031 6.457 15.280 1.00 62.50 387 ILE A O 1
ATOM 2911 N N . SER A 1 388 ? -0.099 7.323 13.211 1.00 77.50 388 SER A N 1
ATOM 2912 C CA . SER A 1 388 ? -0.726 8.589 13.617 1.00 77.50 388 SER A CA 1
ATOM 2913 C C . SER A 1 388 ? -2.255 8.567 13.605 1.00 77.50 388 SER A C 1
ATOM 2915 O O . SER A 1 388 ? -2.871 9.505 14.097 1.00 77.50 388 SER A O 1
ATOM 2917 N N . GLY A 1 389 ? -2.864 7.558 12.972 1.00 79.38 389 GLY A N 1
ATOM 2918 C CA . GLY A 1 389 ? -4.295 7.538 12.640 1.00 79.38 389 GLY A CA 1
ATOM 2919 C C . GLY A 1 389 ? -4.661 8.388 11.414 1.00 79.38 389 GLY A C 1
ATOM 2920 O O . GLY A 1 389 ? -5.756 8.255 10.881 1.00 79.38 389 GLY A O 1
ATOM 2921 N N . GLU A 1 390 ? -3.728 9.198 10.905 1.00 82.56 390 GLU A N 1
ATOM 2922 C CA . GLU A 1 390 ? -3.942 10.092 9.765 1.00 82.56 390 GLU A CA 1
ATOM 2923 C C . GLU A 1 390 ? -3.396 9.478 8.475 1.00 82.56 390 GLU A C 1
ATOM 2925 O O . GLU A 1 390 ? -2.181 9.381 8.275 1.00 82.56 390 GLU A O 1
ATOM 2930 N N . LEU A 1 391 ? -4.301 9.085 7.576 1.00 79.38 391 LEU A N 1
ATOM 2931 C CA . LEU A 1 391 ? -3.963 8.539 6.264 1.00 79.38 391 LEU A CA 1
ATOM 2932 C C . LEU A 1 391 ? -4.292 9.535 5.146 1.00 79.38 391 LEU A C 1
ATOM 2934 O O . LEU A 1 391 ? -5.391 10.089 5.112 1.00 79.38 391 LEU A O 1
ATOM 2938 N N . PRO A 1 392 ? -3.386 9.734 4.174 1.00 81.88 392 PRO A N 1
ATOM 2939 C CA . PRO A 1 392 ? -3.625 10.667 3.083 1.00 81.88 392 PRO A CA 1
ATOM 2940 C C . PRO A 1 392 ? -4.623 10.124 2.068 1.00 81.88 392 PRO A C 1
ATOM 2942 O O . PRO A 1 392 ? -4.688 8.922 1.798 1.00 81.88 392 PRO A O 1
ATOM 2945 N N . GLN A 1 393 ? -5.331 11.040 1.412 1.00 87.94 393 GLN A N 1
ATOM 2946 C CA . GLN A 1 393 ? -6.054 10.737 0.185 1.00 87.94 393 GLN A CA 1
ATOM 2947 C C . GLN A 1 393 ? -5.063 10.555 -0.974 1.00 87.94 393 GLN A C 1
ATOM 2949 O O . GLN A 1 393 ? -4.192 11.390 -1.225 1.00 87.94 393 GLN A O 1
ATOM 2954 N N . LEU A 1 394 ? -5.203 9.458 -1.713 1.00 80.19 394 LEU A N 1
ATOM 2955 C CA . LEU A 1 394 ? -4.303 9.044 -2.782 1.00 80.19 394 LEU A CA 1
ATOM 2956 C C . LEU A 1 394 ? -5.010 9.168 -4.140 1.00 80.19 394 LEU A C 1
ATOM 2958 O O . LEU A 1 394 ? -5.933 8.396 -4.409 1.00 80.19 394 LEU A O 1
ATOM 2962 N N . PRO A 1 395 ? -4.568 10.079 -5.027 1.00 80.50 395 PRO A N 1
ATOM 2963 C CA . PRO A 1 395 ? -5.251 10.295 -6.293 1.00 80.50 395 PRO A CA 1
ATOM 2964 C C . PRO A 1 395 ? -5.115 9.114 -7.263 1.00 80.50 395 PRO A C 1
ATOM 2966 O O . PRO A 1 395 ? -4.026 8.531 -7.421 1.00 80.50 395 PRO A O 1
ATOM 2969 N N . THR A 1 396 ? -6.217 8.805 -7.945 1.00 81.75 396 THR A N 1
ATOM 2970 C CA . THR A 1 396 ? -6.308 7.767 -8.983 1.00 81.75 396 THR A CA 1
ATOM 2971 C C . THR A 1 396 ? -5.774 8.288 -10.314 1.00 81.75 396 THR A C 1
ATOM 2973 O O . THR A 1 396 ? -6.042 9.418 -10.698 1.00 81.75 396 THR A O 1
ATOM 2976 N N . LEU A 1 397 ? -4.959 7.492 -11.011 1.00 81.25 397 LEU A N 1
ATOM 2977 C CA . LEU A 1 397 ? -4.392 7.889 -12.305 1.00 81.25 397 LEU A CA 1
ATOM 2978 C C . LEU A 1 397 ? -5.482 7.920 -13.384 1.00 81.25 397 LEU A C 1
ATOM 2980 O O . LEU A 1 397 ? -6.236 6.957 -13.488 1.00 81.25 397 LEU A O 1
ATOM 2984 N N . ILE A 1 398 ? -5.502 8.974 -14.200 1.00 81.19 398 ILE A N 1
ATOM 2985 C CA . ILE A 1 398 ? -6.310 9.061 -15.423 1.00 81.19 398 ILE A CA 1
ATOM 2986 C C . ILE A 1 398 ? -5.431 9.185 -16.667 1.00 81.19 398 ILE A C 1
ATOM 2988 O O . ILE A 1 398 ? -4.273 9.608 -16.587 1.00 81.19 398 ILE A O 1
ATOM 2992 N N . LEU A 1 399 ? -5.997 8.790 -17.805 1.00 80.06 399 LEU A N 1
ATOM 2993 C CA . LEU A 1 399 ? -5.369 8.863 -19.122 1.00 80.06 399 LEU A CA 1
ATOM 2994 C C . LEU A 1 399 ? -5.760 10.155 -19.852 1.00 80.06 399 LEU A C 1
ATOM 2996 O O . LEU A 1 399 ? -6.702 10.842 -19.456 1.00 80.06 399 LEU A O 1
ATOM 3000 N N . GLU A 1 400 ? -5.014 10.504 -20.898 1.00 82.19 400 GLU A N 1
ATOM 3001 C CA . GLU A 1 400 ? -5.147 11.780 -21.614 1.00 82.19 400 GLU A CA 1
ATOM 3002 C C . GLU A 1 400 ? -6.531 11.949 -22.246 1.00 82.19 400 GLU A C 1
ATOM 3004 O O . GLU A 1 400 ? -7.166 12.991 -22.088 1.00 82.19 400 GLU A O 1
ATOM 3009 N N . GLU A 1 401 ? -7.067 10.884 -22.839 1.00 82.25 401 GLU A N 1
ATOM 3010 C CA . GLU A 1 401 ? -8.403 10.847 -23.433 1.00 82.25 401 GLU A CA 1
ATOM 3011 C C . GLU A 1 401 ? -9.526 11.101 -22.414 1.00 82.25 401 GLU A C 1
ATOM 3013 O O . GLU A 1 401 ? -10.640 11.481 -22.775 1.00 82.25 401 GLU A O 1
ATOM 3018 N N . GLN A 1 402 ? -9.241 10.925 -21.122 1.00 85.06 402 GLN A N 1
ATOM 3019 C CA . GLN A 1 402 ? -10.198 11.140 -20.042 1.00 85.06 402 GLN A CA 1
ATOM 3020 C C . GLN A 1 402 ? -10.151 12.564 -19.479 1.00 85.06 402 GLN A C 1
ATOM 3022 O O . GLN A 1 402 ? -11.037 12.906 -18.700 1.00 85.06 402 GLN A O 1
ATOM 3027 N N . VAL A 1 403 ? -9.146 13.379 -19.820 1.00 90.00 403 VAL A N 1
ATOM 3028 C CA . VAL A 1 403 ? -8.918 14.701 -19.209 1.00 90.00 403 VAL A CA 1
ATOM 3029 C C . VAL A 1 403 ? -10.005 15.703 -19.595 1.00 90.00 403 VAL A C 1
ATOM 3031 O O . VAL A 1 403 ? -10.512 16.411 -18.724 1.00 90.00 403 VAL A O 1
ATOM 3034 N N . ALA A 1 404 ? -10.381 15.754 -20.878 1.00 88.88 404 ALA A N 1
ATOM 3035 C CA . ALA A 1 404 ? -11.225 16.818 -21.433 1.00 88.88 404 ALA A CA 1
ATOM 3036 C C . ALA A 1 404 ? -12.551 16.994 -20.670 1.00 88.88 404 ALA A C 1
ATOM 3038 O O . ALA A 1 404 ? -12.891 18.106 -20.270 1.00 88.88 404 ALA A O 1
ATOM 3039 N N . ARG A 1 405 ? -13.237 15.887 -20.350 1.00 93.31 405 ARG A N 1
ATOM 3040 C CA . ARG A 1 405 ? -14.500 15.914 -19.588 1.00 93.31 405 ARG A CA 1
ATOM 3041 C C . ARG A 1 405 ? -14.381 16.577 -18.213 1.00 93.31 405 ARG A C 1
ATOM 3043 O O . ARG A 1 405 ? -15.341 17.181 -17.762 1.00 93.31 405 ARG A O 1
ATOM 3050 N N . TYR A 1 406 ? -13.223 16.502 -17.554 1.00 96.12 406 TYR A N 1
ATOM 3051 C CA . TYR A 1 406 ? -13.021 17.114 -16.235 1.00 96.12 406 TYR A CA 1
ATOM 3052 C C . TYR A 1 406 ? -12.613 18.586 -16.323 1.00 96.12 406 TYR A C 1
ATOM 3054 O O . TYR A 1 406 ? -12.781 19.340 -15.365 1.00 96.12 406 TYR A O 1
ATOM 3062 N N . PHE A 1 407 ? -12.064 19.020 -17.458 1.00 95.00 407 PHE A N 1
ATOM 3063 C CA . PHE A 1 407 ? -11.788 20.437 -17.683 1.00 95.00 407 PHE A CA 1
ATOM 3064 C C . PHE A 1 407 ? -13.085 21.209 -17.913 1.00 95.00 407 PHE A C 1
ATOM 3066 O O . PHE A 1 407 ? -13.209 22.325 -17.420 1.00 95.00 407 PHE A O 1
ATOM 3073 N N . ASP A 1 408 ? -14.067 20.601 -18.570 1.00 92.62 408 ASP A N 1
ATOM 3074 C CA . ASP A 1 408 ? -15.349 21.254 -18.848 1.00 92.62 408 ASP A CA 1
ATOM 3075 C C . ASP A 1 408 ? -16.379 21.109 -17.721 1.00 92.62 408 ASP A C 1
ATOM 3077 O O . ASP A 1 408 ? -17.309 21.906 -17.631 1.00 92.62 408 ASP A O 1
ATOM 3081 N N . ASP A 1 409 ? -16.185 20.156 -16.811 1.00 96.75 409 ASP A N 1
ATOM 3082 C CA . ASP A 1 409 ? -17.049 19.979 -15.646 1.00 96.75 409 ASP A CA 1
ATOM 3083 C C . ASP A 1 409 ? -16.726 21.001 -14.537 1.00 96.75 409 ASP A C 1
ATOM 3085 O O . ASP A 1 409 ? -15.618 21.035 -13.990 1.00 96.75 409 ASP A O 1
ATOM 3089 N N . ALA A 1 410 ? -17.707 21.837 -14.186 1.00 96.00 410 ALA A N 1
ATOM 3090 C CA . ALA A 1 410 ? -17.605 22.832 -13.115 1.00 96.00 410 ALA A CA 1
ATOM 3091 C C . ALA A 1 410 ? -17.518 22.207 -11.708 1.00 96.00 410 ALA A C 1
ATOM 3093 O O . ALA A 1 410 ? -17.079 22.870 -10.771 1.00 96.00 410 ALA A O 1
ATOM 3094 N N . GLY A 1 411 ? -17.887 20.932 -11.553 1.00 97.88 411 GLY A N 1
ATOM 3095 C CA . GLY A 1 411 ? -17.734 20.167 -10.316 1.00 97.88 411 GLY A CA 1
ATOM 3096 C C . GLY A 1 411 ? -16.291 19.761 -10.006 1.00 97.88 411 GLY A C 1
ATOM 3097 O O . GLY A 1 411 ? -16.044 19.188 -8.944 1.00 97.88 411 GLY A O 1
ATOM 3098 N N . TRP A 1 412 ? -15.334 20.056 -10.894 1.00 98.44 412 TRP A N 1
ATOM 3099 C CA . TRP A 1 412 ? -13.925 19.692 -10.742 1.00 98.44 412 TRP A CA 1
ATOM 3100 C C . TRP A 1 412 ? -12.999 20.905 -10.770 1.00 98.44 412 TRP A C 1
ATOM 3102 O O . TRP A 1 412 ? -13.081 21.745 -11.667 1.00 98.44 412 TRP A O 1
ATOM 3112 N N . GLY A 1 413 ? -12.055 20.949 -9.832 1.00 98.25 413 GLY A N 1
ATOM 3113 C CA . GLY A 1 413 ? -10.937 21.891 -9.831 1.00 98.25 413 GLY A CA 1
ATOM 3114 C C . GLY A 1 413 ? -9.606 21.219 -10.161 1.00 98.25 413 GLY A C 1
ATOM 3115 O O . GLY A 1 413 ? -9.496 19.996 -10.101 1.00 98.25 413 GLY A O 1
ATOM 3116 N N . LEU A 1 414 ? -8.590 22.010 -10.500 1.00 98.50 414 LEU A N 1
ATOM 3117 C CA . LEU A 1 414 ? -7.237 21.560 -10.828 1.00 98.50 414 LEU A CA 1
ATOM 3118 C C . LEU A 1 414 ? -6.216 22.202 -9.888 1.00 98.50 414 LEU A C 1
ATOM 3120 O O . LEU A 1 414 ? -6.178 23.423 -9.758 1.00 98.50 414 LEU A O 1
ATOM 3124 N N . GLN A 1 415 ? -5.357 21.378 -9.295 1.00 98.12 415 GLN A N 1
ATOM 3125 C CA . GLN A 1 415 ? -4.154 21.795 -8.572 1.00 98.12 415 GLN A CA 1
ATOM 3126 C C . GLN A 1 415 ? -2.909 21.213 -9.247 1.00 98.12 415 GLN A C 1
ATOM 3128 O O . GLN A 1 415 ? -2.968 20.184 -9.922 1.00 98.12 415 GLN A O 1
ATOM 3133 N N . GLU A 1 416 ? -1.761 21.855 -9.055 1.00 94.69 416 GLU A N 1
ATOM 3134 C CA . GLU A 1 416 ? -0.468 21.280 -9.435 1.00 94.69 416 GLU A CA 1
ATOM 3135 C C . GLU A 1 416 ? -0.256 19.927 -8.750 1.00 94.69 416 GLU A C 1
ATOM 3137 O O . GLU A 1 416 ? -0.587 19.751 -7.577 1.00 94.69 416 GLU A O 1
ATOM 3142 N N . LYS A 1 417 ? 0.335 18.969 -9.468 1.00 88.06 417 LYS A N 1
ATOM 3143 C CA . LYS A 1 417 ? 0.897 17.793 -8.820 1.00 88.06 417 LYS A CA 1
ATOM 3144 C C . LYS A 1 417 ? 2.346 18.111 -8.465 1.00 88.06 417 LYS A C 1
ATOM 3146 O O . LYS A 1 417 ? 3.205 18.070 -9.346 1.00 88.06 417 LYS A O 1
ATOM 3151 N N . ALA A 1 418 ? 2.598 18.425 -7.197 1.00 80.12 418 ALA A N 1
ATOM 3152 C CA . ALA A 1 418 ? 3.954 18.679 -6.741 1.00 80.12 418 ALA A CA 1
ATOM 3153 C C . ALA A 1 418 ? 4.811 17.403 -6.875 1.00 80.12 418 ALA A C 1
ATOM 3155 O O . ALA A 1 418 ? 4.300 16.277 -6.889 1.00 80.12 418 ALA A O 1
ATOM 3156 N N . ASP A 1 419 ? 6.113 17.608 -7.048 1.00 69.75 419 ASP A N 1
ATOM 3157 C CA . ASP A 1 419 ? 7.120 16.556 -7.211 1.00 69.75 419 ASP A CA 1
ATOM 3158 C C . ASP A 1 419 ? 7.865 16.395 -5.881 1.00 69.75 419 ASP A C 1
ATOM 3160 O O . ASP A 1 419 ? 8.984 16.883 -5.701 1.00 69.75 419 ASP A O 1
ATOM 3164 N N . GLY A 1 420 ? 7.176 15.820 -4.893 1.00 68.06 420 GLY A N 1
ATOM 3165 C CA . GLY A 1 420 ? 7.681 15.712 -3.531 1.00 68.06 420 GLY A CA 1
ATOM 3166 C C . GLY A 1 420 ? 7.209 14.469 -2.795 1.00 68.06 420 GLY A C 1
ATOM 3167 O O . GLY A 1 420 ? 6.809 13.456 -3.375 1.00 68.06 420 GLY A O 1
ATOM 3168 N N . GLU A 1 421 ? 7.303 14.532 -1.471 1.00 66.69 421 GLU A N 1
ATOM 3169 C CA . GLU A 1 421 ? 6.822 13.471 -0.597 1.00 66.69 421 GLU A CA 1
ATOM 3170 C C . GLU A 1 421 ? 5.498 13.854 0.050 1.00 66.69 421 GLU A C 1
ATOM 3172 O O . GLU A 1 421 ? 5.371 14.902 0.677 1.00 66.69 421 GLU A O 1
ATOM 3177 N N . ASN A 1 422 ? 4.506 12.970 -0.038 1.00 82.81 422 ASN A N 1
ATOM 3178 C CA . ASN A 1 422 ? 3.237 13.177 0.646 1.00 82.81 422 ASN A CA 1
ATOM 3179 C C . ASN A 1 422 ? 3.449 13.293 2.167 1.00 82.81 422 ASN A C 1
ATOM 3181 O O . ASN A 1 422 ? 4.081 12.418 2.778 1.00 82.81 422 ASN A O 1
ATOM 3185 N N . ARG A 1 423 ? 2.911 14.368 2.748 1.00 87.19 423 ARG A N 1
ATOM 3186 C CA . ARG A 1 423 ? 3.102 14.734 4.150 1.00 87.19 423 ARG A CA 1
ATOM 3187 C C . ARG A 1 423 ? 1.789 15.277 4.719 1.00 87.19 423 ARG A C 1
ATOM 3189 O O . ARG A 1 423 ? 1.220 16.213 4.165 1.00 87.19 423 ARG A O 1
ATOM 3196 N N . ILE A 1 424 ? 1.305 14.690 5.813 1.00 91.69 424 ILE A N 1
ATOM 3197 C CA . ILE A 1 424 ? 0.248 15.304 6.634 1.00 91.69 424 ILE A CA 1
ATOM 3198 C C . ILE A 1 424 ? 0.922 15.948 7.836 1.00 91.69 424 ILE A C 1
ATOM 3200 O O . ILE A 1 424 ? 1.775 15.312 8.457 1.00 91.69 424 ILE A O 1
ATOM 3204 N N . LEU A 1 425 ? 0.556 17.188 8.147 1.00 92.38 425 LEU A N 1
ATOM 3205 C CA . LEU A 1 425 ? 0.992 17.886 9.350 1.00 92.38 425 LEU A CA 1
ATOM 3206 C C . LEU A 1 425 ? -0.134 17.912 10.380 1.00 92.38 425 LEU A C 1
ATOM 3208 O O . LEU A 1 425 ? -1.274 18.217 10.042 1.00 92.38 425 LEU A O 1
ATOM 3212 N N . LEU A 1 426 ? 0.209 17.582 11.621 1.00 92.31 426 LEU A N 1
ATOM 3213 C CA . LEU A 1 426 ? -0.643 17.670 12.798 1.00 92.31 426 LEU A CA 1
ATOM 3214 C C . LEU A 1 426 ? -0.072 18.776 13.682 1.00 92.31 426 LEU A C 1
ATOM 3216 O O . LEU A 1 426 ? 1.076 18.677 14.122 1.00 92.31 426 LEU A O 1
ATOM 3220 N N . ILE A 1 427 ? -0.865 19.812 13.918 1.00 89.50 427 ILE A N 1
ATOM 3221 C CA . ILE A 1 427 ? -0.491 20.991 14.695 1.00 89.50 427 ILE A CA 1
ATOM 3222 C C . ILE A 1 427 ? -1.389 21.049 15.929 1.00 89.50 427 ILE A C 1
ATOM 3224 O O . ILE A 1 427 ? -2.611 21.081 15.802 1.00 89.50 427 ILE A O 1
ATOM 3228 N N . GLU A 1 428 ? -0.785 21.042 17.113 1.00 86.19 428 GLU A N 1
ATOM 3229 C CA . GLU A 1 428 ? -1.466 21.163 18.407 1.00 86.19 428 GLU A CA 1
ATOM 3230 C C . GLU A 1 428 ? -0.642 22.095 19.303 1.00 86.19 428 GLU A C 1
ATOM 3232 O O . GLU A 1 428 ? 0.464 21.741 19.724 1.00 86.19 428 GLU A O 1
ATOM 3237 N N . GLY A 1 429 ? -1.160 23.300 19.560 1.00 81.25 429 GLY A N 1
ATOM 3238 C CA . GLY A 1 429 ? -0.380 24.369 20.189 1.00 81.25 429 GLY A CA 1
ATOM 3239 C C . GLY A 1 429 ? 0.882 24.674 19.376 1.00 81.25 429 GLY A C 1
ATOM 3240 O O . GLY A 1 429 ? 0.828 24.802 18.157 1.00 81.25 429 GLY A O 1
ATOM 3241 N N . GLU A 1 430 ? 2.036 24.719 20.039 1.00 78.44 430 GLU A N 1
ATOM 3242 C CA . GLU A 1 430 ? 3.342 24.941 19.394 1.00 78.44 430 GLU A CA 1
ATOM 3243 C C . GLU A 1 430 ? 3.937 23.667 18.760 1.00 78.44 430 GLU A C 1
ATOM 3245 O O . GLU A 1 430 ? 4.996 23.696 18.135 1.00 78.44 430 GLU A O 1
ATOM 3250 N N . THR A 1 431 ? 3.283 22.511 18.922 1.00 83.75 431 THR A N 1
ATOM 3251 C CA . THR A 1 431 ? 3.820 21.235 18.440 1.00 83.75 431 THR A CA 1
ATOM 3252 C C . THR A 1 431 ? 3.367 20.952 17.014 1.00 83.75 431 THR A C 1
ATOM 3254 O O . THR A 1 431 ? 2.181 20.732 16.769 1.00 83.75 431 THR A O 1
ATOM 3257 N N . VAL A 1 432 ? 4.328 20.827 16.094 1.00 87.50 432 VAL A N 1
ATOM 3258 C CA . VAL A 1 432 ? 4.101 20.355 14.720 1.00 87.50 432 VAL A CA 1
ATOM 3259 C C . VAL A 1 432 ? 4.674 18.952 14.554 1.00 87.50 432 VAL A C 1
ATOM 3261 O O . VAL A 1 432 ? 5.839 18.698 14.853 1.00 87.50 432 VAL A O 1
ATOM 3264 N N . ARG A 1 433 ? 3.855 18.025 14.060 1.00 87.38 433 ARG A N 1
ATOM 3265 C CA . ARG A 1 433 ? 4.237 16.637 13.763 1.00 87.38 433 ARG A CA 1
ATOM 3266 C C . ARG A 1 433 ? 3.909 16.308 12.314 1.00 87.38 433 ARG A C 1
ATOM 3268 O O . ARG A 1 433 ? 2.860 16.706 11.823 1.00 87.38 433 ARG A O 1
ATOM 3275 N N . GLY A 1 434 ? 4.773 15.557 11.634 1.00 84.12 434 GLY A N 1
ATOM 3276 C CA . GLY A 1 434 ? 4.553 15.136 10.249 1.00 84.12 434 GLY A CA 1
ATOM 3277 C C . GLY A 1 434 ? 4.362 13.635 10.098 1.00 84.12 434 GLY A C 1
ATOM 3278 O O . GLY A 1 434 ? 4.928 12.848 10.854 1.00 84.12 434 GLY A O 1
ATOM 3279 N N . THR A 1 435 ? 3.602 13.224 9.085 1.00 80.56 435 THR A N 1
ATOM 3280 C CA . THR A 1 435 ? 3.413 11.808 8.736 1.00 80.56 435 THR A CA 1
ATOM 3281 C C . THR A 1 435 ? 3.742 11.541 7.272 1.00 80.56 435 THR A C 1
ATOM 3283 O O . THR A 1 435 ? 3.743 12.449 6.443 1.00 80.56 435 THR A O 1
ATOM 3286 N N . ASN A 1 436 ? 4.080 10.303 6.919 1.00 73.06 436 ASN A N 1
ATOM 3287 C CA . ASN A 1 436 ? 4.336 9.906 5.532 1.00 73.06 436 ASN A CA 1
ATOM 3288 C C . ASN A 1 436 ? 3.092 9.319 4.843 1.00 73.06 436 ASN A C 1
ATOM 3290 O O . ASN A 1 436 ? 2.035 9.148 5.445 1.00 73.06 436 ASN A O 1
ATOM 3294 N N . ARG A 1 437 ? 3.245 8.914 3.573 1.00 68.50 437 ARG A N 1
ATOM 3295 C CA . ARG A 1 437 ? 2.178 8.292 2.765 1.00 68.50 437 ARG A CA 1
ATOM 3296 C C . ARG A 1 437 ? 1.494 7.076 3.428 1.00 68.50 437 ARG A C 1
ATOM 3298 O O . ARG A 1 437 ? 0.404 6.694 3.014 1.00 68.50 437 ARG A O 1
ATOM 3305 N N . ARG A 1 438 ? 2.148 6.432 4.400 1.00 60.28 438 ARG A N 1
ATOM 3306 C CA . ARG A 1 438 ? 1.649 5.258 5.135 1.00 60.28 438 ARG A CA 1
ATOM 3307 C C . ARG A 1 438 ? 0.988 5.620 6.473 1.00 60.28 438 ARG A C 1
ATOM 3309 O O . ARG A 1 438 ? 0.625 4.704 7.199 1.00 60.28 438 ARG A O 1
ATOM 3316 N N . GLY A 1 439 ? 0.867 6.907 6.809 1.00 63.59 439 GLY A N 1
ATOM 3317 C CA . GLY A 1 439 ? 0.329 7.368 8.093 1.00 63.59 439 GLY A CA 1
ATOM 3318 C C . GLY A 1 439 ? 1.262 7.118 9.279 1.00 63.59 439 GLY A C 1
ATOM 3319 O O . GLY A 1 439 ? 0.802 6.993 10.410 1.00 63.59 439 GLY A O 1
ATOM 3320 N N . LEU A 1 440 ? 2.570 6.991 9.029 1.00 63.66 440 LEU A N 1
ATOM 3321 C CA . LEU A 1 440 ? 3.568 6.859 10.092 1.00 63.66 440 LEU A CA 1
ATOM 3322 C C . LEU A 1 440 ? 4.191 8.215 10.387 1.00 63.66 440 LEU A C 1
ATOM 3324 O O . LEU A 1 440 ? 4.520 8.935 9.439 1.00 63.66 440 LEU A O 1
ATOM 3328 N N . PHE A 1 441 ? 4.401 8.532 11.664 1.00 72.69 441 PHE A N 1
ATOM 3329 C CA . PHE A 1 441 ? 5.149 9.724 12.053 1.00 72.69 441 PHE A CA 1
ATOM 3330 C C . PHE A 1 441 ? 6.572 9.680 11.500 1.00 72.69 441 PHE A C 1
ATOM 3332 O O . PHE A 1 441 ? 7.232 8.635 11.509 1.00 72.69 441 PHE A O 1
ATOM 3339 N N . VAL A 1 442 ? 7.034 10.828 11.018 1.00 64.50 442 VAL A N 1
ATOM 3340 C CA . VAL A 1 442 ? 8.391 11.041 10.520 1.00 64.50 442 VAL A CA 1
ATOM 3341 C C . VAL A 1 442 ? 8.890 12.413 10.947 1.00 64.50 442 VAL A C 1
ATOM 3343 O O . VAL A 1 442 ? 8.095 13.308 11.240 1.00 64.50 442 VAL A O 1
ATOM 3346 N N . ASP A 1 443 ? 10.206 12.576 10.935 1.00 72.38 443 ASP A N 1
ATOM 3347 C CA . ASP A 1 443 ? 10.831 13.861 11.211 1.00 72.38 443 ASP A CA 1
ATOM 3348 C C . ASP A 1 443 ? 10.470 14.902 10.137 1.00 72.38 443 ASP A C 1
ATOM 3350 O O . ASP A 1 443 ? 10.319 14.586 8.950 1.00 72.38 443 ASP A O 1
ATOM 3354 N N . ILE A 1 444 ? 10.336 16.157 10.567 1.00 72.94 444 ILE A N 1
ATOM 3355 C CA . ILE A 1 444 ? 10.038 17.319 9.720 1.00 72.94 444 ILE A CA 1
ATOM 3356 C C . ILE A 1 444 ? 11.120 18.394 9.879 1.00 72.94 444 ILE A C 1
ATOM 3358 O O . ILE A 1 444 ? 11.847 18.368 10.875 1.00 72.94 444 ILE A O 1
ATOM 3362 N N . PRO A 1 445 ? 11.240 19.349 8.940 1.00 74.25 445 PRO A N 1
ATOM 3363 C CA . PRO A 1 445 ? 12.111 20.505 9.119 1.00 74.25 445 PRO A CA 1
ATOM 3364 C C . PRO A 1 445 ? 11.782 21.288 10.403 1.00 74.25 445 PRO A C 1
ATOM 3366 O O . PRO A 1 445 ? 10.630 21.644 10.646 1.00 74.25 445 PRO A O 1
ATOM 3369 N N . GLN A 1 446 ? 12.798 21.616 11.205 1.00 70.62 446 GLN A N 1
ATOM 3370 C CA . GLN A 1 446 ? 12.688 22.485 12.387 1.00 70.62 446 GLN A CA 1
ATOM 3371 C C . GLN A 1 446 ? 12.222 23.897 12.018 1.00 70.62 446 GLN A C 1
ATOM 3373 O O . GLN A 1 446 ? 11.607 24.582 12.829 1.00 70.62 446 GLN A O 1
ATOM 3378 N N . SER A 1 447 ? 12.457 24.338 10.780 1.00 73.00 447 SER A N 1
ATOM 3379 C CA . SER A 1 447 ? 11.914 25.606 10.283 1.00 73.00 447 SER A CA 1
ATOM 3380 C C . SER A 1 447 ? 10.381 25.650 10.325 1.00 73.00 447 SER A C 1
ATOM 3382 O O . SER A 1 447 ? 9.812 26.735 10.401 1.00 73.00 447 SER A O 1
ATOM 3384 N N . TRP A 1 448 ? 9.703 24.496 10.333 1.00 79.81 448 TRP A N 1
ATOM 3385 C CA . TRP A 1 448 ? 8.243 24.425 10.410 1.00 79.81 448 TRP A CA 1
ATOM 3386 C C . TRP A 1 448 ? 7.710 24.476 11.849 1.00 79.81 448 TRP A C 1
ATOM 3388 O O . TRP A 1 448 ? 6.526 24.731 12.044 1.00 79.81 448 TRP A O 1
ATOM 3398 N N . THR A 1 449 ? 8.556 24.264 12.864 1.00 74.69 449 THR A N 1
ATOM 3399 C CA . THR A 1 449 ? 8.134 24.249 14.277 1.00 74.69 449 THR A CA 1
ATOM 3400 C C . THR A 1 449 ? 8.209 25.624 14.946 1.00 74.69 449 THR A C 1
ATOM 3402 O O . THR A 1 449 ? 7.547 25.839 15.950 1.00 74.69 449 THR A O 1
ATOM 3405 N N . GLY A 1 450 ? 9.006 26.561 14.417 1.00 61.66 450 GLY A N 1
ATOM 3406 C CA . GLY A 1 450 ? 9.301 27.844 15.080 1.00 61.66 450 GLY A CA 1
ATOM 3407 C C . GLY A 1 450 ? 8.353 29.013 14.776 1.00 61.66 450 GLY A C 1
ATOM 3408 O O . GLY A 1 450 ? 8.537 30.087 15.336 1.00 61.66 450 GLY A O 1
ATOM 3409 N N . ALA A 1 451 ? 7.377 28.839 13.879 1.00 58.06 451 ALA A N 1
ATOM 3410 C CA . ALA A 1 451 ? 6.511 29.920 13.384 1.00 58.06 451 ALA A CA 1
ATOM 3411 C C . ALA A 1 451 ? 5.017 29.554 13.419 1.00 58.06 451 ALA A C 1
ATOM 3413 O O . ALA A 1 451 ? 4.257 29.947 12.535 1.00 58.06 451 ALA A O 1
ATOM 3414 N N . VAL A 1 452 ? 4.611 28.749 14.402 1.00 67.50 452 VAL A N 1
ATOM 3415 C CA . VAL A 1 452 ? 3.199 28.468 14.676 1.00 67.50 452 VAL A CA 1
ATOM 3416 C C . VAL A 1 452 ? 2.766 29.371 15.819 1.00 67.50 452 VAL A C 1
ATOM 3418 O O . VAL A 1 452 ? 3.310 29.282 16.915 1.00 67.50 452 VAL A O 1
ATOM 3421 N N . ASP A 1 453 ? 1.821 30.268 15.553 1.00 59.28 453 ASP A N 1
ATOM 3422 C CA . ASP A 1 453 ? 1.258 31.128 16.589 1.00 59.28 453 ASP A CA 1
ATOM 3423 C C . ASP A 1 453 ? 0.506 30.261 17.616 1.00 59.28 453 ASP A C 1
ATOM 3425 O O . ASP A 1 453 ? -0.397 29.504 17.250 1.00 59.28 453 ASP A O 1
ATOM 3429 N N . ALA A 1 454 ? 0.870 30.367 18.899 1.00 50.06 454 ALA A N 1
ATOM 3430 C CA . ALA A 1 454 ? 0.329 29.566 20.006 1.00 50.06 454 ALA A CA 1
ATOM 3431 C C . ALA A 1 454 ? -1.185 29.777 20.249 1.00 50.06 454 ALA A C 1
ATOM 3433 O O . ALA A 1 454 ? -1.773 29.164 21.139 1.00 50.06 454 ALA A O 1
ATOM 3434 N N . ALA A 1 455 ? -1.826 30.648 19.465 1.00 47.28 455 ALA A N 1
ATOM 3435 C CA . ALA A 1 455 ? -3.223 31.043 19.579 1.00 47.28 455 ALA A CA 1
ATOM 3436 C C . ALA A 1 455 ? -4.240 30.089 18.912 1.00 47.28 455 ALA A C 1
ATOM 3438 O O . ALA A 1 455 ? -5.438 30.378 18.958 1.00 47.28 455 ALA A O 1
ATOM 3439 N N . SER A 1 456 ? -3.831 28.971 18.291 1.00 54.62 456 SER A N 1
ATOM 3440 C CA . SER A 1 456 ? -4.797 27.969 17.804 1.00 54.62 456 SER A CA 1
ATOM 3441 C C . SER A 1 456 ? -5.466 27.268 18.990 1.00 54.62 456 SER A C 1
ATOM 3443 O O . SER A 1 456 ? -4.803 26.559 19.748 1.00 54.62 456 SER A O 1
ATOM 3445 N N . ALA A 1 457 ? -6.776 27.451 19.153 1.00 61.59 457 ALA A N 1
ATOM 3446 C CA . ALA A 1 457 ? -7.531 26.934 20.297 1.00 61.59 457 ALA A CA 1
ATOM 3447 C C . ALA A 1 457 ? -7.678 25.396 20.298 1.00 61.59 457 ALA A C 1
ATOM 3449 O O . ALA A 1 457 ? -8.133 24.828 21.291 1.00 61.59 457 ALA A O 1
ATOM 3450 N N . GLY A 1 458 ? -7.284 24.716 19.212 1.00 78.25 458 GLY A N 1
ATOM 3451 C CA . GLY A 1 458 ? -7.383 23.265 19.070 1.00 78.25 458 GLY A CA 1
ATOM 3452 C C . GLY A 1 458 ? -6.499 22.681 17.963 1.00 78.25 458 GLY A C 1
ATOM 3453 O O . GLY A 1 458 ? -5.706 23.375 17.327 1.00 78.25 458 GLY A O 1
ATOM 3454 N N . ARG A 1 459 ? -6.638 21.371 17.743 1.00 89.62 459 ARG A N 1
ATOM 3455 C CA . ARG A 1 459 ? -5.864 20.579 16.776 1.00 89.62 459 ARG A CA 1
ATOM 3456 C C . ARG A 1 459 ? -6.159 20.996 15.330 1.00 89.62 459 ARG A C 1
ATOM 3458 O O . ARG A 1 459 ? -7.301 21.236 14.953 1.00 89.62 459 ARG A O 1
ATOM 3465 N N . THR A 1 460 ? -5.118 21.074 14.506 1.00 91.56 460 THR A N 1
ATOM 3466 C CA . THR A 1 460 ? -5.207 21.382 13.073 1.00 91.56 460 THR A CA 1
ATOM 3467 C C . THR A 1 460 ? -4.480 20.307 12.269 1.00 91.56 460 THR A C 1
ATOM 3469 O O . THR A 1 460 ? -3.342 19.955 12.583 1.00 91.56 460 THR A O 1
ATOM 3472 N N . VAL A 1 461 ? -5.117 19.779 11.221 1.00 95.19 461 VAL A N 1
ATOM 3473 C CA . VAL A 1 461 ? -4.564 18.704 10.380 1.00 95.19 461 VAL A CA 1
ATOM 3474 C C . VAL A 1 461 ? -4.544 19.144 8.921 1.00 95.19 461 VAL A C 1
ATOM 3476 O O . VAL A 1 461 ? -5.592 19.340 8.307 1.00 95.19 461 VAL A O 1
ATOM 3479 N N . ILE A 1 462 ? -3.347 19.273 8.347 1.00 95.50 462 ILE A N 1
ATOM 3480 C CA . ILE A 1 462 ? -3.127 19.810 6.997 1.00 95.50 462 ILE A CA 1
ATOM 3481 C C . ILE A 1 462 ? -2.538 18.730 6.094 1.00 95.50 462 ILE A C 1
ATOM 3483 O O . ILE A 1 462 ? -1.522 18.122 6.429 1.00 95.50 462 ILE A O 1
ATOM 3487 N N . ALA A 1 463 ? -3.134 18.511 4.922 1.00 95.75 463 ALA A N 1
ATOM 3488 C CA . ALA A 1 463 ? -2.588 17.608 3.916 1.00 95.75 463 ALA A CA 1
ATOM 3489 C C . ALA A 1 463 ? -1.784 18.387 2.869 1.00 95.75 463 ALA A C 1
ATOM 3491 O O . ALA A 1 463 ? -2.254 19.378 2.301 1.00 95.75 463 ALA A O 1
ATOM 3492 N N . GLY A 1 464 ? -0.575 17.910 2.584 1.00 92.94 464 GLY A N 1
ATOM 3493 C CA . GLY A 1 464 ? 0.324 18.567 1.651 1.00 92.94 464 GLY A CA 1
ATOM 3494 C C . GLY A 1 464 ? 1.416 17.658 1.104 1.00 92.94 464 GLY A C 1
ATOM 3495 O O . GLY A 1 464 ? 1.389 16.424 1.205 1.00 92.94 464 GLY A O 1
ATOM 3496 N N . GLU A 1 465 ? 2.383 18.304 0.475 1.00 86.25 465 GLU A N 1
ATOM 3497 C CA . GLU A 1 465 ? 3.541 17.681 -0.138 1.00 86.25 465 GLU A CA 1
ATOM 3498 C C . GLU A 1 465 ? 4.806 18.419 0.304 1.00 86.25 465 GLU A C 1
ATOM 3500 O O . GLU A 1 465 ? 4.907 19.641 0.218 1.00 86.25 465 GLU A O 1
ATOM 3505 N N . HIS A 1 466 ? 5.765 17.662 0.820 1.00 78.00 466 HIS A N 1
ATOM 3506 C CA . HIS A 1 466 ? 7.072 18.153 1.221 1.00 78.00 466 HIS A CA 1
ATOM 3507 C C . HIS A 1 466 ? 7.974 18.243 -0.013 1.00 78.00 466 HIS A C 1
ATOM 3509 O O . HIS A 1 466 ? 8.244 17.221 -0.653 1.00 78.00 466 HIS A O 1
ATOM 3515 N N . VAL A 1 467 ? 8.428 19.452 -0.351 1.00 71.62 467 VAL A N 1
ATOM 3516 C CA . VAL A 1 467 ? 9.285 19.724 -1.514 1.00 71.62 467 VAL A CA 1
ATOM 3517 C C . VAL A 1 467 ? 10.454 20.606 -1.084 1.00 71.62 467 VAL A C 1
ATOM 3519 O O . VAL A 1 467 ? 10.269 21.792 -0.822 1.00 71.62 467 VAL A O 1
ATOM 3522 N N . GLY A 1 468 ? 11.662 20.038 -1.035 1.00 65.69 468 GLY A N 1
ATOM 3523 C CA . GLY A 1 468 ? 12.829 20.754 -0.508 1.00 65.69 468 GLY A CA 1
ATOM 3524 C C . GLY A 1 468 ? 12.601 21.124 0.956 1.00 65.69 468 GLY A C 1
ATOM 3525 O O . GLY A 1 468 ? 12.306 20.237 1.744 1.00 65.69 468 GLY A O 1
ATOM 3526 N N . ASP A 1 469 ? 12.669 22.416 1.282 1.00 67.00 469 ASP A N 1
ATOM 3527 C CA . ASP A 1 469 ? 12.388 22.943 2.628 1.00 67.00 469 ASP A CA 1
ATOM 3528 C C . ASP A 1 469 ? 10.956 23.506 2.777 1.00 67.00 469 ASP A C 1
ATOM 3530 O O . ASP A 1 469 ? 10.585 24.016 3.837 1.00 67.00 469 ASP A O 1
ATOM 3534 N N . ALA A 1 470 ? 10.130 23.415 1.726 1.00 72.19 470 ALA A N 1
ATOM 3535 C CA . ALA A 1 470 ? 8.777 23.966 1.688 1.00 72.19 470 ALA A CA 1
ATOM 3536 C C . ALA A 1 470 ? 7.696 22.894 1.895 1.00 72.19 470 ALA A C 1
ATOM 3538 O O . ALA A 1 470 ? 7.805 21.755 1.420 1.00 72.19 470 ALA A O 1
ATOM 3539 N N . PHE A 1 471 ? 6.600 23.287 2.547 1.00 86.38 471 PHE A N 1
ATOM 3540 C CA . PHE A 1 471 ? 5.385 22.481 2.643 1.00 86.38 471 PHE A CA 1
ATOM 3541 C C . PHE A 1 471 ? 4.317 23.031 1.694 1.00 86.38 471 PHE A C 1
ATOM 3543 O O . PHE A 1 471 ? 3.726 24.082 1.942 1.00 86.38 471 PHE A O 1
ATOM 3550 N N . LYS A 1 472 ? 4.065 22.317 0.593 1.00 91.00 472 LYS A N 1
ATOM 3551 C CA . LYS A 1 472 ? 3.023 22.650 -0.384 1.00 91.00 472 LYS A CA 1
ATOM 3552 C C . LYS A 1 472 ? 1.689 22.033 0.052 1.00 91.00 472 LYS A C 1
ATOM 3554 O O . LYS A 1 472 ? 1.427 20.862 -0.222 1.00 91.00 472 LYS A O 1
ATOM 3559 N N . ALA A 1 473 ? 0.857 22.794 0.753 1.00 95.31 473 ALA A N 1
ATOM 3560 C CA . ALA A 1 473 ? -0.440 22.346 1.248 1.00 95.31 473 ALA A CA 1
ATOM 3561 C C . ALA A 1 473 ? -1.503 22.327 0.143 1.00 95.31 473 ALA A C 1
ATOM 3563 O O . ALA A 1 473 ? -1.553 23.219 -0.704 1.00 95.31 473 ALA A O 1
ATOM 3564 N N . PHE A 1 474 ? -2.383 21.326 0.162 1.00 96.88 474 PHE A N 1
ATOM 3565 C CA . PHE A 1 474 ? -3.444 21.184 -0.840 1.00 96.88 474 PHE A CA 1
ATOM 3566 C C . PHE A 1 474 ? -4.832 20.872 -0.273 1.00 96.88 474 PHE A C 1
ATOM 3568 O O . PHE A 1 474 ? -5.799 20.952 -1.027 1.00 96.88 474 PHE A O 1
ATOM 3575 N N . ASP A 1 475 ? -4.956 20.508 1.007 1.00 97.38 475 ASP A N 1
ATOM 3576 C CA . ASP A 1 475 ? -6.243 20.269 1.679 1.00 97.38 475 ASP A CA 1
ATOM 3577 C C . ASP A 1 475 ? -6.112 20.505 3.198 1.00 97.38 475 ASP A C 1
ATOM 3579 O O . ASP A 1 475 ? -5.015 20.393 3.751 1.00 97.38 475 ASP A O 1
ATOM 3583 N N . LEU A 1 476 ? -7.223 20.800 3.872 1.00 96.00 476 LEU A N 1
ATOM 3584 C CA . LEU A 1 476 ? -7.295 20.985 5.325 1.00 96.00 476 LEU A CA 1
ATOM 3585 C C . LEU A 1 476 ? -8.353 20.044 5.898 1.00 96.00 476 LEU A C 1
ATOM 3587 O O . LEU A 1 476 ? -9.516 20.111 5.515 1.00 96.00 476 LEU A O 1
ATOM 3591 N N . LEU A 1 477 ? -7.946 19.148 6.790 1.00 96.94 477 LEU A N 1
ATOM 3592 C CA . LEU A 1 477 ? -8.798 18.067 7.292 1.00 96.94 477 LEU A CA 1
ATOM 3593 C C . LEU A 1 477 ? -9.433 18.407 8.636 1.00 96.94 477 LEU A C 1
ATOM 3595 O O . LEU A 1 477 ? -10.522 17.933 8.931 1.00 96.94 477 LEU A O 1
ATOM 3599 N N . GLU A 1 478 ? -8.759 19.224 9.435 1.00 95.19 478 GLU A N 1
ATOM 3600 C CA . GLU A 1 478 ? -9.206 19.643 10.758 1.00 95.19 478 GLU A CA 1
ATOM 3601 C C . GLU A 1 478 ? -8.649 21.036 11.047 1.00 95.19 478 GLU A C 1
ATOM 3603 O O . GLU A 1 478 ? -7.516 21.330 10.651 1.00 95.19 478 GLU A O 1
ATOM 3608 N N . VAL A 1 479 ? -9.423 21.885 11.719 1.00 91.75 479 VAL A N 1
ATOM 3609 C CA . VAL A 1 479 ? -8.997 23.232 12.118 1.00 91.75 479 VAL A CA 1
ATOM 3610 C C . VAL A 1 479 ? -9.556 23.572 13.489 1.00 91.75 479 VAL A C 1
ATOM 3612 O O . VAL A 1 479 ? -10.752 23.422 13.714 1.00 91.75 479 VAL A O 1
ATOM 3615 N N . ASP A 1 480 ? -8.694 24.017 14.403 1.00 87.81 480 ASP A N 1
ATOM 3616 C CA . ASP A 1 480 ? -9.070 24.396 15.772 1.00 87.81 480 ASP A CA 1
ATOM 3617 C C . ASP A 1 480 ? -9.955 23.334 16.486 1.00 87.81 480 ASP A C 1
ATOM 3619 O O . ASP A 1 480 ? -10.862 23.662 17.246 1.00 87.81 480 ASP A O 1
ATOM 3623 N N . GLY A 1 481 ? -9.696 22.042 16.235 1.00 88.62 481 GLY A N 1
ATOM 3624 C CA . GLY A 1 481 ? -10.430 20.891 16.785 1.00 88.62 481 GLY A CA 1
ATOM 3625 C C . GLY A 1 481 ? -11.729 20.522 16.053 1.00 88.62 481 GLY A C 1
ATOM 3626 O O . GLY A 1 481 ? -12.379 19.542 16.415 1.00 88.62 481 GLY A O 1
ATOM 3627 N N . GLN A 1 482 ? -12.124 21.273 15.023 1.00 93.25 482 GLN A N 1
ATOM 3628 C CA . GLN A 1 482 ? -13.269 20.947 14.175 1.00 93.25 482 GLN A CA 1
ATOM 3629 C C . GLN A 1 482 ? -12.842 20.021 13.029 1.00 93.25 482 GLN A C 1
ATOM 3631 O O . GLN A 1 482 ? -12.076 20.427 12.152 1.00 93.25 482 GLN A O 1
ATOM 3636 N N . ASP A 1 483 ? -13.382 18.798 12.996 1.00 95.75 483 ASP A N 1
ATOM 3637 C CA . ASP A 1 483 ? -13.174 17.862 11.886 1.00 95.75 483 ASP A CA 1
ATOM 3638 C C . ASP A 1 483 ? -13.947 18.316 10.639 1.00 95.75 483 ASP A C 1
ATOM 3640 O O . ASP A 1 483 ? -15.176 18.417 10.642 1.00 95.75 483 ASP A O 1
ATOM 3644 N N . LEU A 1 484 ? -13.215 18.588 9.559 1.00 97.12 484 LEU A N 1
ATOM 3645 C CA . LEU A 1 484 ? -13.755 19.023 8.275 1.00 97.12 484 LEU A CA 1
ATOM 3646 C C . LEU A 1 484 ? -13.799 17.895 7.240 1.00 97.12 484 LEU A C 1
ATOM 3648 O O . LEU A 1 484 ? -14.237 18.130 6.116 1.00 97.12 484 LEU A O 1
ATOM 3652 N N . ARG A 1 485 ? -13.359 16.668 7.558 1.00 97.00 485 ARG A N 1
ATOM 3653 C CA . ARG A 1 485 ? -13.269 15.564 6.579 1.00 97.00 485 ARG A CA 1
ATOM 3654 C C . ARG A 1 485 ? -14.609 15.246 5.909 1.00 97.00 485 ARG A C 1
ATOM 3656 O O . ARG A 1 485 ? -14.616 14.859 4.741 1.00 97.00 485 ARG A O 1
ATOM 3663 N N . GLY A 1 486 ? -15.723 15.444 6.615 1.00 97.00 486 GLY A N 1
ATOM 3664 C CA . GLY A 1 486 ? -17.077 15.284 6.075 1.00 97.00 486 GLY A CA 1
ATOM 3665 C C . GLY A 1 486 ? -17.542 16.417 5.147 1.00 97.00 486 GLY A C 1
ATOM 3666 O O . GLY A 1 486 ? -18.458 16.208 4.355 1.00 97.00 486 GLY A O 1
ATOM 3667 N N . SER A 1 487 ? -16.913 17.594 5.204 1.00 98.06 487 SER A N 1
ATOM 3668 C CA . SER A 1 487 ? -17.283 18.762 4.397 1.00 98.06 487 SER A CA 1
ATOM 3669 C C . SER A 1 487 ? -16.793 18.647 2.948 1.00 98.06 487 SER A C 1
ATOM 3671 O O . SER A 1 487 ? -15.782 17.986 2.696 1.00 98.06 487 SER A O 1
ATOM 3673 N N . PRO A 1 488 ? -17.433 19.330 1.982 1.00 98.56 488 PRO A N 1
ATOM 3674 C CA . PRO A 1 488 ? -16.938 19.471 0.612 1.00 98.56 488 PRO A CA 1
ATOM 3675 C C . PRO A 1 488 ? -15.489 19.970 0.518 1.00 98.56 488 PRO A C 1
ATOM 3677 O O . PRO A 1 488 ? -15.073 20.853 1.267 1.00 98.56 488 PRO A O 1
ATOM 3680 N N . PHE A 1 489 ? -14.723 19.470 -0.459 1.00 98.50 489 PHE A N 1
ATOM 3681 C CA . PHE A 1 489 ? -13.340 19.909 -0.702 1.00 98.50 489 PHE A CA 1
ATOM 3682 C C . PHE A 1 489 ? -13.215 21.427 -0.859 1.00 98.50 489 PHE A C 1
ATOM 3684 O O . PHE A 1 489 ? -12.278 22.015 -0.327 1.00 98.50 489 PHE A O 1
ATOM 3691 N N . ILE A 1 490 ? -14.151 22.072 -1.560 1.00 98.19 490 ILE A N 1
ATOM 3692 C CA . ILE A 1 490 ? -14.097 23.522 -1.779 1.00 98.19 490 ILE A CA 1
ATOM 3693 C C . ILE A 1 490 ? -14.182 24.319 -0.469 1.00 98.19 490 ILE A C 1
ATOM 3695 O O . ILE A 1 490 ? -13.509 25.338 -0.327 1.00 98.19 490 ILE A O 1
ATOM 3699 N N . GLU A 1 491 ? -14.945 23.831 0.511 1.00 98.00 491 GLU A N 1
ATOM 3700 C CA . GLU A 1 491 ? -15.034 24.446 1.836 1.00 98.00 491 GLU A CA 1
ATOM 3701 C C . GLU A 1 491 ? -13.725 24.246 2.601 1.00 98.00 491 GLU A C 1
ATOM 3703 O O . GLU A 1 491 ? -13.129 25.221 3.064 1.00 98.00 491 GLU A O 1
ATOM 3708 N N . ARG A 1 492 ? -13.218 23.005 2.645 1.00 98.00 492 ARG A N 1
ATOM 3709 C CA . ARG A 1 492 ? -11.927 22.671 3.274 1.00 98.00 492 ARG A CA 1
ATOM 3710 C C . ARG A 1 492 ? -10.781 23.512 2.714 1.00 98.00 492 ARG A C 1
ATOM 3712 O O . ARG A 1 492 ? -9.996 24.084 3.467 1.00 98.00 492 ARG A O 1
ATOM 3719 N N . PHE A 1 493 ? -10.718 23.654 1.392 1.00 97.62 493 PHE A N 1
ATOM 3720 C CA . PHE A 1 493 ? -9.718 24.478 0.722 1.00 97.62 493 PHE A CA 1
ATOM 3721 C C . PHE A 1 493 ? -9.871 25.970 1.062 1.00 97.62 493 PHE A C 1
ATOM 3723 O O . PHE A 1 493 ? -8.876 26.650 1.304 1.00 97.62 493 PHE A O 1
ATOM 3730 N N . GLY A 1 494 ? -11.102 26.478 1.171 1.00 95.81 494 GLY A N 1
ATOM 3731 C CA . GLY A 1 494 ? -11.356 27.842 1.641 1.00 95.81 494 GLY A CA 1
ATOM 3732 C C . GLY A 1 494 ? -10.855 28.087 3.071 1.00 95.81 494 GLY A C 1
ATOM 3733 O O . GLY A 1 494 ? -10.304 29.152 3.359 1.00 95.81 494 GLY A O 1
ATOM 3734 N N . HIS A 1 495 ? -10.982 27.101 3.967 1.00 94.25 495 HIS A N 1
ATOM 3735 C CA . HIS A 1 495 ? -10.368 27.163 5.298 1.00 94.25 495 HIS A CA 1
ATOM 3736 C C . HIS A 1 495 ? -8.835 27.112 5.228 1.00 94.25 495 HIS A C 1
ATOM 3738 O O . HIS A 1 495 ? -8.176 27.888 5.920 1.00 94.25 495 HIS A O 1
ATOM 3744 N N . LEU A 1 496 ? -8.260 26.275 4.354 1.00 94.81 496 LEU A N 1
ATOM 3745 C CA . LEU A 1 496 ? -6.809 26.202 4.145 1.00 94.81 496 LEU A CA 1
ATOM 3746 C C . LEU A 1 496 ? -6.221 27.555 3.727 1.00 94.81 496 LEU A C 1
ATOM 3748 O O . LEU A 1 496 ? -5.213 27.991 4.278 1.00 94.81 496 LEU A O 1
ATOM 3752 N N . GLN A 1 497 ? -6.867 28.241 2.780 1.00 92.62 497 GLN A N 1
ATOM 3753 C CA . GLN A 1 497 ? -6.423 29.554 2.306 1.00 92.62 497 GLN A CA 1
ATOM 3754 C C . GLN A 1 497 ? -6.421 30.602 3.425 1.00 92.62 497 GLN A C 1
ATOM 3756 O O . GLN A 1 497 ? -5.506 31.417 3.502 1.00 92.62 497 GLN A O 1
ATOM 3761 N N . LYS A 1 498 ? -7.408 30.559 4.329 1.00 88.12 498 LYS A N 1
ATOM 3762 C CA . LYS A 1 498 ? -7.448 31.437 5.509 1.00 88.12 498 LYS A CA 1
ATOM 3763 C C . LYS A 1 498 ? -6.354 31.085 6.522 1.00 88.12 498 LYS A C 1
ATOM 3765 O O . LYS A 1 498 ? -5.779 31.986 7.126 1.00 88.12 498 LYS A O 1
ATOM 3770 N N . ALA A 1 499 ? -6.053 29.796 6.693 1.00 81.25 499 ALA A N 1
ATOM 3771 C CA . ALA A 1 499 ? -5.011 29.316 7.601 1.00 81.25 499 ALA A CA 1
ATOM 3772 C C . ALA A 1 499 ? -3.588 29.639 7.108 1.00 81.25 499 ALA A C 1
ATOM 3774 O O . ALA A 1 499 ? -2.690 29.821 7.926 1.00 81.25 499 ALA A O 1
ATOM 3775 N N . ALA A 1 500 ? -3.385 29.769 5.792 1.00 80.06 500 ALA A N 1
ATOM 3776 C CA . ALA A 1 500 ? -2.087 30.074 5.185 1.00 80.06 500 ALA A CA 1
ATOM 3777 C C . ALA A 1 500 ? -1.424 31.337 5.741 1.00 80.06 500 ALA A C 1
ATOM 3779 O O . ALA A 1 500 ? -0.220 31.343 5.972 1.00 80.06 500 ALA A O 1
ATOM 3780 N N . GLY A 1 501 ? -2.214 32.374 6.043 1.00 72.38 501 GLY A N 1
ATOM 3781 C CA . GLY A 1 501 ? -1.700 33.617 6.622 1.00 72.38 501 GLY A CA 1
ATOM 3782 C C . GLY A 1 501 ? -1.052 33.459 8.004 1.00 72.38 501 GLY A C 1
ATOM 3783 O O . GLY A 1 501 ? -0.367 34.373 8.447 1.00 72.38 501 GLY A O 1
ATOM 3784 N N . ARG A 1 502 ? -1.252 32.317 8.681 1.00 74.75 502 ARG A N 1
ATOM 3785 C CA . ARG A 1 502 ? -0.684 32.012 10.006 1.00 74.75 502 ARG A CA 1
ATOM 3786 C C . ARG A 1 502 ? 0.611 31.194 9.943 1.00 74.75 502 ARG A C 1
ATOM 3788 O O . ARG A 1 502 ? 1.278 31.067 10.960 1.00 74.75 502 ARG A O 1
ATOM 3795 N N . LEU A 1 503 ? 0.947 30.613 8.788 1.00 79.50 503 LEU A N 1
ATOM 3796 C CA . LEU A 1 503 ? 2.053 29.662 8.628 1.00 79.50 503 LEU A CA 1
ATOM 3797 C C . LEU A 1 503 ? 2.952 30.105 7.459 1.00 79.50 503 LEU A C 1
ATOM 3799 O O . LEU A 1 503 ? 2.751 29.654 6.332 1.00 79.50 503 LEU A O 1
ATOM 3803 N N . PRO A 1 504 ? 3.951 30.976 7.692 1.00 73.38 504 PRO A N 1
ATOM 3804 C CA . PRO A 1 504 ? 4.701 31.642 6.618 1.00 73.38 504 PRO A CA 1
ATOM 3805 C C . PRO A 1 504 ? 5.549 30.696 5.751 1.00 73.38 504 PRO A C 1
ATOM 3807 O O . PRO A 1 504 ? 5.895 31.033 4.624 1.00 73.38 504 PRO A O 1
ATOM 3810 N N . TRP A 1 505 ? 5.877 29.503 6.252 1.00 79.19 505 TRP A N 1
ATOM 3811 C CA . TRP A 1 505 ? 6.611 28.460 5.523 1.00 79.19 505 TRP A CA 1
ATOM 3812 C C . TRP A 1 505 ? 5.701 27.535 4.690 1.00 79.19 505 TRP A C 1
ATOM 3814 O O . TRP A 1 505 ? 6.194 26.677 3.951 1.00 79.19 505 TRP A O 1
ATOM 3824 N N . MET A 1 506 ? 4.376 27.675 4.809 1.00 88.12 506 MET A N 1
ATOM 3825 C CA . MET A 1 506 ? 3.399 26.883 4.067 1.00 88.12 506 MET A CA 1
ATOM 3826 C C . MET A 1 506 ? 2.995 27.592 2.775 1.00 88.12 506 MET A C 1
ATOM 3828 O O . MET A 1 506 ? 2.539 28.732 2.780 1.00 88.12 506 MET A O 1
ATOM 3832 N N . LEU A 1 507 ? 3.067 26.869 1.660 1.00 89.69 507 LEU A N 1
ATOM 3833 C CA . LEU A 1 507 ? 2.592 27.330 0.360 1.00 89.69 507 LEU A CA 1
ATOM 3834 C C . LEU A 1 507 ? 1.300 26.598 0.007 1.00 89.69 507 LEU A C 1
ATOM 3836 O O . LEU A 1 507 ? 1.304 25.380 -0.149 1.00 89.69 507 LEU A O 1
ATOM 3840 N N . VAL A 1 508 ? 0.188 27.313 -0.147 1.00 94.31 508 VAL A N 1
ATOM 3841 C CA . VAL A 1 508 ? -1.067 26.692 -0.596 1.00 94.31 508 VAL A CA 1
ATOM 3842 C C . VAL A 1 508 ? -1.049 26.540 -2.111 1.00 94.31 508 VAL A C 1
ATOM 3844 O O . VAL A 1 508 ? -0.854 27.507 -2.842 1.00 94.31 508 VAL A O 1
ATOM 3847 N N . LEU A 1 509 ? -1.271 25.319 -2.595 1.00 94.94 509 LEU A N 1
ATOM 3848 C CA . LEU A 1 509 ? -1.363 25.049 -4.023 1.00 94.94 509 LEU A CA 1
ATOM 3849 C C . LEU A 1 509 ? -2.610 25.697 -4.626 1.00 94.94 509 LEU A C 1
ATOM 3851 O O . LEU A 1 509 ? -3.733 25.398 -4.216 1.00 94.94 509 LEU A O 1
ATOM 3855 N N . ASN A 1 510 ? -2.397 26.524 -5.652 1.00 94.81 510 ASN A N 1
ATOM 3856 C CA . ASN A 1 510 ? -3.463 27.188 -6.400 1.00 94.81 510 ASN A CA 1
ATOM 3857 C C . ASN A 1 510 ? -4.499 26.185 -6.924 1.00 94.81 510 ASN A C 1
ATOM 3859 O O . ASN A 1 510 ? -4.135 25.137 -7.463 1.00 94.81 510 ASN A O 1
ATOM 3863 N N . LEU A 1 511 ? -5.776 26.552 -6.803 1.00 97.75 511 LEU A N 1
ATOM 3864 C CA . LEU A 1 511 ? -6.921 25.790 -7.291 1.00 97.75 511 LEU A CA 1
ATOM 3865 C C . LEU A 1 511 ? -7.603 26.546 -8.434 1.00 97.75 511 LEU A C 1
ATOM 3867 O O . LEU A 1 511 ? -8.201 27.598 -8.222 1.00 97.75 511 LEU A O 1
ATOM 3871 N N . GLU A 1 512 ? -7.564 25.975 -9.633 1.00 98.12 512 GLU A N 1
ATOM 3872 C CA . GLU A 1 512 ? -8.288 26.490 -10.796 1.00 98.12 512 GLU A CA 1
ATOM 3873 C C . GLU A 1 512 ? -9.625 25.767 -10.951 1.00 98.12 512 GLU A C 1
ATOM 3875 O O . GLU A 1 512 ? -9.658 24.542 -11.068 1.00 98.12 512 GLU A O 1
ATOM 3880 N N . THR A 1 513 ? -10.732 26.505 -10.984 1.00 97.25 513 THR A N 1
ATOM 3881 C CA . THR A 1 513 ? -12.086 25.925 -11.079 1.00 97.25 513 THR A CA 1
ATOM 3882 C C . THR A 1 513 ? -12.754 26.171 -12.430 1.00 97.25 513 THR A C 1
ATOM 3884 O O . THR A 1 513 ? -13.610 25.394 -12.848 1.00 97.25 513 THR A O 1
ATOM 3887 N N . THR A 1 514 ? -12.340 27.209 -13.161 1.00 97.31 514 THR A N 1
ATOM 3888 C CA . THR A 1 514 ? -12.909 27.528 -14.477 1.00 97.31 514 THR A CA 1
ATOM 3889 C C . THR A 1 514 ? -12.314 26.645 -15.571 1.00 97.31 514 THR A C 1
ATOM 3891 O O . THR A 1 514 ? -11.152 26.244 -15.511 1.00 97.31 514 THR A O 1
ATOM 3894 N N . ALA A 1 515 ? -13.095 26.356 -16.611 1.00 96.06 515 ALA A N 1
ATOM 3895 C CA . ALA A 1 515 ? -12.648 25.515 -17.718 1.00 96.06 515 ALA A CA 1
ATOM 3896 C C . ALA A 1 515 ? -11.441 26.109 -18.475 1.00 96.06 515 ALA A C 1
ATOM 3898 O O . ALA A 1 515 ? -10.541 25.376 -18.893 1.00 96.06 515 ALA A O 1
ATOM 3899 N N . GLU A 1 516 ? -11.396 27.435 -18.627 1.00 96.44 516 GLU A N 1
ATOM 3900 C CA . GLU A 1 516 ? -10.259 28.151 -19.215 1.00 96.44 516 GLU A CA 1
ATOM 3901 C C . GLU A 1 516 ? -9.052 28.172 -18.265 1.00 96.44 516 GLU A C 1
ATOM 3903 O O . GLU A 1 516 ? -7.933 27.870 -18.683 1.00 96.44 516 GLU A O 1
ATOM 3908 N N . GLY A 1 517 ? -9.275 28.448 -16.974 1.00 97.25 517 GLY A N 1
ATOM 3909 C CA . GLY A 1 517 ? -8.229 28.455 -15.949 1.00 97.25 517 GLY A CA 1
ATOM 3910 C C . GLY A 1 517 ? -7.524 27.107 -15.827 1.00 97.25 517 GLY A C 1
ATOM 3911 O O . GLY A 1 517 ? -6.294 27.047 -15.871 1.00 97.25 517 GLY A O 1
ATOM 3912 N N . LYS A 1 518 ? -8.289 26.006 -15.807 1.00 97.88 518 LYS A N 1
ATOM 3913 C CA . LYS A 1 518 ? -7.756 24.634 -15.791 1.00 97.88 518 LYS A CA 1
ATOM 3914 C C . LYS A 1 518 ? -6.856 24.355 -17.000 1.00 97.88 518 LYS A C 1
ATOM 3916 O O . LYS A 1 518 ? -5.735 23.881 -16.824 1.00 97.88 518 LYS A O 1
ATOM 3921 N N . ARG A 1 519 ? -7.298 24.705 -18.216 1.00 96.50 519 ARG A N 1
ATOM 3922 C CA . ARG A 1 519 ? -6.503 24.548 -19.452 1.00 96.50 519 ARG A CA 1
ATOM 3923 C C . ARG A 1 519 ? -5.217 25.362 -19.417 1.00 96.50 519 ARG A C 1
ATOM 3925 O O . ARG A 1 519 ? -4.143 24.825 -19.680 1.00 96.50 519 ARG A O 1
ATOM 3932 N N . ARG A 1 520 ? -5.324 26.642 -19.058 1.00 97.12 520 ARG A N 1
ATOM 3933 C CA . ARG A 1 520 ? -4.184 27.557 -18.960 1.00 97.12 520 ARG A CA 1
ATOM 3934 C C . ARG A 1 520 ? -3.160 27.051 -17.949 1.00 97.12 520 ARG A C 1
ATOM 3936 O O . ARG A 1 520 ? -1.978 26.975 -18.273 1.00 97.12 520 ARG A O 1
ATOM 3943 N N . ARG A 1 521 ? -3.599 26.643 -16.756 1.00 96.12 521 ARG A N 1
ATOM 3944 C CA . ARG A 1 521 ? -2.702 26.122 -15.720 1.00 96.12 521 ARG A CA 1
ATOM 3945 C C . ARG A 1 521 ? -2.066 24.798 -16.123 1.00 96.12 521 ARG A C 1
ATOM 3947 O O . ARG A 1 521 ? -0.873 24.625 -15.906 1.00 96.12 521 ARG A O 1
ATOM 3954 N N . ALA A 1 522 ? -2.807 23.887 -16.752 1.00 94.88 522 ALA A N 1
ATOM 3955 C CA . ALA A 1 522 ? -2.234 22.651 -17.281 1.00 94.88 522 ALA A CA 1
ATOM 3956 C C . ALA A 1 522 ? -1.137 22.929 -18.326 1.00 94.88 522 ALA A C 1
ATOM 3958 O O . ALA A 1 522 ? -0.069 22.326 -18.255 1.00 94.88 522 ALA A O 1
ATOM 3959 N N . ALA A 1 523 ? -1.357 23.879 -19.241 1.00 92.50 523 ALA A N 1
ATOM 3960 C CA . ALA A 1 523 ? -0.350 24.289 -20.221 1.00 92.50 523 ALA A CA 1
ATOM 3961 C C . ALA A 1 523 ? 0.890 24.922 -19.560 1.00 92.50 523 ALA A C 1
ATOM 3963 O O . ALA A 1 523 ? 2.014 24.581 -19.919 1.00 92.50 523 ALA A O 1
ATOM 3964 N N . GLN A 1 524 ? 0.701 25.777 -18.548 1.00 93.31 524 GLN A N 1
ATOM 3965 C CA . GLN A 1 524 ? 1.804 26.350 -17.762 1.00 93.31 524 GLN A CA 1
ATOM 3966 C C . GLN A 1 524 ? 2.621 25.268 -17.046 1.00 93.31 524 GLN A C 1
ATOM 3968 O O . GLN A 1 524 ? 3.846 25.280 -17.109 1.00 93.31 524 GLN A O 1
ATOM 3973 N N . LEU A 1 525 ? 1.956 24.309 -16.394 1.00 90.56 525 LEU A N 1
ATOM 3974 C CA . LEU A 1 525 ? 2.624 23.204 -15.702 1.00 90.56 525 LEU A CA 1
ATOM 3975 C C . LEU A 1 525 ? 3.386 22.296 -16.674 1.00 90.56 525 LEU A C 1
ATOM 3977 O O . LEU A 1 525 ? 4.457 21.800 -16.333 1.00 90.56 525 LEU A O 1
ATOM 3981 N N . LEU A 1 526 ? 2.857 22.089 -17.883 1.00 86.88 526 LEU A N 1
ATOM 3982 C CA . LEU A 1 526 ? 3.543 21.359 -18.946 1.00 86.88 526 LEU A CA 1
ATOM 3983 C C . LEU A 1 526 ? 4.807 22.100 -19.407 1.00 86.88 526 LEU A C 1
ATOM 3985 O O . LEU A 1 526 ? 5.870 21.482 -19.475 1.00 86.88 526 LEU A O 1
ATOM 3989 N N . ALA A 1 527 ? 4.693 23.403 -19.681 1.00 83.69 527 ALA A N 1
ATOM 3990 C CA . ALA A 1 527 ? 5.801 24.256 -20.113 1.00 83.69 527 ALA A CA 1
ATOM 3991 C C . ALA A 1 527 ? 6.899 24.382 -19.044 1.00 83.69 527 ALA A C 1
ATOM 3993 O O . ALA A 1 527 ? 8.077 24.348 -19.371 1.00 83.69 527 ALA A O 1
ATOM 3994 N N . ALA A 1 528 ? 6.522 24.424 -17.764 1.00 80.00 528 ALA A N 1
ATOM 3995 C CA . ALA A 1 528 ? 7.448 24.421 -16.630 1.00 80.00 528 ALA A CA 1
ATOM 3996 C C . ALA A 1 528 ? 8.037 23.027 -16.314 1.00 80.00 528 ALA A C 1
ATOM 3998 O O . ALA A 1 528 ? 8.625 22.823 -15.253 1.00 80.00 528 ALA A O 1
ATOM 3999 N N . HIS A 1 529 ? 7.835 22.034 -17.189 1.00 76.94 529 HIS A N 1
ATOM 4000 C CA . HIS A 1 529 ? 8.275 20.648 -16.999 1.00 76.94 529 HIS A CA 1
ATOM 4001 C C . HIS A 1 529 ? 7.800 20.008 -15.678 1.00 76.94 529 HIS A C 1
ATOM 4003 O O . HIS A 1 529 ? 8.446 19.101 -15.145 1.00 76.94 529 HIS A O 1
ATOM 4009 N N . GLY A 1 530 ? 6.648 20.438 -15.152 1.00 76.31 530 GLY A N 1
ATOM 4010 C CA . GLY A 1 530 ? 6.031 19.874 -13.953 1.00 76.31 530 GLY A CA 1
ATOM 4011 C C . GLY A 1 530 ? 5.684 18.390 -14.114 1.00 76.31 530 GLY A C 1
ATOM 4012 O O . GLY A 1 530 ? 5.618 17.863 -15.228 1.00 76.31 530 GLY A O 1
ATOM 4013 N N . GLU A 1 531 ? 5.453 17.683 -13.002 1.00 81.31 531 GLU A N 1
ATOM 4014 C CA . GLU A 1 531 ? 5.088 16.256 -13.043 1.00 81.31 531 GLU A CA 1
ATOM 4015 C C . GLU A 1 531 ? 3.701 16.035 -13.668 1.00 81.31 531 GLU A C 1
ATOM 4017 O O . GLU A 1 531 ? 3.461 15.040 -14.357 1.00 81.31 531 GLU A O 1
ATOM 4022 N N . GLY A 1 532 ? 2.775 16.961 -13.431 1.00 90.31 532 GLY A N 1
ATOM 4023 C CA . GLY A 1 532 ? 1.385 16.812 -13.821 1.00 90.31 532 GLY A CA 1
ATOM 4024 C C . GLY A 1 532 ? 0.469 17.721 -13.020 1.00 90.31 532 GLY A C 1
ATOM 4025 O O . GLY A 1 532 ? 0.893 18.727 -12.450 1.00 90.31 532 GLY A O 1
ATOM 4026 N N . TYR A 1 533 ? -0.793 17.325 -12.935 1.00 96.69 533 TYR A N 1
ATOM 4027 C CA . TYR A 1 533 ? -1.799 18.004 -12.128 1.00 96.69 533 TYR A CA 1
ATOM 4028 C C . TYR A 1 533 ? -2.739 17.002 -11.460 1.00 96.69 533 TYR A C 1
ATOM 4030 O O . TYR A 1 533 ? -2.838 15.834 -11.856 1.00 96.69 533 TYR A O 1
ATOM 4038 N N . VAL A 1 534 ? -3.414 17.468 -10.415 1.00 97.06 534 VAL A N 1
ATOM 4039 C CA . VAL A 1 534 ? -4.437 16.738 -9.675 1.00 97.06 534 VAL A CA 1
ATOM 4040 C C . VAL A 1 534 ? -5.779 17.422 -9.902 1.00 97.06 534 VAL A C 1
ATOM 4042 O O . VAL A 1 534 ? -5.921 18.615 -9.662 1.00 97.06 534 VAL A O 1
ATOM 4045 N N . LEU A 1 535 ? -6.766 16.662 -10.362 1.00 98.12 535 LEU A N 1
ATOM 4046 C CA . LEU A 1 535 ? -8.157 17.079 -10.462 1.00 98.12 535 LEU A CA 1
ATOM 4047 C C . LEU A 1 535 ? -8.898 16.679 -9.182 1.00 98.12 535 LEU A C 1
ATOM 4049 O O . LEU A 1 535 ? -8.794 15.540 -8.727 1.00 98.12 535 LEU A O 1
ATOM 4053 N N . LYS A 1 536 ? -9.647 17.613 -8.605 1.00 98.12 536 LYS A N 1
ATOM 4054 C CA . LYS A 1 536 ? -10.359 17.467 -7.331 1.00 98.12 536 LYS A CA 1
ATOM 4055 C C . LYS A 1 536 ? -11.853 17.656 -7.551 1.00 98.12 536 LYS A C 1
ATOM 4057 O O . LYS A 1 536 ? -12.251 18.698 -8.065 1.00 98.12 536 LYS A O 1
ATOM 4062 N N . ALA A 1 537 ? -12.672 16.693 -7.141 1.00 98.25 537 ALA A N 1
ATOM 4063 C CA . ALA A 1 537 ? -14.118 16.875 -7.111 1.00 98.25 537 ALA A CA 1
ATOM 4064 C C . ALA A 1 537 ? -14.470 17.855 -5.981 1.00 98.25 537 ALA A C 1
ATOM 4066 O O . ALA A 1 537 ? -14.258 17.563 -4.804 1.00 98.25 537 ALA A O 1
ATOM 4067 N N . LEU A 1 538 ? -14.992 19.027 -6.338 1.00 98.50 538 LEU A N 1
ATOM 4068 C CA . LEU A 1 538 ? -15.153 20.167 -5.432 1.00 98.50 538 LEU A CA 1
ATOM 4069 C C . LEU A 1 538 ? -16.160 19.900 -4.307 1.00 98.50 538 LEU A C 1
ATOM 4071 O O . LEU A 1 538 ? -15.969 20.366 -3.186 1.00 98.50 538 LEU A O 1
ATOM 4075 N N . ALA A 1 539 ? -17.199 19.115 -4.597 1.00 98.19 539 ALA A N 1
ATOM 4076 C CA . ALA A 1 539 ? -18.258 18.768 -3.651 1.00 98.19 539 ALA A CA 1
ATOM 4077 C C . ALA A 1 539 ? -17.929 17.551 -2.762 1.00 98.19 539 ALA A C 1
ATOM 4079 O O . ALA A 1 539 ? -18.725 17.189 -1.901 1.00 98.19 539 ALA A O 1
ATOM 4080 N N . ALA A 1 540 ? -16.795 16.877 -2.981 1.00 97.38 540 ALA A N 1
ATOM 4081 C CA . ALA A 1 540 ? -16.536 15.589 -2.347 1.00 97.38 540 ALA A CA 1
ATOM 4082 C C . ALA A 1 540 ? -15.964 15.718 -0.920 1.00 97.38 540 ALA A C 1
ATOM 4084 O O . ALA A 1 540 ? -15.069 16.547 -0.689 1.00 97.38 540 ALA A O 1
ATOM 4085 N N . PRO A 1 541 ? -16.384 14.843 0.014 1.00 97.31 541 PRO A N 1
ATOM 4086 C CA . PRO A 1 541 ? -15.724 14.709 1.305 1.00 97.31 541 PRO A CA 1
ATOM 4087 C C . PRO A 1 541 ? -14.305 14.148 1.143 1.00 97.31 541 PRO A C 1
ATOM 4089 O O . PRO A 1 541 ? -13.919 13.609 0.094 1.00 97.31 541 PRO A O 1
ATOM 4092 N N . PHE A 1 542 ? -13.502 14.290 2.191 1.00 96.50 542 PHE A N 1
ATOM 4093 C CA . PHE A 1 542 ? -12.195 13.660 2.257 1.00 96.50 542 PHE A CA 1
ATOM 4094 C C . PHE A 1 542 ? -12.362 12.148 2.419 1.00 96.50 542 PHE A C 1
ATOM 4096 O O . PHE A 1 542 ? -13.149 11.671 3.230 1.00 96.50 542 PHE A O 1
ATOM 4103 N N . ALA A 1 543 ? -11.578 11.389 1.661 1.00 87.38 543 ALA A N 1
ATOM 4104 C CA . ALA A 1 543 ? -11.536 9.937 1.757 1.00 87.38 543 ALA A CA 1
ATOM 4105 C C . ALA A 1 543 ? -10.076 9.495 1.798 1.00 87.38 543 ALA A C 1
ATOM 4107 O O . ALA A 1 543 ? -9.343 9.701 0.825 1.00 87.38 543 ALA A O 1
ATOM 4108 N N . ALA A 1 544 ? -9.659 8.919 2.923 1.00 86.06 544 ALA A N 1
ATOM 4109 C CA . ALA A 1 544 ? -8.322 8.369 3.085 1.00 86.06 544 ALA A CA 1
ATOM 4110 C C . ALA A 1 544 ? -8.088 7.189 2.127 1.00 86.06 544 ALA A C 1
ATOM 4112 O O . ALA A 1 544 ? -9.004 6.443 1.784 1.00 86.06 544 ALA A O 1
ATOM 4113 N N . GLY A 1 545 ? -6.841 6.996 1.699 1.00 76.38 545 GLY A N 1
ATOM 4114 C CA . GLY A 1 545 ? -6.500 5.947 0.742 1.00 76.38 545 GLY A CA 1
ATOM 4115 C C . GLY A 1 545 ? -6.868 6.313 -0.696 1.00 76.38 545 GLY A C 1
ATOM 4116 O O . GLY A 1 545 ? -6.976 7.485 -1.054 1.00 76.38 545 GLY A O 1
ATOM 4117 N N . ARG A 1 546 ? -6.955 5.312 -1.580 1.00 76.06 546 ARG A N 1
ATOM 4118 C CA . ARG A 1 546 ? -7.171 5.560 -3.014 1.00 76.06 546 ARG A CA 1
ATOM 4119 C C . ARG A 1 546 ? -8.573 6.110 -3.252 1.00 76.06 546 ARG A C 1
ATOM 4121 O O . ARG A 1 546 ? -9.546 5.457 -2.908 1.00 76.06 546 ARG A O 1
ATOM 4128 N N . SER A 1 547 ? -8.650 7.279 -3.881 1.00 78.50 547 SER A N 1
ATOM 4129 C CA . SER A 1 547 ? -9.910 7.978 -4.118 1.00 78.50 547 SER A CA 1
ATOM 4130 C C . SER A 1 547 ? -10.166 8.200 -5.605 1.00 78.50 547 SER A C 1
ATOM 4132 O O . SER A 1 547 ? -9.244 8.490 -6.369 1.00 78.50 547 SER A O 1
ATOM 4134 N N . THR A 1 548 ? -11.427 8.078 -6.013 1.00 86.19 548 THR A N 1
ATOM 4135 C CA . THR A 1 548 ? -11.928 8.458 -7.341 1.00 86.19 548 THR A CA 1
ATOM 4136 C C . THR A 1 548 ? -12.386 9.916 -7.400 1.00 86.19 548 THR A C 1
ATOM 4138 O O . THR A 1 548 ? -12.576 10.438 -8.491 1.00 86.19 548 THR A O 1
ATOM 4141 N N . THR A 1 549 ? -12.508 10.598 -6.256 1.00 93.62 549 THR A N 1
ATOM 4142 C CA . THR A 1 549 ? -12.834 12.035 -6.152 1.00 93.62 549 THR A CA 1
ATOM 4143 C C . THR A 1 549 ? -11.591 12.930 -6.216 1.00 93.62 549 THR A C 1
ATOM 4145 O O . THR A 1 549 ? -11.680 14.155 -6.181 1.00 93.62 549 THR A O 1
ATOM 4148 N N . SER A 1 550 ? -10.416 12.311 -6.331 1.00 93.69 550 SER A N 1
ATOM 4149 C CA . SER A 1 550 ? -9.121 12.951 -6.523 1.00 93.69 550 SER A CA 1
ATOM 4150 C C . SER A 1 550 ? -8.381 12.170 -7.602 1.00 93.69 550 SER A C 1
ATOM 4152 O O . SER A 1 550 ? -8.091 10.985 -7.439 1.00 93.69 550 SER A O 1
ATOM 4154 N N . LEU A 1 551 ? -8.112 12.804 -8.735 1.00 93.38 551 LEU A N 1
ATOM 4155 C CA . LEU A 1 551 ? -7.555 12.169 -9.926 1.00 93.38 551 LEU A CA 1
ATOM 4156 C C . LEU A 1 551 ? -6.220 12.822 -10.261 1.00 93.38 551 LEU A C 1
ATOM 4158 O O . LEU A 1 551 ? -6.074 14.024 -10.110 1.00 93.38 551 LEU A O 1
ATOM 4162 N N . LYS A 1 552 ? -5.231 12.064 -10.724 1.00 90.88 552 LYS A N 1
ATOM 4163 C CA . LYS A 1 552 ? -3.942 12.607 -11.170 1.00 90.88 552 LYS A CA 1
ATOM 4164 C C . LYS A 1 552 ? -3.741 12.337 -12.647 1.00 90.88 552 LYS A C 1
ATOM 4166 O O . LYS A 1 552 ? -3.935 11.212 -13.107 1.00 90.88 552 LYS A O 1
ATOM 4171 N N . PHE A 1 553 ? -3.255 13.346 -13.346 1.00 90.50 553 PHE A N 1
ATOM 4172 C CA . PHE A 1 553 ? -2.696 13.218 -14.678 1.00 90.50 553 PHE A CA 1
ATOM 4173 C C . PHE A 1 553 ? -1.195 13.490 -14.600 1.00 90.50 553 PHE A C 1
ATOM 4175 O O . PHE A 1 553 ? -0.765 14.370 -13.854 1.00 90.50 553 PHE A O 1
ATOM 4182 N N . LYS A 1 554 ? -0.395 12.722 -15.341 1.00 84.19 554 LYS A N 1
ATOM 4183 C CA . LYS A 1 554 ? 1.053 12.924 -15.443 1.00 84.19 554 LYS A CA 1
ATOM 4184 C C . LYS A 1 554 ? 1.412 13.232 -16.884 1.00 84.19 554 LYS A C 1
ATOM 4186 O O . LYS A 1 554 ? 0.948 12.528 -17.780 1.00 84.19 554 LYS A O 1
ATOM 4191 N N . PHE A 1 555 ? 2.263 14.230 -17.093 1.00 85.06 555 PHE A N 1
ATOM 4192 C CA . PHE A 1 555 ? 2.741 14.587 -18.425 1.00 85.06 555 PHE A CA 1
ATOM 4193 C C . PHE A 1 555 ? 3.819 13.602 -18.896 1.00 85.06 555 PHE A C 1
ATOM 4195 O O . PHE A 1 555 ? 5.011 13.901 -18.894 1.00 85.06 555 PHE A O 1
ATOM 4202 N N . ASN A 1 556 ? 3.398 12.393 -19.242 1.00 81.00 556 ASN A N 1
ATOM 4203 C CA . ASN A 1 556 ? 4.298 11.357 -19.725 1.00 81.00 556 ASN A CA 1
ATOM 4204 C C . ASN A 1 556 ? 4.574 11.559 -21.224 1.00 81.00 556 ASN A C 1
ATOM 4206 O O . ASN A 1 556 ? 3.698 11.999 -21.962 1.00 81.00 556 ASN A O 1
ATOM 4210 N N . GLN A 1 557 ? 5.763 11.178 -21.676 1.00 82.88 557 GLN A N 1
ATOM 4211 C CA . GLN A 1 557 ? 6.119 11.031 -23.089 1.00 82.88 557 GLN A CA 1
ATOM 4212 C C . GLN A 1 557 ? 6.531 9.595 -23.365 1.00 82.88 557 GLN A C 1
ATOM 4214 O O . GLN A 1 557 ? 6.771 8.838 -22.427 1.00 82.88 557 GLN A O 1
ATOM 4219 N N . SER A 1 558 ? 6.633 9.232 -24.637 1.00 88.00 558 SER A N 1
ATOM 4220 C CA . SER A 1 558 ? 7.197 7.949 -25.028 1.00 88.00 558 SER A CA 1
ATOM 4221 C C . SER A 1 558 ? 8.298 8.150 -26.062 1.00 88.00 558 SER A C 1
ATOM 4223 O O . SER A 1 558 ? 8.254 9.104 -26.835 1.00 88.00 558 SER A O 1
ATOM 4225 N N . ALA A 1 559 ? 9.304 7.285 -26.008 1.00 91.62 559 ALA A N 1
ATOM 4226 C CA . ALA A 1 559 ? 10.400 7.231 -26.962 1.00 91.62 559 ALA A CA 1
ATOM 4227 C C . ALA A 1 559 ? 10.592 5.787 -27.420 1.00 91.62 559 ALA A C 1
ATOM 4229 O O . ALA A 1 559 ? 10.465 4.843 -26.626 1.00 91.62 559 ALA A O 1
ATOM 4230 N N . THR A 1 560 ? 10.955 5.627 -28.687 1.00 94.94 560 THR A N 1
ATOM 4231 C CA . THR A 1 560 ? 11.401 4.349 -29.228 1.00 94.94 560 THR A CA 1
ATOM 4232 C C . THR A 1 560 ? 12.869 4.181 -28.867 1.00 94.94 560 THR A C 1
ATOM 4234 O O . THR A 1 560 ? 13.708 4.992 -29.233 1.00 94.94 560 THR A O 1
ATOM 4237 N N . CYS A 1 561 ? 13.179 3.156 -28.081 1.00 96.88 561 CYS A N 1
ATOM 4238 C CA . CYS A 1 561 ? 14.507 2.941 -27.521 1.00 96.88 561 CYS A CA 1
ATOM 4239 C C . CYS A 1 561 ? 15.086 1.609 -27.983 1.00 96.88 561 CYS A C 1
ATOM 4241 O O . CYS A 1 561 ? 14.362 0.625 -28.130 1.00 96.88 561 CYS A O 1
ATOM 4243 N N . GLU A 1 562 ? 16.405 1.550 -28.127 1.00 97.19 562 GLU A N 1
ATOM 4244 C CA . GLU A 1 562 ? 17.117 0.308 -28.414 1.00 97.19 562 GLU A CA 1
ATOM 4245 C C . GLU A 1 562 ? 17.456 -0.411 -27.104 1.00 97.19 562 GLU A C 1
ATOM 4247 O O . GLU A 1 562 ? 17.956 0.195 -26.152 1.00 97.19 562 GLU A O 1
ATOM 4252 N N . VAL A 1 563 ? 17.200 -1.717 -27.025 1.00 97.19 563 VAL A N 1
ATOM 4253 C CA . VAL A 1 563 ? 17.640 -2.527 -25.886 1.00 97.19 563 VAL A CA 1
ATOM 4254 C C . VAL A 1 563 ? 19.154 -2.709 -25.952 1.00 97.19 563 VAL A C 1
ATOM 4256 O O . VAL A 1 563 ? 19.665 -3.459 -26.777 1.00 97.19 563 VAL A O 1
ATOM 4259 N N . ILE A 1 564 ? 19.877 -2.082 -25.026 1.00 96.12 564 ILE A N 1
ATOM 4260 C CA . ILE A 1 564 ? 21.335 -2.212 -24.902 1.00 96.12 564 ILE A CA 1
ATOM 4261 C C . ILE A 1 564 ? 21.691 -3.595 -24.352 1.00 96.12 564 ILE A C 1
ATOM 4263 O O . ILE A 1 564 ? 22.607 -4.262 -24.828 1.00 96.12 564 ILE A O 1
ATOM 4267 N N . ARG A 1 565 ? 20.994 -4.019 -23.291 1.00 96.12 565 ARG A N 1
ATOM 4268 C CA . ARG A 1 565 ? 21.245 -5.301 -22.620 1.00 96.12 565 ARG A CA 1
ATOM 4269 C C . ARG A 1 565 ? 20.051 -5.760 -21.798 1.00 96.12 565 ARG A C 1
ATOM 4271 O O . ARG A 1 565 ? 19.318 -4.950 -21.231 1.00 96.12 565 ARG A O 1
ATOM 4278 N N . VAL A 1 566 ? 19.926 -7.072 -21.650 1.00 94.06 566 VAL A N 1
ATOM 4279 C CA . VAL A 1 566 ? 18.961 -7.707 -20.745 1.00 94.06 566 VAL A CA 1
ATOM 4280 C C . VAL A 1 566 ? 19.585 -7.838 -19.352 1.00 94.06 566 VAL A C 1
ATOM 4282 O O . VAL A 1 566 ? 20.741 -8.242 -19.218 1.00 94.06 566 VAL A O 1
ATOM 4285 N N . ASN A 1 567 ? 18.859 -7.444 -18.302 1.00 89.81 567 ASN A N 1
ATOM 4286 C CA . ASN A 1 567 ? 19.323 -7.552 -16.917 1.00 89.81 567 ASN A CA 1
ATOM 4287 C C . ASN A 1 567 ? 19.016 -8.934 -16.315 1.00 89.81 567 ASN A C 1
ATOM 4289 O O . ASN A 1 567 ? 18.216 -9.700 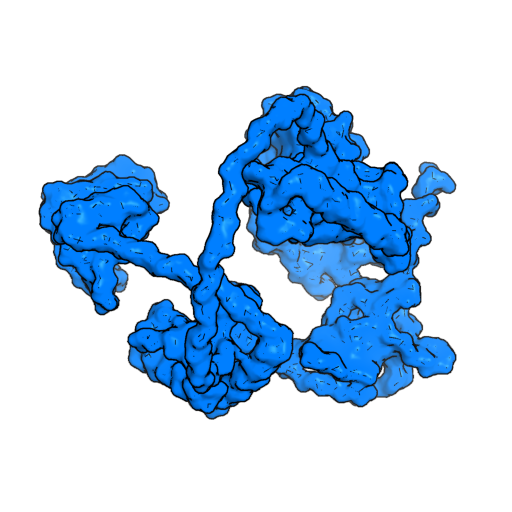-16.838 1.00 89.81 567 ASN A O 1
ATOM 4293 N N . ALA A 1 568 ? 19.627 -9.235 -15.161 1.00 73.56 568 ALA A N 1
ATOM 4294 C CA . ALA A 1 568 ? 19.349 -10.465 -14.409 1.00 73.56 568 ALA A CA 1
ATOM 4295 C C . ALA A 1 568 ? 17.927 -10.509 -13.809 1.00 73.56 568 ALA A C 1
ATOM 4297 O O . ALA A 1 568 ? 17.373 -11.579 -13.587 1.00 73.56 568 ALA A O 1
ATOM 4298 N N . GLN A 1 569 ? 17.343 -9.345 -13.513 1.00 74.31 569 GLN A N 1
ATOM 4299 C CA . GLN A 1 569 ? 15.914 -9.199 -13.214 1.00 74.31 569 GLN A CA 1
ATOM 4300 C C . GLN A 1 569 ? 15.165 -8.951 -14.532 1.00 74.31 569 GLN A C 1
ATOM 4302 O O . GLN A 1 569 ? 15.805 -8.506 -15.478 1.00 74.31 569 GLN A O 1
ATOM 4307 N N . ARG A 1 570 ? 13.842 -9.198 -14.607 1.00 89.94 570 ARG A N 1
ATOM 4308 C CA . ARG A 1 570 ? 13.008 -8.975 -15.815 1.00 89.94 570 ARG A CA 1
ATOM 4309 C C . ARG A 1 570 ? 12.911 -7.492 -16.208 1.00 89.94 570 ARG A C 1
ATOM 4311 O O . ARG A 1 570 ? 11.870 -6.851 -16.105 1.00 89.94 570 ARG A O 1
ATOM 4318 N N . SER A 1 571 ? 14.026 -6.924 -16.620 1.00 94.00 571 SER A N 1
ATOM 4319 C CA . SER A 1 571 ? 14.188 -5.557 -17.064 1.00 94.00 571 SER A CA 1
ATOM 4320 C C . SER A 1 571 ? 15.267 -5.507 -18.131 1.00 94.00 571 SER A C 1
ATOM 4322 O O . SER A 1 571 ? 16.160 -6.354 -18.195 1.00 94.00 571 SER A O 1
ATOM 4324 N N . VAL A 1 572 ? 15.200 -4.481 -18.958 1.00 95.81 572 VAL A N 1
ATOM 4325 C CA . VAL A 1 572 ? 16.176 -4.221 -20.009 1.00 95.81 572 VAL A CA 1
ATOM 4326 C C . VAL A 1 572 ? 16.768 -2.837 -19.809 1.00 95.81 572 VAL A C 1
ATOM 4328 O O . VAL A 1 572 ? 16.067 -1.921 -19.380 1.00 95.81 572 VAL A O 1
ATOM 4331 N N . ALA A 1 573 ? 18.070 -2.695 -20.045 1.00 97.12 573 ALA A N 1
ATOM 4332 C CA . ALA A 1 573 ? 18.686 -1.384 -20.177 1.00 97.12 573 ALA A CA 1
ATOM 4333 C C . ALA A 1 573 ? 18.404 -0.878 -21.589 1.00 97.12 573 ALA A C 1
ATOM 4335 O O . ALA A 1 573 ? 18.629 -1.612 -22.554 1.00 97.12 573 ALA A O 1
ATOM 4336 N N . VAL A 1 574 ? 17.910 0.346 -21.697 1.00 97.31 574 VAL A N 1
ATOM 4337 C CA . VAL A 1 574 ? 17.517 0.960 -22.965 1.00 97.31 574 VAL A CA 1
ATOM 4338 C C . VAL A 1 574 ? 18.398 2.160 -23.271 1.00 97.31 574 VAL A C 1
ATOM 4340 O O . VAL A 1 574 ? 18.892 2.821 -22.356 1.00 97.31 574 VAL A O 1
ATOM 4343 N N . GLY A 1 575 ? 18.608 2.430 -24.552 1.00 96.31 575 GLY A N 1
ATOM 4344 C CA . GLY A 1 575 ? 19.456 3.512 -25.022 1.00 96.31 575 GLY A CA 1
ATOM 4345 C C . GLY A 1 575 ? 18.914 4.206 -26.254 1.00 96.31 575 GLY A C 1
ATOM 4346 O O . GLY A 1 575 ? 18.036 3.690 -26.945 1.00 96.31 575 GLY A O 1
ATOM 4347 N N . LEU A 1 576 ? 19.463 5.393 -26.490 1.00 95.62 576 LEU A N 1
ATOM 4348 C CA . LEU A 1 576 ? 19.189 6.231 -27.651 1.00 95.62 576 LEU A CA 1
ATOM 4349 C C . LEU A 1 576 ? 20.506 6.747 -28.222 1.00 95.62 576 LEU A C 1
ATOM 4351 O O . LEU A 1 576 ? 21.437 7.019 -27.464 1.00 95.62 576 LEU A O 1
ATOM 4355 N N . ARG A 1 577 ? 20.585 6.911 -29.541 1.00 93.38 577 ARG A N 1
ATOM 4356 C CA . ARG A 1 577 ? 21.779 7.415 -30.231 1.00 93.38 577 ARG A CA 1
ATOM 4357 C C . ARG A 1 577 ? 21.804 8.939 -30.230 1.00 93.38 577 ARG A C 1
ATOM 4359 O O . ARG A 1 577 ? 20.809 9.565 -30.583 1.00 93.38 577 ARG A O 1
ATOM 4366 N N . ASP A 1 578 ? 22.914 9.542 -29.825 1.00 91.88 578 ASP A N 1
ATOM 4367 C CA . ASP A 1 578 ? 23.112 10.987 -29.970 1.00 91.88 578 ASP A CA 1
ATOM 4368 C C . ASP A 1 578 ? 23.438 11.389 -31.423 1.00 91.88 578 ASP A C 1
ATOM 4370 O O . ASP A 1 578 ? 23.495 10.546 -32.319 1.00 91.88 578 ASP A O 1
ATOM 4374 N N . GLU A 1 579 ? 23.643 12.688 -31.666 1.00 86.62 579 GLU A N 1
ATOM 4375 C CA . GLU A 1 579 ? 23.971 13.225 -32.998 1.00 86.62 579 GLU A CA 1
ATOM 4376 C C . GLU A 1 579 ? 25.284 12.665 -33.572 1.00 86.62 579 GLU A C 1
ATOM 4378 O O . GLU A 1 579 ? 25.452 12.616 -34.789 1.00 86.62 579 GLU A O 1
ATOM 4383 N N . ALA A 1 580 ? 26.203 12.203 -32.716 1.00 88.19 580 ALA A N 1
ATOM 4384 C CA . ALA A 1 580 ? 27.448 11.553 -33.121 1.00 88.19 580 ALA A CA 1
ATOM 4385 C C . ALA A 1 580 ? 27.281 10.035 -33.349 1.00 88.19 580 ALA A C 1
ATOM 4387 O O . ALA A 1 580 ? 28.247 9.346 -33.682 1.00 88.19 580 ALA A O 1
ATOM 4388 N N . GLY A 1 581 ? 26.069 9.501 -33.167 1.00 85.50 581 GLY A N 1
ATOM 4389 C CA . GLY A 1 581 ? 25.747 8.081 -33.288 1.00 85.50 581 GLY A CA 1
ATOM 4390 C C . GLY A 1 581 ? 26.129 7.243 -32.063 1.00 85.50 581 GLY A C 1
ATOM 4391 O O . GLY A 1 581 ? 25.995 6.014 -32.102 1.00 85.50 581 GLY A O 1
ATOM 4392 N N . ALA A 1 582 ? 26.591 7.869 -30.976 1.00 91.38 582 ALA A N 1
ATOM 4393 C CA . ALA A 1 582 ? 26.976 7.177 -29.756 1.00 91.38 582 ALA A CA 1
ATOM 4394 C C . ALA A 1 582 ? 25.740 6.785 -28.936 1.00 91.38 582 ALA A C 1
ATOM 4396 O O . ALA A 1 582 ? 24.782 7.545 -28.797 1.00 91.38 582 ALA A O 1
ATOM 4397 N N . MET A 1 583 ? 25.759 5.573 -28.377 1.00 93.56 583 MET A N 1
ATOM 4398 C CA . MET A 1 583 ? 24.654 5.053 -27.573 1.00 93.56 583 MET A CA 1
ATOM 4399 C C . MET A 1 583 ? 24.661 5.677 -26.173 1.00 93.56 583 MET A C 1
ATOM 4401 O O . MET A 1 583 ? 25.598 5.472 -25.399 1.00 93.56 583 MET A O 1
ATOM 4405 N N . VAL A 1 584 ? 23.589 6.381 -25.821 1.00 94.06 584 VAL A N 1
ATOM 4406 C CA . VAL A 1 584 ? 23.394 6.999 -24.508 1.00 94.06 584 VAL A CA 1
ATOM 4407 C C . VAL A 1 584 ? 22.460 6.128 -23.667 1.00 94.06 584 VAL A C 1
ATOM 4409 O O . VAL A 1 584 ? 21.314 5.887 -24.042 1.00 94.06 584 VAL A O 1
ATOM 4412 N N . ASP A 1 585 ? 22.941 5.661 -22.510 1.00 94.75 585 ASP A N 1
ATOM 4413 C CA . ASP A 1 585 ? 22.178 4.832 -21.560 1.00 94.75 585 ASP A CA 1
ATOM 4414 C C . ASP A 1 585 ? 21.032 5.631 -20.918 1.00 94.75 585 ASP A C 1
ATOM 4416 O O . ASP A 1 585 ? 21.261 6.552 -20.128 1.00 94.75 585 ASP A O 1
ATOM 4420 N N . MET A 1 586 ? 19.791 5.258 -21.237 1.00 95.06 586 MET A N 1
ATOM 4421 C CA . MET A 1 586 ? 18.570 5.888 -20.726 1.00 95.06 586 MET A CA 1
ATOM 4422 C C . MET A 1 586 ? 18.032 5.215 -19.456 1.00 95.06 586 MET A C 1
ATOM 4424 O O . MET A 1 586 ? 17.039 5.664 -18.883 1.00 95.06 586 MET A O 1
ATOM 4428 N N . GLY A 1 587 ? 18.714 4.186 -18.953 1.00 92.75 587 GLY A N 1
ATOM 4429 C CA . GLY A 1 587 ? 18.371 3.474 -17.731 1.00 92.75 587 GLY A CA 1
ATOM 4430 C C . GLY A 1 587 ? 17.671 2.143 -17.968 1.00 92.75 587 GLY A C 1
ATOM 4431 O O . GLY A 1 587 ? 17.612 1.617 -19.075 1.00 92.75 587 GLY A O 1
ATOM 4432 N N . ASN A 1 588 ? 17.186 1.554 -16.874 1.00 95.38 588 ASN A N 1
ATOM 4433 C CA . ASN A 1 588 ? 16.542 0.246 -16.904 1.00 95.38 588 ASN A CA 1
ATOM 4434 C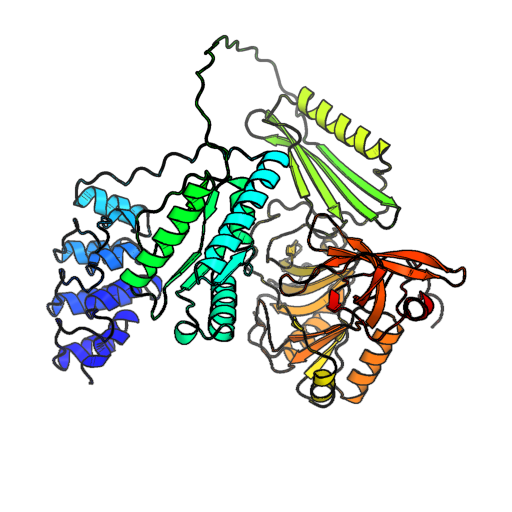 C . ASN A 1 588 ? 15.023 0.401 -16.890 1.00 95.38 588 ASN A C 1
ATOM 4436 O O . ASN A 1 588 ? 14.493 1.182 -16.101 1.00 95.38 588 ASN A O 1
ATOM 4440 N N . VAL A 1 589 ? 14.332 -0.419 -17.674 1.00 93.88 589 VAL A N 1
ATOM 4441 C CA . VAL A 1 589 ? 12.873 -0.511 -17.682 1.00 93.88 589 VAL A CA 1
ATOM 4442 C C . VAL A 1 589 ? 12.433 -1.953 -17.432 1.00 93.88 589 VAL A C 1
ATOM 4444 O O . VAL A 1 589 ? 12.977 -2.890 -18.015 1.00 93.88 589 VAL A O 1
ATOM 4447 N N . THR A 1 590 ? 11.484 -2.152 -16.518 1.00 95.19 590 THR A N 1
ATOM 4448 C CA . THR A 1 590 ? 10.934 -3.477 -16.190 1.00 95.19 590 THR A CA 1
ATOM 4449 C C . THR A 1 590 ? 9.997 -3.955 -17.293 1.00 95.19 590 THR A C 1
ATOM 4451 O O . THR A 1 590 ? 9.100 -3.218 -17.693 1.00 95.19 590 THR A O 1
ATOM 4454 N N . VAL A 1 591 ? 10.184 -5.197 -17.742 1.00 89.75 591 VAL A N 1
ATOM 4455 C CA . VAL A 1 591 ? 9.346 -5.843 -18.759 1.00 89.75 591 VAL A CA 1
ATOM 4456 C C . VAL A 1 591 ? 8.272 -6.682 -18.056 1.00 89.75 591 VAL A C 1
ATOM 4458 O O . VAL A 1 591 ? 8.627 -7.554 -17.248 1.00 89.75 591 VAL A O 1
ATOM 4461 N N . PRO A 1 592 ? 6.976 -6.441 -18.331 1.00 82.94 592 PRO A N 1
ATOM 4462 C CA . PRO A 1 592 ? 5.868 -7.176 -17.729 1.00 82.94 592 PRO A CA 1
ATOM 4463 C C . PRO A 1 592 ? 6.012 -8.703 -17.867 1.00 82.94 592 PRO A C 1
ATOM 4465 O O . PRO A 1 592 ? 6.562 -9.178 -18.864 1.00 82.94 592 PRO A O 1
ATOM 4468 N N . PRO A 1 593 ? 5.565 -9.509 -16.885 1.00 72.88 593 PRO A N 1
ATOM 4469 C CA . PRO A 1 593 ? 5.699 -10.971 -16.926 1.00 72.88 593 PRO A CA 1
ATOM 4470 C C . PRO A 1 593 ? 4.999 -11.646 -18.113 1.00 72.88 593 PRO A C 1
ATOM 4472 O O . PRO A 1 593 ? 5.439 -12.704 -18.549 1.00 72.88 593 PRO A O 1
ATOM 4475 N N . ASN A 1 594 ? 3.937 -11.026 -18.628 1.00 82.00 594 ASN A N 1
ATOM 4476 C CA . ASN A 1 594 ? 3.129 -11.492 -19.754 1.00 82.00 594 ASN A CA 1
ATOM 4477 C C . ASN A 1 594 ? 3.753 -11.216 -21.135 1.00 82.00 594 ASN A C 1
ATOM 4479 O O . ASN A 1 594 ? 3.202 -11.664 -22.135 1.00 82.00 594 ASN A O 1
ATOM 4483 N N . GLU A 1 595 ? 4.891 -10.523 -21.211 1.00 81.62 595 GLU A N 1
ATOM 4484 C CA . GLU A 1 595 ? 5.593 -10.242 -22.471 1.00 81.62 595 GLU A CA 1
ATOM 4485 C C . GLU A 1 595 ? 6.949 -10.960 -22.533 1.00 81.62 595 GLU A C 1
ATOM 4487 O O . GLU A 1 595 ? 7.587 -11.218 -21.513 1.00 81.62 595 GLU A O 1
ATOM 4492 N N . ALA A 1 596 ? 7.431 -11.314 -23.725 1.00 87.38 596 ALA A N 1
ATOM 4493 C CA . ALA A 1 596 ? 8.770 -11.890 -23.864 1.00 87.38 596 ALA A CA 1
ATOM 4494 C C . ALA A 1 596 ? 9.846 -10.834 -23.550 1.00 87.38 596 ALA A C 1
ATOM 4496 O O . ALA A 1 596 ? 9.691 -9.667 -23.909 1.00 87.38 596 ALA A O 1
ATOM 4497 N N . LEU A 1 597 ? 10.952 -11.234 -22.904 1.00 92.38 597 LEU A N 1
ATOM 4498 C CA . LEU A 1 597 ? 12.089 -10.327 -22.713 1.00 92.38 597 LEU A CA 1
ATOM 4499 C C . LEU A 1 597 ? 12.695 -9.993 -24.087 1.00 92.38 597 LEU A C 1
ATOM 4501 O O . LEU A 1 597 ? 13.151 -10.914 -24.767 1.00 92.38 597 LEU A O 1
ATOM 4505 N N . PRO A 1 598 ? 12.715 -8.714 -24.498 1.00 93.62 598 PRO A N 1
ATOM 4506 C CA . PRO A 1 598 ? 13.289 -8.326 -25.775 1.00 93.62 598 P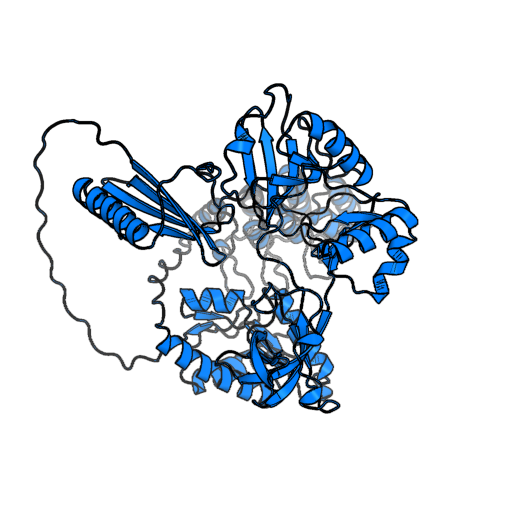RO A CA 1
ATOM 4507 C C . PRO A 1 598 ? 14.808 -8.525 -25.745 1.00 93.62 598 PRO A C 1
ATOM 4509 O O . PRO A 1 598 ? 15.467 -8.213 -24.749 1.00 93.62 598 PRO A O 1
ATOM 4512 N N . ALA A 1 599 ? 15.360 -9.066 -26.830 1.00 94.19 599 ALA A N 1
ATOM 4513 C CA . ALA A 1 599 ? 16.796 -9.279 -26.970 1.00 94.19 599 ALA A CA 1
ATOM 4514 C C . ALA A 1 599 ? 17.542 -7.944 -27.132 1.00 94.19 599 ALA A C 1
ATOM 4516 O O . ALA A 1 599 ? 16.949 -6.934 -27.517 1.00 94.19 599 ALA A O 1
ATOM 4517 N N . ALA A 1 600 ? 18.854 -7.937 -26.886 1.00 95.12 600 ALA A N 1
ATOM 4518 C CA . ALA A 1 600 ? 19.685 -6.779 -27.220 1.00 95.12 600 ALA A CA 1
ATOM 4519 C C . ALA A 1 600 ? 19.567 -6.429 -28.716 1.00 95.12 600 ALA A C 1
ATOM 4521 O O . ALA A 1 600 ? 19.489 -7.325 -29.553 1.00 95.12 600 ALA A O 1
ATOM 4522 N N . GLY A 1 601 ? 19.503 -5.134 -29.027 1.00 93.00 601 GLY A N 1
ATOM 4523 C CA . GLY A 1 601 ? 19.224 -4.601 -30.364 1.00 93.00 601 GLY A CA 1
ATOM 4524 C C . GLY A 1 601 ? 17.735 -4.523 -30.729 1.00 93.00 601 GLY A C 1
ATOM 4525 O O . GLY A 1 601 ? 17.393 -3.916 -31.737 1.00 93.00 601 GLY A O 1
ATOM 4526 N N . THR A 1 602 ? 16.831 -5.091 -29.921 1.00 95.88 602 THR A N 1
ATOM 4527 C CA . THR A 1 602 ? 15.382 -4.959 -30.154 1.00 95.88 602 THR A CA 1
ATOM 4528 C C . THR A 1 602 ? 14.932 -3.534 -29.848 1.00 95.88 602 THR A C 1
ATOM 4530 O O . THR A 1 602 ? 15.323 -2.972 -28.823 1.00 95.88 602 THR A O 1
ATOM 4533 N N . LEU A 1 603 ? 14.069 -2.972 -30.693 1.00 94.94 603 LEU A N 1
ATOM 4534 C CA . LEU A 1 603 ? 13.441 -1.680 -30.440 1.00 94.94 603 LEU A CA 1
ATOM 4535 C C . LEU A 1 603 ? 12.186 -1.842 -29.598 1.00 94.94 603 LEU A C 1
ATOM 4537 O O . LEU A 1 603 ? 11.374 -2.747 -29.810 1.00 94.94 603 LEU A O 1
ATOM 4541 N N . VAL A 1 604 ? 12.041 -0.966 -28.616 1.00 95.19 604 VAL A N 1
ATOM 4542 C CA . VAL A 1 604 ? 10.970 -1.023 -27.629 1.00 95.19 604 VAL A CA 1
ATOM 4543 C C . VAL A 1 604 ? 10.418 0.365 -27.376 1.00 95.19 604 VAL A C 1
ATOM 4545 O O . VAL A 1 604 ? 11.154 1.346 -27.358 1.00 95.19 604 VAL A O 1
ATOM 4548 N N . GLU A 1 605 ? 9.120 0.446 -27.132 1.00 95.62 605 GLU A N 1
ATOM 4549 C CA . GLU A 1 605 ? 8.494 1.690 -26.719 1.00 95.62 605 GLU A CA 1
ATOM 4550 C C . GLU A 1 605 ? 8.643 1.850 -25.203 1.00 95.62 605 GLU A C 1
ATOM 4552 O O . GLU A 1 605 ? 8.258 0.969 -24.422 1.00 95.62 605 GLU A O 1
ATOM 4557 N N . VAL A 1 606 ? 9.197 2.981 -24.770 1.00 94.31 606 VAL A N 1
ATOM 4558 C CA . VAL A 1 606 ? 9.353 3.313 -23.352 1.00 94.31 606 VAL A CA 1
ATOM 4559 C C . VAL A 1 606 ? 8.653 4.623 -23.070 1.00 94.31 606 VAL A C 1
ATOM 4561 O O . VAL A 1 606 ? 9.038 5.673 -23.574 1.00 94.31 606 VAL A O 1
ATOM 4564 N N . ARG A 1 607 ? 7.651 4.565 -22.195 1.00 89.50 607 ARG A N 1
ATOM 4565 C CA . ARG A 1 607 ? 6.999 5.753 -21.655 1.00 89.50 607 ARG A CA 1
ATOM 4566 C C . ARG A 1 607 ? 7.772 6.257 -20.438 1.00 89.50 607 ARG A C 1
ATOM 4568 O O . ARG A 1 607 ? 8.012 5.479 -19.523 1.00 89.50 607 ARG A O 1
ATOM 4575 N N . TYR A 1 608 ? 8.104 7.537 -20.380 1.00 88.44 608 TYR A N 1
ATOM 4576 C CA . TYR A 1 608 ? 8.859 8.170 -19.296 1.00 88.44 608 TYR A CA 1
ATOM 4577 C C . TYR A 1 608 ? 8.228 9.507 -18.885 1.00 88.44 608 TYR A C 1
ATOM 4579 O O . TYR A 1 608 ? 7.388 10.061 -19.595 1.00 88.44 608 TYR A O 1
ATOM 4587 N N . LEU A 1 609 ? 8.610 10.027 -17.716 1.00 81.31 609 LEU A N 1
ATOM 4588 C CA . LEU A 1 609 ? 8.093 11.299 -17.205 1.00 81.31 609 LEU A CA 1
ATOM 4589 C C . LEU A 1 609 ? 8.937 12.500 -17.670 1.00 81.31 609 LEU A C 1
ATOM 4591 O O . LEU A 1 609 ? 8.408 13.484 -18.176 1.00 81.31 609 LEU A O 1
ATOM 4595 N N . TYR A 1 610 ? 10.250 12.433 -17.482 1.00 82.81 610 TYR A N 1
ATOM 4596 C CA . TYR A 1 610 ? 11.265 13.352 -18.014 1.00 82.81 610 TYR A CA 1
ATOM 4597 C C . TYR A 1 610 ? 12.635 12.668 -17.881 1.00 82.81 610 TYR A C 1
ATOM 4599 O O . TYR A 1 610 ? 12.728 11.566 -17.335 1.00 82.81 610 TYR A O 1
ATOM 4607 N N . ARG A 1 611 ? 13.708 13.316 -18.331 1.00 84.38 611 ARG A N 1
ATOM 4608 C CA . ARG A 1 611 ? 15.071 12.999 -17.881 1.00 84.38 611 ARG A CA 1
ATOM 4609 C C . ARG A 1 611 ? 15.777 14.252 -17.393 1.00 84.38 611 ARG A C 1
ATOM 4611 O O . ARG A 1 611 ? 15.445 15.347 -17.829 1.00 84.38 611 ARG A O 1
ATOM 4618 N N . TYR A 1 612 ? 16.765 14.108 -16.521 1.00 80.12 612 TYR A N 1
ATOM 4619 C CA . TYR A 1 612 ? 17.670 15.226 -16.254 1.00 80.12 612 TYR A CA 1
ATOM 4620 C C . TYR A 1 612 ? 18.626 15.442 -17.435 1.00 80.12 612 TYR A C 1
ATOM 4622 O O . TYR A 1 612 ? 18.923 14.490 -18.161 1.00 80.12 612 TYR A O 1
ATOM 4630 N N . ALA A 1 613 ? 19.143 16.658 -17.621 1.00 78.19 613 ALA A N 1
ATOM 4631 C CA . ALA A 1 613 ? 20.230 16.909 -18.568 1.00 78.19 613 ALA A CA 1
ATOM 4632 C C . ALA A 1 613 ? 21.416 15.961 -18.276 1.00 78.19 613 ALA A C 1
ATOM 4634 O O . ALA A 1 613 ? 21.902 15.884 -17.146 1.00 78.19 613 ALA A O 1
ATOM 4635 N N . GLY A 1 614 ? 21.815 15.159 -19.273 1.00 79.25 614 GLY A N 1
ATOM 4636 C CA . GLY A 1 614 ? 22.828 14.098 -19.126 1.00 79.25 614 GLY A CA 1
ATOM 4637 C C . GLY A 1 614 ? 22.415 12.898 -18.253 1.00 79.25 614 GLY A C 1
ATOM 4638 O O . GLY A 1 614 ? 23.253 12.062 -17.924 1.00 79.25 614 GLY A O 1
ATOM 4639 N N . GLY A 1 615 ? 21.147 12.815 -17.842 1.00 83.88 615 GLY A N 1
ATOM 4640 C CA . GLY A 1 615 ? 20.604 11.779 -16.966 1.00 83.88 615 GLY A CA 1
ATOM 4641 C C . GLY A 1 615 ? 19.791 10.696 -17.685 1.00 83.88 615 GLY A C 1
ATOM 4642 O O . GLY A 1 615 ? 19.620 10.702 -18.902 1.00 83.88 615 GLY A O 1
ATOM 4643 N N . LYS A 1 616 ? 19.271 9.766 -16.879 1.00 92.19 616 LYS A N 1
ATOM 4644 C CA . LYS A 1 616 ? 18.411 8.643 -17.290 1.00 92.19 616 LYS A CA 1
ATOM 4645 C C . LYS A 1 616 ? 16.932 9.039 -17.259 1.00 92.19 616 LYS A C 1
ATOM 4647 O O . LYS A 1 616 ? 16.589 10.076 -16.689 1.00 92.19 616 LYS A O 1
ATOM 4652 N N . PHE A 1 617 ? 16.064 8.211 -17.840 1.00 91.44 617 PHE A N 1
ATOM 4653 C CA . PHE A 1 617 ? 14.618 8.394 -17.729 1.00 91.44 617 PHE A CA 1
ATOM 4654 C C . PHE A 1 617 ? 14.141 8.277 -16.282 1.00 91.44 617 PHE A C 1
ATOM 4656 O O . PHE A 1 617 ? 14.517 7.351 -15.562 1.00 91.44 617 PHE A O 1
ATOM 4663 N N . GLU A 1 618 ? 13.244 9.180 -15.895 1.00 86.12 618 GLU A N 1
ATOM 4664 C CA . GLU A 1 618 ? 12.496 9.100 -14.647 1.00 86.12 618 GLU A CA 1
ATOM 4665 C C . GLU A 1 618 ? 11.164 8.377 -14.848 1.00 86.12 618 GLU A C 1
ATOM 4667 O O . GLU A 1 618 ? 10.401 8.663 -15.775 1.00 86.12 618 GLU A O 1
ATOM 4672 N N . GLN A 1 619 ? 10.896 7.428 -13.946 1.00 79.88 619 GLN A N 1
ATOM 4673 C CA . GLN A 1 619 ? 9.740 6.521 -13.971 1.00 79.88 619 GLN A CA 1
ATOM 4674 C C . GLN A 1 619 ? 9.481 5.862 -15.346 1.00 79.88 619 GLN A C 1
ATOM 4676 O O . GLN A 1 619 ? 8.354 5.933 -15.846 1.00 79.88 619 GLN A O 1
ATOM 4681 N N . PRO A 1 620 ? 10.485 5.205 -15.966 1.00 92.19 620 PRO A N 1
ATOM 4682 C CA . PRO A 1 620 ? 10.293 4.542 -17.249 1.00 92.19 620 PRO A CA 1
ATOM 4683 C C . PRO A 1 620 ? 9.343 3.343 -17.121 1.00 92.19 620 PRO A C 1
ATOM 4685 O O . PRO A 1 620 ? 9.422 2.552 -16.178 1.00 92.19 620 PRO A O 1
ATOM 4688 N N . VAL A 1 621 ? 8.459 3.186 -18.102 1.00 89.56 621 VAL A N 1
ATOM 4689 C CA . VAL A 1 621 ? 7.474 2.108 -18.209 1.00 89.56 621 VAL A CA 1
ATOM 4690 C C . VAL A 1 621 ? 7.550 1.507 -19.604 1.00 89.56 621 VAL A C 1
ATOM 4692 O O . VAL A 1 621 ? 7.377 2.208 -20.599 1.00 89.56 621 VAL A O 1
ATOM 4695 N N . TYR A 1 622 ? 7.767 0.198 -19.661 1.00 93.25 622 TYR A N 1
ATOM 4696 C CA . TYR A 1 622 ? 7.787 -0.563 -20.901 1.00 93.25 622 TYR A CA 1
ATOM 4697 C C . TYR A 1 622 ? 6.388 -0.609 -21.524 1.00 93.25 622 TYR A C 1
ATOM 4699 O O . TYR A 1 622 ? 5.401 -0.790 -20.804 1.00 93.25 622 TYR A O 1
ATOM 4707 N N . LYS A 1 623 ? 6.301 -0.420 -22.843 1.00 91.44 623 LYS A N 1
ATOM 4708 C CA . LYS A 1 623 ? 5.033 -0.397 -23.585 1.00 91.44 623 LYS A CA 1
ATOM 4709 C C . LYS A 1 623 ? 4.898 -1.469 -24.663 1.00 91.44 623 LYS A C 1
ATOM 4711 O O . LYS A 1 623 ? 3.787 -1.657 -25.146 1.00 91.44 623 LYS A O 1
ATOM 4716 N N . GLY A 1 624 ? 5.981 -2.155 -25.008 1.00 89.88 624 GLY A N 1
ATOM 4717 C CA . GLY A 1 624 ? 5.984 -3.224 -26.004 1.00 89.88 624 GLY A CA 1
ATOM 4718 C C . GLY A 1 624 ? 7.184 -3.136 -26.940 1.00 89.88 624 GLY A C 1
ATOM 4719 O O . GLY A 1 624 ? 7.944 -2.165 -26.916 1.00 89.88 624 GLY A O 1
ATOM 4720 N N . GLN A 1 625 ? 7.365 -4.165 -27.764 1.00 93.25 625 GLN A N 1
ATOM 4721 C CA . GLN A 1 625 ? 8.347 -4.161 -28.853 1.00 93.25 625 GLN A CA 1
ATOM 4722 C C . GLN A 1 625 ? 7.811 -3.361 -30.048 1.00 93.25 625 GLN A C 1
ATOM 4724 O O . GLN A 1 625 ? 6.605 -3.339 -30.287 1.00 93.25 625 GLN A O 1
ATOM 4729 N N . ARG A 1 626 ? 8.711 -2.725 -30.802 1.00 85.75 626 ARG A N 1
ATOM 4730 C CA . ARG A 1 626 ? 8.410 -1.904 -31.985 1.00 85.75 626 ARG A CA 1
ATOM 4731 C C . ARG A 1 626 ? 9.039 -2.520 -33.241 1.00 85.75 626 ARG A C 1
ATOM 4733 O O . ARG A 1 626 ? 10.030 -1.994 -33.743 1.00 85.75 626 ARG A O 1
ATOM 4740 N N . PRO A 1 627 ? 8.522 -3.665 -33.736 1.00 85.94 627 PRO A N 1
ATOM 4741 C CA . PRO A 1 627 ? 9.039 -4.294 -34.956 1.00 85.94 627 PRO A CA 1
ATOM 4742 C C . PRO A 1 627 ? 8.764 -3.456 -36.216 1.00 85.94 627 PRO A C 1
ATOM 4744 O O . PRO A 1 627 ? 9.295 -3.752 -37.280 1.00 85.94 627 PRO A O 1
ATOM 4747 N N . ASP A 1 628 ? 7.913 -2.437 -36.095 1.00 74.25 628 ASP A N 1
ATOM 4748 C CA . ASP A 1 628 ? 7.551 -1.466 -37.122 1.00 74.25 628 ASP A CA 1
ATOM 4749 C C . ASP A 1 628 ? 8.584 -0.341 -37.313 1.00 74.25 628 ASP A C 1
ATOM 4751 O O . ASP A 1 628 ? 8.452 0.435 -38.254 1.00 74.25 628 ASP A O 1
ATOM 4755 N N . MET A 1 629 ? 9.588 -0.241 -36.438 1.00 84.12 629 MET A N 1
ATOM 4756 C CA . MET A 1 629 ? 10.581 0.839 -36.415 1.00 84.12 629 MET A CA 1
ATOM 4757 C C . MET A 1 629 ? 11.990 0.323 -36.736 1.00 84.12 629 MET A C 1
ATOM 4759 O O . MET A 1 629 ? 12.265 -0.879 -36.697 1.00 84.12 629 MET A O 1
ATOM 4763 N N . THR A 1 630 ? 12.907 1.245 -37.019 1.00 80.94 630 THR A N 1
ATOM 4764 C CA . THR A 1 630 ? 14.317 0.976 -37.326 1.00 80.94 630 THR A CA 1
ATOM 4765 C C . THR A 1 630 ? 15.254 1.666 -36.332 1.00 80.94 630 THR A C 1
ATOM 4767 O O . THR A 1 630 ? 14.841 2.504 -35.536 1.00 80.94 630 THR A O 1
ATOM 4770 N N . SER A 1 631 ? 16.544 1.315 -36.331 1.00 80.06 631 SER A N 1
ATOM 4771 C CA . SER A 1 631 ? 17.518 1.914 -35.402 1.00 80.06 631 SER A CA 1
ATOM 4772 C C . SER A 1 631 ? 17.699 3.428 -35.586 1.00 80.06 631 SER A C 1
ATOM 4774 O O . SER A 1 631 ? 18.198 4.091 -34.679 1.00 80.06 631 SER A O 1
ATOM 4776 N N . GLU A 1 632 ? 17.296 3.974 -36.737 1.00 82.12 632 GLU A N 1
ATOM 4777 C CA . GLU A 1 632 ? 17.262 5.419 -37.009 1.00 82.12 632 GLU A CA 1
ATOM 4778 C C . GLU A 1 632 ? 16.154 6.126 -36.208 1.00 82.12 632 GLU A C 1
ATOM 4780 O O . GLU A 1 632 ? 16.265 7.309 -35.896 1.00 82.12 632 GLU A O 1
ATOM 4785 N N . ASP A 1 633 ? 15.141 5.374 -35.774 1.00 79.44 633 ASP A N 1
ATOM 4786 C CA . ASP A 1 633 ? 14.041 5.834 -34.929 1.00 79.44 633 ASP A CA 1
ATOM 4787 C C . ASP A 1 633 ? 14.364 5.727 -33.432 1.00 79.44 633 ASP A C 1
ATOM 4789 O O . ASP A 1 633 ? 13.482 5.953 -32.612 1.00 79.44 633 ASP A O 1
ATOM 4793 N N . ALA A 1 634 ? 15.596 5.382 -33.039 1.00 89.75 634 ALA A N 1
ATOM 4794 C CA . ALA A 1 634 ? 16.046 5.309 -31.642 1.00 89.75 634 ALA A CA 1
ATOM 4795 C C . ALA A 1 634 ? 17.107 6.377 -31.331 1.00 89.75 634 ALA A C 1
ATOM 4797 O O . ALA A 1 634 ? 18.215 6.086 -30.873 1.00 89.75 634 ALA A O 1
ATOM 4798 N N . VAL A 1 635 ? 16.771 7.637 -31.609 1.00 91.94 635 VAL A N 1
ATOM 4799 C CA . VAL A 1 635 ? 17.660 8.804 -31.478 1.00 91.94 635 VAL A CA 1
ATOM 4800 C C . VAL A 1 635 ? 17.371 9.616 -30.221 1.00 91.94 635 VAL A C 1
ATOM 4802 O O . VAL A 1 635 ? 16.288 9.566 -29.661 1.00 91.94 635 VAL A O 1
ATOM 4805 N N . LEU A 1 636 ? 18.338 10.381 -29.728 1.00 90.00 636 LEU A N 1
ATOM 4806 C CA . LEU A 1 636 ? 18.178 11.134 -28.487 1.00 90.00 636 LEU A CA 1
ATOM 4807 C C . LEU A 1 636 ? 17.278 12.374 -28.652 1.00 90.00 636 LEU A C 1
ATOM 4809 O O . LEU A 1 636 ? 16.641 12.802 -27.692 1.00 90.00 636 LEU A O 1
ATOM 4813 N N . SER A 1 637 ? 17.181 12.923 -29.865 1.00 87.50 637 SER A N 1
ATOM 4814 C CA . SER A 1 637 ? 16.432 14.150 -30.187 1.00 87.50 637 SER A CA 1
ATOM 4815 C C . SER A 1 637 ? 14.914 14.054 -29.973 1.00 87.50 637 SER A C 1
ATOM 4817 O O . SER A 1 637 ? 14.255 15.074 -29.790 1.00 87.50 637 SER A O 1
ATOM 4819 N N . GLN A 1 638 ? 14.350 12.845 -29.932 1.00 88.31 638 GLN A N 1
ATOM 4820 C CA . GLN A 1 638 ? 12.935 12.600 -29.589 1.00 88.31 638 GLN A CA 1
ATOM 4821 C C . GLN A 1 638 ? 12.646 12.804 -28.095 1.00 88.31 638 GLN A C 1
ATOM 4823 O O . GLN A 1 638 ? 11.491 12.991 -27.711 1.00 88.31 638 GLN A O 1
ATOM 4828 N N . VAL A 1 639 ? 13.674 12.833 -27.240 1.00 87.06 639 VAL A N 1
ATOM 4829 C CA . VAL A 1 639 ? 13.494 13.128 -25.819 1.00 87.06 639 VAL A CA 1
ATOM 4830 C C . VAL A 1 639 ? 13.436 14.633 -25.604 1.00 87.06 639 VAL A C 1
ATOM 4832 O O . VAL A 1 639 ? 14.461 15.287 -25.427 1.00 87.06 639 VAL A O 1
ATOM 4835 N N . THR A 1 640 ? 12.225 15.187 -25.566 1.00 82.06 640 THR A N 1
ATOM 4836 C CA . THR A 1 640 ? 12.041 16.643 -25.433 1.00 82.06 640 THR A CA 1
ATOM 4837 C C . THR A 1 640 ? 11.791 17.112 -23.997 1.00 82.06 640 THR A C 1
ATOM 4839 O O . THR A 1 640 ? 12.026 18.275 -23.677 1.00 82.06 640 THR A O 1
ATOM 4842 N N . ARG A 1 641 ? 11.370 16.227 -23.081 1.00 83.94 641 ARG A N 1
ATOM 4843 C CA . ARG A 1 641 ? 11.207 16.554 -21.649 1.00 83.94 641 ARG A CA 1
ATOM 4844 C C . ARG A 1 641 ? 12.509 16.384 -20.869 1.00 83.94 641 ARG A C 1
ATOM 4846 O O . ARG A 1 641 ? 12.726 15.357 -20.217 1.00 83.94 641 ARG A O 1
ATOM 4853 N N . ILE A 1 642 ? 13.351 17.412 -20.917 1.00 82.31 642 ILE A N 1
ATOM 4854 C CA . ILE A 1 642 ? 14.618 17.489 -20.183 1.00 82.31 642 ILE A CA 1
ATOM 4855 C C . ILE A 1 642 ? 14.478 18.496 -19.031 1.00 82.31 642 ILE A C 1
ATOM 4857 O O . ILE A 1 642 ? 14.069 19.627 -19.253 1.00 82.31 642 ILE A O 1
ATOM 4861 N N . LYS A 1 643 ? 14.801 18.082 -17.799 1.00 77.50 643 LYS A N 1
ATOM 4862 C CA . LYS A 1 643 ? 14.923 18.971 -16.633 1.00 77.50 643 LYS A CA 1
ATOM 4863 C C . LYS A 1 643 ? 16.389 19.314 -16.380 1.00 77.50 643 LYS A C 1
ATOM 4865 O O . LYS A 1 643 ? 17.233 18.415 -16.303 1.00 77.50 643 LYS A O 1
ATOM 4870 N N . ASP A 1 644 ? 16.684 20.581 -16.136 1.00 71.88 644 ASP A N 1
ATOM 4871 C CA . ASP A 1 644 ? 17.996 20.986 -15.640 1.00 71.88 644 ASP A CA 1
ATOM 4872 C C . ASP A 1 644 ? 18.137 20.656 -14.153 1.00 71.88 644 ASP A C 1
ATOM 4874 O O . ASP A 1 644 ? 17.189 20.742 -13.371 1.00 71.88 644 ASP A O 1
ATOM 4878 N N . ARG A 1 645 ? 19.338 20.243 -13.735 1.00 52.38 645 ARG A N 1
ATOM 4879 C CA . ARG A 1 645 ? 19.622 19.907 -12.327 1.00 52.38 645 ARG A CA 1
ATOM 4880 C C . ARG A 1 645 ? 19.765 21.136 -11.415 1.00 52.38 645 ARG A C 1
ATOM 4882 O O . ARG A 1 645 ? 20.071 20.966 -10.240 1.00 52.38 645 ARG A O 1
ATOM 4889 N N . GLY A 1 646 ? 19.508 22.342 -11.921 1.00 50.56 646 GLY A N 1
ATOM 4890 C CA . GLY A 1 646 ? 19.535 23.575 -11.143 1.00 50.56 646 GLY A CA 1
ATOM 4891 C C . GLY A 1 646 ? 19.114 24.789 -11.965 1.00 50.56 646 GLY A C 1
ATOM 4892 O O . GLY A 1 646 ? 19.928 25.348 -12.684 1.00 50.56 646 GLY A O 1
ATOM 4893 N N . ALA A 1 647 ? 17.856 25.198 -11.811 1.00 32.22 647 ALA A N 1
ATOM 4894 C CA . ALA A 1 647 ? 17.362 26.536 -12.150 1.00 32.22 647 ALA A CA 1
ATOM 4895 C C . ALA A 1 647 ? 16.263 26.972 -11.158 1.00 32.22 647 ALA A C 1
ATOM 4897 O O . ALA A 1 647 ? 15.314 27.646 -11.520 1.00 32.22 647 ALA A O 1
ATOM 4898 N N . ALA A 1 648 ? 16.361 26.552 -9.891 1.00 33.91 648 ALA A N 1
ATOM 4899 C CA . ALA A 1 648 ? 15.454 27.001 -8.827 1.00 33.91 648 ALA A CA 1
ATOM 4900 C C . ALA A 1 648 ? 16.035 28.177 -8.014 1.00 33.91 648 ALA A C 1
ATOM 4902 O O . ALA A 1 648 ? 15.600 28.411 -6.895 1.00 33.91 648 ALA A O 1
ATOM 4903 N N . ALA A 1 649 ? 17.046 28.881 -8.537 1.00 32.88 649 ALA A N 1
ATOM 4904 C CA . ALA A 1 649 ? 17.750 29.942 -7.808 1.00 32.88 649 ALA A CA 1
ATOM 4905 C C . ALA A 1 649 ? 17.898 31.263 -8.586 1.00 32.88 649 ALA A C 1
ATOM 4907 O O . ALA A 1 649 ? 18.708 32.097 -8.199 1.00 32.88 649 ALA A O 1
ATOM 4908 N N . MET A 1 650 ? 17.151 31.472 -9.672 1.00 29.75 650 MET A N 1
ATOM 4909 C CA . MET A 1 650 ? 17.131 32.754 -10.389 1.00 29.75 650 MET A CA 1
ATOM 4910 C C . MET A 1 650 ? 15.742 32.989 -10.983 1.00 29.75 650 MET A C 1
ATOM 4912 O O . MET A 1 650 ? 15.558 32.777 -12.168 1.00 29.75 650 MET A O 1
ATOM 4916 N N . ASP A 1 651 ? 14.766 33.346 -10.149 1.00 30.34 651 ASP A N 1
ATOM 4917 C CA . ASP A 1 651 ? 13.494 33.941 -10.604 1.00 30.34 651 ASP A CA 1
ATOM 4918 C C . ASP A 1 651 ? 12.844 34.787 -9.479 1.00 30.34 651 ASP A C 1
ATOM 4920 O O . ASP A 1 651 ? 11.627 34.842 -9.339 1.00 30.34 651 ASP A O 1
ATOM 4924 N N . GLU A 1 652 ? 13.660 35.463 -8.653 1.00 33.97 652 GLU A N 1
ATOM 4925 C CA . GLU A 1 652 ? 13.180 36.475 -7.685 1.00 33.97 652 GLU A CA 1
ATOM 4926 C C . GLU A 1 652 ? 13.702 37.903 -7.952 1.00 33.97 652 GLU A C 1
ATOM 4928 O O . GLU A 1 652 ? 13.388 38.821 -7.204 1.00 33.97 652 GLU A O 1
ATOM 4933 N N . GLU A 1 653 ? 14.406 38.154 -9.060 1.00 32.19 653 GLU A N 1
ATOM 4934 C CA . GLU A 1 653 ? 14.776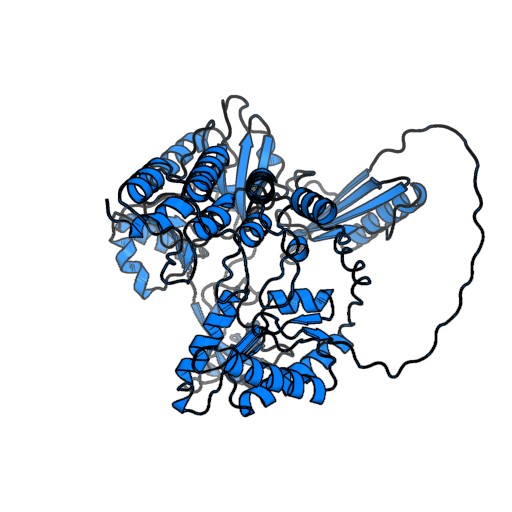 39.520 -9.472 1.00 32.19 653 GLU A CA 1
ATOM 4935 C C . GLU A 1 653 ? 14.380 39.802 -10.928 1.00 32.19 653 GLU A C 1
ATOM 4937 O O . GLU A 1 653 ? 15.235 39.914 -11.801 1.00 32.19 653 GLU A O 1
ATOM 4942 N N . ALA A 1 654 ? 13.074 39.902 -11.197 1.00 31.19 654 ALA A N 1
ATOM 4943 C CA . ALA A 1 654 ? 12.485 40.785 -12.218 1.00 31.19 654 ALA A CA 1
ATOM 4944 C C . ALA A 1 654 ? 10.959 40.589 -12.275 1.00 31.19 654 ALA A C 1
ATOM 4946 O O . ALA A 1 654 ? 10.472 39.666 -12.929 1.00 31.19 654 ALA A O 1
ATOM 4947 N N . GLY A 1 655 ? 10.202 41.485 -11.636 1.00 31.81 655 GLY A N 1
ATOM 4948 C CA . GLY A 1 655 ? 8.741 41.542 -11.750 1.00 31.81 655 GLY A CA 1
ATOM 4949 C C . GLY A 1 655 ? 8.081 42.317 -10.632 1.00 31.81 655 GLY A C 1
ATOM 4950 O O . GLY A 1 655 ? 7.672 41.651 -9.660 1.00 31.81 655 GLY A O 1
#

Foldseek 3Di:
DPLLCLLVCLLALVLVVVVVSLVVPRDQADADPQFDGSLLSLLQNQQVYDNVSSLSSNVSSLVSPRDQCDQGPFQAGSLLSNQQRHPDCRSNVSSVVSPHDLQGDTPVRHRSLRRGPDPVSNVVSCVVVVPDRPDDPDPPPFAPQDDPVLVVVLVVLVVVLLVVVVVVLEAEDEQQEADPVSNVVVRVVVCVVCVHVVNSRFWYKYFHPNQVVVCNRRLKGWMQIATPDPRDLVRLLVSQVSSCVSLVVSQWDWDDDSGSPGTIMTRSGHPDPDDDDDDDDDDDDDDDDDDDDDDDDKDKAWWWDDDPLATKIKIWIWDDDDPAIWIKIFIDGVFDGTDIDTPDPDGDHSVVRVVSRVVVVVVVVVVVIHSDPPAFDKDDDPQAFPAQVDAAEDAAEDDPVPVLVLLADLQKKKWADAPAWKWKWKDAQLDIWIAGNVRGTDIAGPLQSPQAHSPLQGIWIFTFGDDGNATATEFTQDGSRRGCLQFFRQVRLVVVVVCCVRGVRYHYTDIGRHSVSNVVVQVVCVVVLGQWMKMARRGDGHDGDYDPRIHTYGPKDKAWWFFQAQDPAQKTFTWAAEPVRDTQTQGIEHDDPPDDRDHGRWIWMWIARAAEDSGHGHPIYTDGTCPVDDNVRRHPVSRPRYDYSDDPPPDPPDD

Radius of gyration: 31.21 Å; chains: 1; bounding box: 81×76×80 Å

pLDDT: mean 81.82, std 17.48, range [23.41, 98.56]

InterPro domains:
  IPR002110 Ankyrin repeat [PF12796] (7-106)
  IPR002110 Ankyrin repeat [PS50088] (74-107)
  IPR002110 Ankyrin repeat [SM00248] (34-70)
  IPR002110 Ankyrin repeat [SM00248] (74-104)
  IPR036770 Ankyrin repeat-containing domain superfamily [G3DSA:1.25.40.20] (2-135)
  IPR036770 Ankyrin repeat-containing domain superfamily [SSF48403] (6-125)
  IPR050745 Multifunctional regulatory proteins [PTHR24189] (6-197)
  IPR054186 Domain of unknown function DUF6891 [PF21831] (155-266)

Organism: NCBI:txid436515

Secondary structure (DSSP, 8-state):
--GGGHHHHHHTT-HHHHHHHHHTT--TT-B-TTS-BHHHHHHHGGGTS-HHHHHHHHHHHHHTT--TT---TT---HHHHHHHH-SSSHHHHHHHHTT--SS-B-TT--BTTTS-SSHHHHHHHHHHH-PPPPPPPPPPP---PPPHHHHHHHHHHHHHHHHHHHHTT-EEESS-SSSHHHHHHHHHHHHHHTTGGGGT--EEEE--HHHHHHHHHHSEEE-EEEETTT--HHHHHHHHHHHHHHHHHTT-EEE--S-TTSPPEEE-S-----------------------------EEEEEEEEETTEEEEEEEEEEEETTEEEEEEEEEETTS--EEEESSSS-B-HHHHHHHHHHHHHHHHHTT-B--S-S--B---TTTTSB-S---EEEEE--GGGTHHHHH-TTEEEEEE-SSEEEEEEEETTEEEEE-TTSBEE--BGGGTSS--TT--S-EEEEEEEETTEEEEEEEEEETTEE-TTS-HHHHHHHHHHHHTT-TTEEEPP-B-SHHHHHHHHHHHHHTT--EEEEEETTPPP-SEEEEEEEEEE--EEEEEEEEEE-SSSEEEEEEE-TTSPEEEEEEEEPPTTSPPPPTT-EEEEEES-EETT-PBSS-EEEEE-TT--GGG-BGGG---EE-S--SSS-SS--

Sequence (655 aa):
MDPKKIFEAAREADVQTVRACIEAGADMAAVNKQGFTALQCAAMGSNQTEVEPNLAVLRLLLEAGSPLEYTGTDGRTALYLAAEFAPTTDAVQLLLDAGANADVSDSHGNHVTVNAMMEEVVELLARVTGKPIPEPPPPEPDPVKMTTAQWRAAKARIDEVFNALTKAGLVALQDAGQTQSDGFSDCAEVFRERGGEAAGVHGFCFYTRQDLSRAKRSSQLSLAFWGAPKGADADMLRVGELIVERFRKAGFEVRWNGAAAMRPEVDLRELSSQPAEPPTKVKPSAAPAEKSSGEQGAQSSFLYFTGQGSDKVYQVHLRPKDDGWVVDYGNGRRGGTLATGTKTSSPVAFEAALKIYEKVVKEKTSKGYTPDQSGALYTSTDLAGRISGELPQLPTLILEEQVARYFDDAGWGLQEKADGENRILLIEGETVRGTNRRGLFVDIPQSWTGAVDAASAGRTVIAGEHVGDAFKAFDLLEVDGQDLRGSPFIERFGHLQKAAGRLPWMLVLNLETTAEGKRRRAAQLLAAHGEGYVLKALAAPFAAGRSTTSLKFKFNQSATCEVIRVNAQRSVAVGLRDEAGAMVDMGNVTVPPNEALPAAGTLVEVRYLYRYAGGKFEQPVYKGQRPDMTSEDAVLSQVTRIKDRGAAAMDEEAG